Protein 3LT0 (pdb70)

Nearest PDB structures (foldseek):
  3am5-assembly1_A-2  TM=1.003E+00  e=9.335E-62  Plasmodium falciparum
  3am3-assembly1_A  TM=1.002E+00  e=3.192E-60  Plasmodium falciparum
  3lt2-assembly1_B-2  TM=9.994E-01  e=1.399E-58  Plasmodium falciparum
  2o2y-assembly1_D  TM=9.981E-01  e=1.568E-57  Plasmodium falciparum 3D7
  2oos-assembly1_B-2  TM=1.000E+00  e=4.783E-57  Plasmodium falciparum

Organism: Plasmodium falciparum (NCBI:txid5833)

Secondary structure (DSSP, 8-state):
---EEEEE--SSSSSHHHHHHHHHHHTT-EEEEEE-HHHHHHHHHHHHTTTTTGGGB-SSS-B--EEEEEE--TT-SSGGG--HHHHTSHHHHT--S-SHHHHHHHHHHHH--EEEEEE-----TTTTS-GGG--HHHHHHHHIIIIIHHHHHHHHHGGGEEEEEEEEEEE-GGGTS--TT-TTTHHHHHHHHHHHHHHHHHHHHHHH--EEEEEEE-----HHHHT---HHHHHHHHHHHHSSS-S---HHHHHHHHHHHHSGGGTT--S-EEEESTTGGG-SS--/---EEEEE--SSSSSHHHHHHHHHHHTT-EEEEEE-HHHHHHHHHHHHTTTTTTTTBSSSS-B--EEEEEE--TT-SSGGG--HHHHHSTTTTT--S-SHHHHHHHHHHHH--EEEEEE-----TTTTS-GGG--HHHHHHHHIIIIIHHHHHHHHHGGGEEEEEEEEEEE-GGGTS--TT-TTTHHHHHHHHHHHHHHHHHHHHHHH--EEEEEEE-----HHHHTT--HHHHHHHHHHHHSSS-SPPPHHHHHHHHHHHHSGGGTT--S-EEEESTTGGG-SS--

CATH classification: 3.40.50.720

Structure (mmCIF, N/CA/C/O backbone):
data_3LT0
#
_entry.id   3LT0
#
_cell.length_a   131.063
_cell.length_b   131.063
_cell.length_c   82.919
_cell.angle_alpha   90.00
_cell.angle_beta   90.00
_cell.angle_gamma   90.00
#
_symmetry.space_group_name_H-M   'P 43 21 2'
#
loop_
_entity.id
_entity.type
_entity.pdbx_description
1 polymer 'Enoyl-ACP reductase'
2 non-polymer NICOTINAMIDE-ADENINE-DINUCLEOTIDE
3 non-polymer 4-(2,4-dichlorophenoxy)-3-hydroxybenzaldehyde
4 water water
#
loop_
_atom_site.group_PDB
_atom_site.id
_atom_site.type_symbol
_atom_site.label_atom_id
_atom_site.label_alt_id
_atom_site.label_comp_id
_atom_site.label_asym_id
_atom_site.label_entity_id
_atom_site.label_seq_id
_atom_site.pdbx_PDB_ins_code
_atom_site.Cartn_x
_atom_site.Cartn_y
_atom_site.Cartn_z
_atom_site.occupancy
_atom_site.B_iso_or_equiv
_atom_site.auth_seq_id
_atom_site.auth_comp_id
_atom_site.auth_asym_id
_atom_site.auth_atom_id
_atom_site.pdbx_PDB_model_num
ATOM 1 N N . ASN A 1 1 ? 26.521 75.684 53.359 0.50 49.19 96 ASN A N 1
ATOM 2 C CA . ASN A 1 1 ? 26.747 75.303 51.933 0.50 49.06 96 ASN A CA 1
ATOM 3 C C . ASN A 1 1 ? 28.191 74.870 51.711 1.00 48.72 96 ASN A C 1
ATOM 4 O O . ASN A 1 1 ? 29.098 75.284 52.446 1.00 50.41 96 ASN A O 1
ATOM 6 N N . GLU A 1 2 ? 28.433 74.036 50.708 1.00 47.40 97 GLU A N 1
ATOM 7 C CA . GLU A 1 2 ? 29.801 73.569 50.470 1.00 44.36 97 GLU A CA 1
ATOM 8 C C . GLU A 1 2 ? 30.455 74.181 49.249 1.00 42.10 97 GLU A C 1
ATOM 9 O O . GLU A 1 2 ? 30.762 73.459 48.292 1.00 43.67 97 GLU A O 1
ATOM 10 N N . ASP A 1 3 ? 30.673 75.497 49.256 1.00 38.53 98 ASP A N 1
ATOM 11 C CA . ASP A 1 3 ? 31.383 76.146 48.147 1.00 34.64 98 ASP A CA 1
ATOM 12 C C . ASP A 1 3 ? 32.888 75.949 48.284 1.00 31.26 98 ASP A C 1
ATOM 13 O O . ASP A 1 3 ? 33.461 76.186 49.342 1.00 30.22 98 ASP A O 1
ATOM 18 N N . ILE A 1 4 ? 33.521 75.499 47.204 1.00 28.09 99 ILE A N 1
ATOM 19 C CA . ILE A 1 4 ? 34.972 75.354 47.167 1.00 25.63 99 ILE A CA 1
ATOM 20 C C . ILE A 1 4 ? 35.485 76.005 45.886 1.00 24.71 99 ILE A C 1
ATOM 21 O O . ILE A 1 4 ? 34.920 75.790 44.792 1.00 23.80 99 ILE A O 1
ATOM 26 N N . CYS A 1 5 ? 36.555 76.778 46.044 1.00 22.85 100 CYS A N 1
ATOM 27 C CA . CYS A 1 5 ? 37.188 77.508 44.938 1.00 22.16 100 CYS A CA 1
ATOM 28 C C . CYS A 1 5 ? 38.666 77.165 44.854 1.00 21.77 100 CYS A C 1
ATOM 29 O O . CYS A 1 5 ? 39.400 77.320 45.840 1.00 22.28 100 CYS A O 1
ATOM 32 N N . PHE A 1 6 ? 39.089 76.727 43.677 1.00 20.38 101 PHE A N 1
ATOM 33 C CA . PHE A 1 6 ? 40.503 76.594 43.362 1.00 19.97 101 PHE A CA 1
ATOM 34 C C . PHE A 1 6 ? 41.015 77.883 42.712 1.00 20.80 101 PHE A C 1
ATOM 35 O O . PHE A 1 6 ? 40.468 78.334 41.681 1.00 20.47 101 PHE A O 1
ATOM 43 N N . ILE A 1 7 ? 42.041 78.478 43.320 1.00 19.81 102 ILE A N 1
ATOM 44 C CA . ILE A 1 7 ? 42.665 79.691 42.793 1.00 20.60 102 ILE A CA 1
ATOM 45 C C . ILE A 1 7 ? 44.069 79.340 42.292 1.00 21.23 102 ILE A C 1
ATOM 46 O O . ILE A 1 7 ? 44.954 79.057 43.078 1.00 20.79 102 ILE A O 1
ATOM 51 N N . ALA A 1 8 ? 44.240 79.368 40.972 1.00 21.13 103 ALA A N 1
ATOM 52 C CA . ALA A 1 8 ? 45.497 79.056 40.327 1.00 22.64 103 ALA A CA 1
ATOM 53 C C . ALA A 1 8 ? 46.266 80.363 40.101 1.00 24.13 103 ALA A C 1
ATOM 54 O O . ALA A 1 8 ? 45.781 81.255 39.388 1.00 24.41 103 ALA A O 1
ATOM 56 N N . GLY A 1 9 ? 47.432 80.504 40.735 1.00 24.25 104 GLY A N 1
ATOM 57 C CA . GLY A 1 9 ? 48.243 81.734 40.556 1.00 27.29 104 GLY A CA 1
ATOM 58 C C . GLY A 1 9 ? 48.410 82.620 41.781 1.00 28.97 104 GLY A C 1
ATOM 59 O O . GLY A 1 9 ? 48.277 83.829 41.693 1.00 31.46 104 GLY A O 1
ATOM 60 N N . ILE A 1 10 ? 48.677 82.028 42.933 1.00 30.26 105 ILE A N 1
ATOM 61 C CA . ILE A 1 10 ? 49.019 82.773 44.136 1.00 31.23 105 ILE A CA 1
ATOM 62 C C . ILE A 1 10 ? 50.502 82.512 44.433 1.00 31.35 105 ILE A C 1
ATOM 63 O O . ILE A 1 10 ? 50.936 81.354 44.476 1.00 32.00 105 ILE A O 1
ATOM 68 N N . GLY A 1 11 ? 51.287 83.584 44.556 1.00 30.43 106 GLY A N 1
ATOM 69 C CA . GLY A 1 11 ? 52.713 83.484 44.900 1.00 29.67 106 GLY A CA 1
ATOM 70 C C . GLY A 1 11 ? 53.112 84.222 46.181 1.00 29.65 106 GLY A C 1
ATOM 71 O O . GLY A 1 11 ? 54.197 83.979 46.729 1.00 29.77 106 GLY A O 1
ATOM 72 N N . ASP A 1 12 ? 52.238 85.119 46.645 1.00 28.68 107 ASP A N 1
ATOM 73 C CA . ASP A 1 12 ? 52.418 85.916 47.840 1.00 28.56 107 ASP A CA 1
ATOM 74 C C . ASP A 1 12 ? 51.099 86.657 48.070 1.00 28.21 107 ASP A C 1
ATOM 75 O O . ASP A 1 12 ? 50.066 86.291 47.478 1.00 27.72 107 ASP A O 1
ATOM 80 N N . THR A 1 13 ? 51.115 87.697 48.908 1.00 26.41 108 THR A N 1
ATOM 81 C CA . THR A 1 13 ? 49.862 88.340 49.312 1.00 25.70 108 THR A CA 1
ATOM 82 C C . THR A 1 13 ? 49.665 89.659 48.567 1.00 24.78 108 THR A C 1
ATOM 83 O O . THR A 1 13 ? 48.727 90.400 48.857 1.00 24.73 108 THR A O 1
ATOM 87 N N . ASN A 1 14 ? 50.542 89.941 47.611 1.00 23.95 109 ASN A N 1
ATOM 88 C CA . ASN A 1 14 ? 50.525 91.242 46.914 1.00 23.78 109 ASN A CA 1
ATOM 89 C C . ASN A 1 14 ? 49.823 91.297 45.547 1.00 22.61 109 ASN A C 1
ATOM 90 O O . ASN A 1 14 ? 49.822 92.349 44.896 1.00 22.88 109 ASN A O 1
ATOM 95 N N . GLY A 1 15 ? 49.253 90.183 45.107 1.00 21.26 110 GLY A N 1
ATOM 96 C CA . GLY A 1 15 ? 48.664 90.130 43.774 1.00 19.85 110 GLY A CA 1
ATOM 97 C C . GLY A 1 15 ? 47.153 90.035 43.842 1.00 18.99 110 GLY A C 1
ATOM 98 O O . GLY A 1 15 ? 46.563 90.096 44.929 1.00 18.72 110 GLY A O 1
ATOM 99 N N . TYR A 1 16 ? 46.518 89.877 42.683 1.00 18.45 111 TYR A N 1
ATOM 100 C CA . TYR A 1 16 ? 45.055 89.767 42.648 1.00 18.41 111 TYR A CA 1
ATOM 101 C C . TYR A 1 16 ? 44.526 88.443 43.189 1.00 17.21 111 TYR A C 1
ATOM 102 O O . TYR A 1 16 ? 43.433 88.406 43.708 1.00 17.32 111 TYR A O 1
ATOM 111 N N . GLY A 1 17 ? 45.312 87.379 43.093 1.00 17.26 112 GLY A N 1
ATOM 112 C CA . GLY A 1 17 ? 44.880 86.047 43.566 1.00 18.03 112 GLY A CA 1
ATOM 113 C C . GLY A 1 17 ? 44.571 86.097 45.055 1.00 18.09 112 GLY A C 1
ATOM 114 O O . GLY A 1 17 ? 43.546 85.613 45.514 1.00 17.83 112 GLY A O 1
ATOM 115 N N . TRP A 1 18 ? 45.462 86.709 45.812 1.00 18.96 113 TRP A N 1
ATOM 116 C CA . TRP A 1 18 ? 45.220 86.890 47.253 1.00 19.70 113 TRP A CA 1
ATOM 117 C C . TRP A 1 18 ? 43.974 87.719 47.570 1.00 19.49 113 TRP A C 1
ATOM 118 O O . TRP A 1 18 ? 43.175 87.340 48.450 1.00 19.54 113 TRP A O 1
ATOM 129 N N . GLY A 1 19 ? 43.796 88.852 46.877 1.00 19.44 114 GLY A N 1
ATOM 130 C CA . GLY A 1 19 ? 42.590 89.676 47.079 1.00 18.79 114 GLY A CA 1
ATOM 131 C C . GLY A 1 19 ? 41.286 88.937 46.789 1.00 18.99 114 GLY A C 1
ATOM 132 O O . GLY A 1 19 ? 40.281 89.130 47.488 1.00 19.33 114 GLY A O 1
ATOM 133 N N . ILE A 1 20 ? 41.298 88.092 45.757 1.00 17.52 115 ILE A N 1
ATOM 134 C CA . ILE A 1 20 ? 40.135 87.269 45.422 1.00 18.11 115 ILE A CA 1
ATOM 135 C C . ILE A 1 20 ? 39.893 86.234 46.524 1.00 18.84 115 ILE A C 1
ATOM 136 O O . ILE A 1 20 ? 38.735 85.995 46.925 1.00 18.90 115 ILE A O 1
ATOM 141 N N . ALA A 1 21 ? 40.983 85.641 47.022 1.00 18.56 116 ALA A N 1
ATOM 142 C CA . ALA A 1 21 ? 40.885 84.650 48.132 1.00 19.63 116 ALA A CA 1
ATOM 143 C C . ALA A 1 21 ? 40.236 85.290 49.374 1.00 20.35 116 ALA A C 1
ATOM 144 O O . ALA A 1 21 ? 39.333 84.676 49.992 1.00 20.76 116 ALA A O 1
ATOM 146 N N . LYS A 1 22 ? 40.688 86.501 49.711 1.00 20.26 117 LYS A N 1
ATOM 147 C CA . LYS A 1 22 ? 40.213 87.227 50.892 1.00 22.67 117 LYS A CA 1
ATOM 148 C C . LYS A 1 22 ? 38.741 87.516 50.826 1.00 22.29 117 LYS A C 1
ATOM 149 O O . LYS A 1 22 ? 38.016 87.243 51.780 1.00 21.58 117 LYS A O 1
ATOM 155 N N . GLU A 1 23 ? 38.299 88.084 49.699 1.00 22.60 118 GLU A N 1
ATOM 156 C CA . GLU A 1 23 ? 36.864 88.340 49.477 1.00 22.86 118 GLU A CA 1
ATOM 157 C C . GLU A 1 23 ? 35.976 87.100 49.425 1.00 22.89 118 GLU A C 1
ATOM 158 O O . GLU A 1 23 ? 34.861 87.131 49.950 1.00 23.61 118 GLU A O 1
ATOM 164 N N . LEU A 1 24 ? 36.448 86.007 48.826 1.00 22.85 119 LEU A N 1
ATOM 165 C CA . LEU A 1 24 ? 35.660 84.769 48.819 1.00 24.34 119 LEU A CA 1
ATOM 166 C C . LEU A 1 24 ? 35.529 84.234 50.251 1.00 26.26 119 LEU A C 1
ATOM 167 O O . LEU A 1 24 ? 34.497 83.670 50.638 1.00 25.54 119 LEU A O 1
ATOM 172 N N . SER A 1 25 ? 36.595 84.434 51.027 1.00 28.82 120 SER A N 1
ATOM 173 C CA . SER A 1 25 ? 36.664 83.961 52.396 1.00 31.38 120 SER A CA 1
ATOM 174 C C . SER A 1 25 ? 35.596 84.602 53.294 1.00 31.79 120 SER A C 1
ATOM 175 O O . SER A 1 25 ? 35.012 83.932 54.171 1.00 30.62 120 SER A O 1
ATOM 178 N N . LYS A 1 26 ? 35.351 85.890 53.062 1.00 33.05 121 LYS A N 1
ATOM 179 C CA . LYS A 1 26 ? 34.232 86.617 53.653 1.00 34.31 121 LYS A CA 1
ATOM 180 C C . LYS A 1 26 ? 32.904 85.938 53.426 1.00 34.87 121 LYS A C 1
ATOM 181 O O . LYS A 1 26 ? 32.043 86.028 54.287 1.00 35.31 121 LYS A O 1
ATOM 187 N N . ARG A 1 27 ? 32.718 85.285 52.272 1.00 34.95 122 ARG A N 1
ATOM 188 C CA . ARG A 1 27 ? 31.462 84.570 51.955 1.00 35.07 122 ARG A CA 1
ATOM 189 C C . ARG A 1 27 ? 31.502 83.115 52.431 1.00 34.58 122 ARG A C 1
ATOM 190 O O . ARG A 1 27 ? 30.652 82.310 52.038 1.00 34.51 122 ARG A O 1
ATOM 198 N N . ASN A 1 28 ? 32.488 82.783 53.264 1.00 33.63 123 ASN A N 1
ATOM 199 C CA . ASN A 1 28 ? 32.680 81.420 53.778 1.00 33.67 123 ASN A CA 1
ATOM 200 C C . ASN A 1 28 ? 32.943 80.374 52.674 1.00 32.76 123 ASN A C 1
ATOM 201 O O . ASN A 1 28 ? 32.507 79.230 52.771 1.00 32.85 123 ASN A O 1
ATOM 206 N N . VAL A 1 29 ? 33.650 80.782 51.618 1.00 30.16 124 VAL A N 1
ATOM 207 C CA . VAL A 1 29 ? 34.036 79.855 50.569 1.00 27.97 124 VAL A CA 1
ATOM 208 C C . VAL A 1 29 ? 35.352 79.198 50.984 1.00 27.47 124 VAL A C 1
ATOM 209 O O . VAL A 1 29 ? 36.257 79.882 51.411 1.00 27.66 124 VAL A O 1
ATOM 213 N N . LYS A 1 30 ? 35.438 77.874 50.878 1.00 26.62 125 LYS A N 1
ATOM 214 C CA . LYS A 1 30 ? 36.680 77.160 51.147 1.00 26.88 125 LYS A CA 1
ATOM 215 C C . LYS A 1 30 ? 37.641 77.398 49.998 1.00 25.61 125 LYS A C 1
ATOM 216 O O . LYS A 1 30 ? 37.240 77.305 48.835 1.00 24.94 125 LYS A O 1
ATOM 222 N N . ILE A 1 31 ? 38.887 77.728 50.326 1.00 24.13 126 ILE A N 1
ATOM 223 C CA . ILE A 1 31 ? 39.874 78.140 49.315 1.00 23.65 126 ILE A CA 1
ATOM 224 C C . ILE A 1 31 ? 41.046 77.170 49.187 1.00 22.36 126 ILE A C 1
ATOM 225 O O . ILE A 1 31 ? 41.650 76.791 50.194 1.00 21.52 126 ILE A O 1
ATOM 230 N N . ILE A 1 32 ? 41.354 76.778 47.944 1.00 20.68 127 ILE A N 1
ATOM 231 C CA . ILE A 1 32 ? 42.530 75.974 47.631 1.00 20.43 127 ILE A CA 1
ATOM 232 C C . ILE A 1 32 ? 43.463 76.780 46.702 1.00 20.02 127 ILE A C 1
ATOM 233 O O . ILE A 1 32 ? 43.033 77.236 45.632 1.00 19.25 127 ILE A O 1
ATOM 238 N N . PHE A 1 33 ? 44.725 76.938 47.102 1.00 19.58 128 PHE A N 1
ATOM 239 C CA . PHE A 1 33 ? 45.713 77.663 46.303 1.00 20.27 128 PHE A CA 1
ATOM 240 C C . PHE A 1 33 ? 46.491 76.743 45.380 1.00 20.13 128 PHE A C 1
ATOM 241 O O . PHE A 1 33 ? 46.961 75.701 45.812 1.00 20.09 128 PHE A O 1
ATOM 249 N N . GLY A 1 34 ? 46.646 77.147 44.119 1.00 20.11 129 GLY A N 1
ATOM 250 C CA . GLY A 1 34 ? 47.579 76.503 43.196 1.00 19.91 129 GLY A CA 1
ATOM 251 C C . GLY A 1 34 ? 48.786 77.416 43.064 1.00 21.57 129 GLY A C 1
ATOM 252 O O . GLY A 1 34 ? 48.652 78.594 42.670 1.00 21.66 129 GLY A O 1
ATOM 253 N N . ILE A 1 35 ? 49.946 76.904 43.476 1.00 20.45 130 ILE A N 1
ATOM 254 C CA . ILE A 1 35 ? 51.158 77.693 43.582 1.00 21.98 130 ILE A CA 1
ATOM 255 C C . ILE A 1 35 ? 52.240 77.188 42.617 1.00 22.11 130 ILE A C 1
ATOM 256 O O . ILE A 1 35 ? 52.583 76.006 42.600 1.00 21.21 130 ILE A O 1
ATOM 261 N N . TRP A 1 36 ? 52.767 78.109 41.805 1.00 22.92 131 TRP A N 1
ATOM 262 C CA . TRP A 1 36 ? 53.815 77.796 40.827 1.00 23.34 131 TRP A CA 1
ATOM 263 C C . TRP A 1 36 ? 55.012 77.141 41.542 1.00 23.88 131 TRP A C 1
ATOM 264 O O . TRP A 1 36 ? 55.509 77.680 42.544 1.00 23.45 131 TRP A O 1
ATOM 275 N N . PRO A 1 37 ? 55.454 75.956 41.065 1.00 24.65 132 PRO A N 1
ATOM 276 C CA . PRO A 1 37 ? 56.476 75.227 41.840 1.00 25.57 132 PRO A CA 1
ATOM 277 C C . PRO A 1 37 ? 57.754 76.020 42.194 1.00 26.23 132 PRO A C 1
ATOM 278 O O . PRO A 1 37 ? 58.161 75.959 43.351 1.00 26.62 132 PRO A O 1
ATOM 282 N N . PRO A 1 38 ? 58.337 76.814 41.253 1.00 27.15 133 PRO A N 1
ATOM 283 C CA . PRO A 1 38 ? 59.506 77.611 41.653 1.00 27.60 133 PRO A CA 1
ATOM 284 C C . PRO A 1 38 ? 59.344 78.456 42.913 1.00 28.45 133 PRO A C 1
ATOM 285 O O . PRO A 1 38 ? 60.354 78.801 43.538 1.00 29.05 133 PRO A O 1
ATOM 289 N N . VAL A 1 39 ? 58.108 78.803 43.292 1.00 28.17 134 VAL A N 1
ATOM 290 C CA . VAL A 1 39 ? 57.894 79.634 44.482 1.00 27.41 134 VAL A CA 1
ATOM 291 C C . VAL A 1 39 ? 57.104 78.921 45.585 1.00 27.03 134 VAL A C 1
ATOM 292 O O . VAL A 1 39 ? 56.715 79.549 46.593 1.00 26.83 134 VAL A O 1
ATOM 296 N N . TYR A 1 40 ? 56.826 77.635 45.378 1.00 26.40 135 TYR A N 1
ATOM 297 C CA . TYR A 1 40 ? 56.005 76.864 46.329 1.00 26.50 135 TYR A CA 1
ATOM 298 C C . TYR A 1 40 ? 56.655 76.776 47.715 1.00 28.08 135 TYR A C 1
ATOM 299 O O . TYR A 1 40 ? 56.033 77.132 48.712 1.00 27.14 135 TYR A O 1
ATOM 308 N N . ASN A 1 41 ? 57.9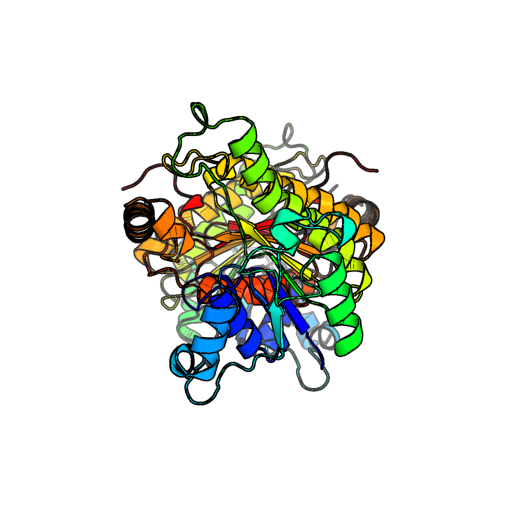08 76.309 47.772 1.00 29.68 136 ASN A N 1
ATOM 309 C CA . ASN A 1 41 ? 58.575 76.132 49.073 1.00 32.25 136 ASN A CA 1
ATOM 310 C C . ASN A 1 41 ? 58.785 77.438 49.833 1.00 31.96 136 ASN A C 1
ATOM 311 O O . ASN A 1 41 ? 58.653 77.460 51.044 1.00 31.87 136 ASN A O 1
ATOM 316 N N . ILE A 1 42 ? 59.072 78.525 49.113 1.00 32.61 137 ILE A N 1
ATOM 317 C CA . ILE A 1 42 ? 59.211 79.874 49.700 1.00 32.73 137 ILE A CA 1
ATOM 318 C C . ILE A 1 42 ? 57.872 80.318 50.292 1.00 31.78 137 ILE A C 1
ATOM 319 O O . ILE A 1 42 ? 57.806 80.863 51.418 1.00 31.35 137 ILE A O 1
ATOM 324 N N . PHE A 1 43 ? 56.795 80.079 49.529 1.00 30.66 138 PHE A N 1
ATOM 325 C CA . PHE A 1 43 ? 55.458 80.451 49.972 1.00 28.78 138 PHE A CA 1
ATOM 326 C C . PHE A 1 43 ? 55.129 79.704 51.269 1.00 29.19 138 PHE A C 1
ATOM 327 O O . PHE A 1 43 ? 54.658 80.307 52.245 1.00 28.60 138 PHE A O 1
ATOM 335 N N . MET A 1 44 ? 55.370 78.400 51.265 1.00 28.98 139 MET A N 1
ATOM 336 C CA . MET A 1 44 ? 55.034 77.557 52.419 1.00 30.58 139 MET A CA 1
ATOM 337 C C . MET A 1 44 ? 55.827 78.002 53.655 1.00 30.53 139 MET A C 1
ATOM 338 O O . MET A 1 44 ? 55.295 78.087 54.748 1.00 30.18 139 MET A O 1
ATOM 343 N N . LYS A 1 45 ? 57.101 78.308 53.440 1.00 31.12 140 LYS A N 1
ATOM 344 C CA . LYS A 1 45 ? 57.957 78.823 54.498 1.00 32.12 140 LYS A CA 1
ATOM 345 C C . LYS A 1 45 ? 57.434 80.145 55.062 1.00 31.52 140 LYS A C 1
ATOM 346 O O . LYS A 1 45 ? 57.266 80.278 56.286 1.00 32.38 140 LYS A O 1
ATOM 352 N N . ASN A 1 46 ? 57.154 81.122 54.194 1.00 31.50 141 ASN A N 1
ATOM 353 C CA . ASN A 1 46 ? 56.571 82.388 54.655 1.00 31.01 141 ASN A CA 1
ATOM 354 C C . ASN A 1 46 ? 55.271 82.171 55.426 1.00 31.22 141 ASN A C 1
ATOM 355 O O . ASN A 1 46 ? 55.076 82.734 56.523 1.00 31.01 141 ASN A O 1
ATOM 360 N N . TYR A 1 47 ? 54.395 81.319 54.882 1.00 30.26 142 TYR A N 1
ATOM 361 C CA . TYR A 1 47 ? 53.163 80.985 55.549 1.00 30.81 142 TYR A CA 1
ATOM 362 C C . TYR A 1 47 ? 53.430 80.412 56.956 1.00 31.01 142 TYR A C 1
ATOM 363 O O . TYR A 1 47 ? 52.845 80.881 57.940 1.00 30.94 142 TYR A O 1
ATOM 372 N N . LYS A 1 48 ? 54.299 79.412 57.042 1.00 31.85 143 LYS A N 1
ATOM 373 C CA . LYS A 1 48 ? 54.540 78.716 58.323 1.00 33.52 143 LYS A CA 1
ATOM 374 C C . LYS A 1 48 ? 55.106 79.708 59.346 1.00 34.46 143 LYS A C 1
ATOM 375 O O . LYS A 1 48 ? 54.688 79.732 60.502 1.00 36.05 143 LYS A O 1
ATOM 377 N N . ASN A 1 49 ? 56.023 80.550 58.891 1.00 35.56 144 ASN A N 1
ATOM 378 C CA . ASN A 1 49 ? 56.653 81.571 59.715 1.00 36.52 144 ASN A CA 1
ATOM 379 C C . ASN A 1 49 ? 55.751 82.753 60.093 1.00 36.47 144 ASN A C 1
ATOM 380 O O . ASN A 1 49 ? 56.212 83.698 60.732 1.00 37.22 144 ASN A O 1
ATOM 385 N N . GLY A 1 50 ? 54.479 82.687 59.704 1.00 36.10 145 GLY A N 1
ATOM 386 C CA . GLY A 1 50 ? 53.490 83.711 60.021 1.00 35.10 145 GLY A CA 1
ATOM 387 C C . GLY A 1 50 ? 53.596 85.023 59.268 1.00 34.86 145 GLY A C 1
ATOM 388 O O . GLY A 1 50 ? 52.997 86.013 59.677 1.00 35.02 145 GLY A O 1
ATOM 389 N N . LYS A 1 51 ? 54.334 85.048 58.161 1.00 34.41 146 LYS A N 1
ATOM 390 C CA . LYS A 1 51 ? 54.489 86.275 57.391 1.00 34.65 146 LYS A CA 1
ATOM 391 C C . LYS A 1 51 ? 53.173 86.840 56.854 1.00 33.85 146 LYS A C 1
ATOM 392 O O . LYS A 1 51 ? 53.053 88.056 56.653 1.00 34.13 146 LYS A O 1
ATOM 398 N N . PHE A 1 52 ? 52.191 85.965 56.646 1.00 32.11 147 PHE A N 1
ATOM 399 C CA . PHE A 1 52 ? 50.961 86.342 55.965 1.00 31.42 147 PHE A CA 1
ATOM 400 C C . PHE A 1 52 ? 49.818 86.581 56.942 1.00 31.72 147 PHE A C 1
ATOM 401 O O . PHE A 1 52 ? 48.715 86.896 56.521 1.00 30.97 147 PHE A O 1
ATOM 409 N N . ASP A 1 53 ? 50.085 86.410 58.243 1.00 32.53 148 ASP A N 1
ATOM 410 C CA . ASP A 1 53 ? 49.032 86.436 59.273 1.00 33.32 148 ASP A CA 1
ATOM 411 C C . ASP A 1 53 ? 48.186 87.700 59.287 1.00 33.60 148 ASP A C 1
ATOM 412 O O . ASP A 1 53 ? 46.963 87.605 59.310 1.00 33.31 148 ASP A O 1
ATOM 417 N N . ASN A 1 54 ? 48.824 88.869 59.256 1.00 34.35 149 ASN A N 1
ATOM 418 C CA . ASN A 1 54 ? 48.073 90.132 59.177 1.00 35.97 149 ASN A CA 1
ATOM 419 C C . ASN A 1 54 ? 47.271 90.240 57.875 1.00 35.87 149 ASN A C 1
ATOM 420 O O . ASN A 1 54 ? 46.160 90.770 57.871 1.00 36.43 149 ASN A O 1
ATOM 425 N N . ASP A 1 55 ? 47.812 89.691 56.788 1.00 35.72 150 ASP A N 1
ATOM 426 C CA . ASP A 1 55 ? 47.118 89.732 55.486 1.00 35.87 150 ASP A CA 1
ATOM 427 C C . ASP A 1 55 ? 45.907 88.813 55.403 1.00 36.04 150 ASP A C 1
ATOM 428 O O . ASP A 1 55 ? 45.099 88.947 54.488 1.00 34.89 150 ASP A O 1
ATOM 433 N N . MET A 1 56 ? 45.804 87.880 56.352 1.00 36.43 151 MET A N 1
ATOM 434 C CA . MET A 1 56 ? 44.704 86.910 56.389 1.00 37.77 151 MET A CA 1
ATOM 435 C C . MET A 1 56 ? 43.487 87.344 57.190 1.00 39.52 151 MET A C 1
ATOM 436 O O . MET A 1 56 ? 42.473 86.638 57.195 1.00 39.93 151 MET A O 1
ATOM 441 N N . ILE A 1 57 ? 43.586 88.478 57.882 1.00 41.86 152 ILE A N 1
ATOM 442 C CA . ILE A 1 57 ? 42.487 88.949 58.738 1.00 44.34 152 ILE A CA 1
ATOM 443 C C . ILE A 1 57 ? 41.379 89.499 57.844 1.00 46.36 152 ILE A C 1
ATOM 444 O O . ILE A 1 57 ? 41.618 90.410 57.057 1.00 46.28 152 ILE A O 1
ATOM 449 N N . ILE A 1 58 ? 40.174 88.949 57.959 1.00 49.02 153 ILE A N 1
ATOM 450 C CA . ILE A 1 58 ? 39.049 89.482 57.195 1.00 52.07 153 ILE A CA 1
ATOM 451 C C . ILE A 1 58 ? 38.392 90.633 57.976 1.00 53.74 153 ILE A C 1
ATOM 452 O O . ILE A 1 58 ? 38.302 91.760 57.466 1.00 54.87 153 ILE A O 1
ATOM 457 N N . ASP A 1 59 ? 37.951 90.355 59.201 1.00 55.08 154 ASP A N 1
ATOM 458 C CA . ASP A 1 59 ? 37.695 91.428 60.175 1.00 56.29 154 ASP A CA 1
ATOM 459 C C . ASP A 1 59 ? 37.708 90.952 61.626 1.00 56.70 154 ASP A C 1
ATOM 460 O O . ASP A 1 59 ? 38.254 89.880 61.921 1.00 57.00 154 ASP A O 1
ATOM 465 N N . LYS A 1 60 ? 37.085 91.744 62.506 1.00 57.17 155 LYS A N 1
ATOM 466 C CA . LYS A 1 60 ? 36.910 91.436 63.938 1.00 57.26 155 LYS A CA 1
ATOM 467 C C . LYS A 1 60 ? 36.680 89.958 64.234 1.00 57.14 155 LYS A C 1
ATOM 468 O O . LYS A 1 60 ? 37.325 89.391 65.120 1.00 57.70 155 LYS A O 1
ATOM 470 N N . ASP A 1 61 ? 35.779 89.326 63.494 1.00 56.88 156 ASP A N 1
ATOM 471 C CA . ASP A 1 61 ? 35.494 87.913 63.729 1.00 56.33 156 ASP A CA 1
ATOM 472 C C . ASP A 1 61 ? 36.371 86.939 62.960 1.00 56.00 156 ASP A C 1
ATOM 473 O O . ASP A 1 61 ? 36.841 85.931 63.518 1.00 56.26 156 ASP A O 1
ATOM 474 N N . LYS A 1 62 ? 36.616 87.256 61.688 1.00 54.90 157 LYS A N 1
ATOM 475 C CA . LYS A 1 62 ? 37.020 86.244 60.707 1.00 53.16 157 LYS A CA 1
ATOM 476 C C . LYS A 1 62 ? 38.483 86.306 60.243 1.00 51.82 157 LYS A C 1
ATOM 477 O O . LYS A 1 62 ? 39.048 87.387 60.054 1.00 52.13 157 LYS A O 1
ATOM 479 N N . LYS A 1 63 ? 39.067 85.122 60.078 1.00 50.01 158 LYS A N 1
ATOM 480 C CA . LYS A 1 63 ? 40.382 84.908 59.467 1.00 48.17 158 LYS A CA 1
ATOM 481 C C . LYS A 1 63 ? 40.168 84.081 58.175 1.00 46.14 158 LYS A C 1
ATOM 482 O O . LYS A 1 63 ? 39.220 83.288 58.117 1.00 46.10 158 LYS A O 1
ATOM 488 N N . MET A 1 64 ? 41.012 84.265 57.147 1.00 43.56 159 MET A N 1
ATOM 489 C CA A MET A 1 64 ? 40.925 83.462 55.921 0.50 41.79 159 MET A CA 1
ATOM 490 C CA B MET A 1 64 ? 40.917 83.454 55.925 0.50 41.91 159 MET A CA 1
ATOM 491 C C . MET A 1 64 ? 41.044 81.960 56.229 1.00 40.92 159 MET A C 1
ATOM 492 O O . MET A 1 64 ? 41.972 81.520 56.885 1.00 41.36 159 MET A O 1
ATOM 501 N N . ASN A 1 65 ? 40.096 81.170 55.758 1.00 39.34 160 ASN A N 1
ATOM 502 C CA . ASN A 1 65 ? 40.218 79.729 55.916 1.00 37.20 160 ASN A CA 1
ATOM 503 C C . ASN A 1 65 ? 40.812 79.181 54.649 1.00 35.03 160 ASN A C 1
ATOM 504 O O . ASN A 1 65 ? 40.149 79.143 53.627 1.00 35.06 160 ASN A O 1
ATOM 506 N N . ILE A 1 66 ? 42.053 78.727 54.722 1.00 32.09 161 ILE A N 1
ATOM 507 C CA . ILE A 1 66 ? 42.671 78.129 53.569 1.00 29.58 161 ILE A CA 1
ATOM 508 C C . ILE A 1 66 ? 42.596 76.615 53.724 1.00 28.86 161 ILE A C 1
ATOM 509 O O . ILE A 1 66 ? 43.199 76.030 54.639 1.00 28.10 161 ILE A O 1
ATOM 514 N N . LEU A 1 67 ? 41.858 75.988 52.816 1.00 28.04 162 LEU A N 1
ATOM 515 C CA . LEU A 1 67 ? 41.629 74.550 52.847 1.00 27.09 162 LEU A CA 1
ATOM 516 C C . LEU A 1 67 ? 42.909 73.759 52.500 1.00 26.61 162 LEU A C 1
ATOM 517 O O . LEU A 1 67 ? 43.272 72.839 53.229 1.00 26.68 162 LEU A O 1
ATOM 522 N N . ASP A 1 68 ? 43.573 74.089 51.383 1.00 24.76 163 ASP A N 1
ATOM 523 C CA . ASP A 1 68 ? 44.839 73.460 51.017 1.00 23.66 163 ASP A CA 1
ATOM 524 C C . ASP A 1 68 ? 45.692 74.404 50.133 1.00 23.26 163 ASP A C 1
ATOM 525 O O . ASP A 1 68 ? 45.205 75.428 49.632 1.00 22.55 163 ASP A O 1
ATOM 530 N N . MET A 1 69 ? 46.943 74.022 49.938 1.00 21.86 164 MET A N 1
ATOM 531 C CA . MET A 1 69 ? 47.887 74.736 49.090 1.00 23.13 164 MET A CA 1
ATOM 532 C C . MET A 1 69 ? 48.679 73.668 48.354 1.00 23.00 164 MET A C 1
ATOM 533 O O . MET A 1 69 ? 49.310 72.797 48.994 1.00 23.14 164 MET A O 1
ATOM 538 N N . LEU A 1 70 ? 48.631 73.724 47.028 1.00 21.81 165 LEU A N 1
ATOM 539 C CA . LEU A 1 70 ? 49.190 72.689 46.170 1.00 22.24 165 LEU A CA 1
ATOM 540 C C . LEU A 1 70 ? 50.098 73.280 45.091 1.00 22.09 165 LEU A C 1
ATOM 541 O O . LEU A 1 70 ? 49.785 74.359 44.530 1.00 21.70 165 LEU A O 1
ATOM 546 N N . PRO A 1 71 ? 51.200 72.577 44.771 1.00 22.14 166 PRO A N 1
ATOM 547 C CA . PRO A 1 71 ? 52.014 73.041 43.635 1.00 22.23 166 PRO A CA 1
ATOM 548 C C . PRO A 1 71 ? 51.240 72.835 42.327 1.00 22.29 166 PRO A C 1
ATOM 549 O O . PRO A 1 71 ? 50.503 71.855 42.190 1.00 20.88 166 PRO A O 1
ATOM 553 N N . PHE A 1 72 ? 51.388 73.783 41.399 1.00 21.54 167 PHE A N 1
ATOM 554 C CA . PHE A 1 72 ? 50.577 73.828 40.186 1.00 21.37 167 PHE A CA 1
ATOM 555 C C . PHE A 1 72 ? 51.362 74.568 39.107 1.00 20.99 167 PHE A C 1
ATOM 556 O O . PHE A 1 72 ? 51.799 75.691 39.313 1.00 20.62 167 PHE A O 1
ATOM 564 N N . ASP A 1 73 ? 51.598 73.907 37.986 1.00 21.53 168 ASP A N 1
ATOM 565 C CA . ASP A 1 73 ? 52.289 74.538 36.880 1.00 22.54 168 ASP A CA 1
ATOM 566 C C . ASP A 1 73 ? 51.416 74.435 35.611 1.00 22.60 168 ASP A C 1
ATOM 567 O O . ASP A 1 73 ? 51.165 73.328 35.097 1.00 22.17 168 ASP A O 1
ATOM 572 N N . ALA A 1 74 ? 50.974 75.604 35.126 1.00 22.36 169 ALA A N 1
ATOM 573 C CA . ALA A 1 74 ? 50.038 75.715 33.987 1.00 22.48 169 ALA A CA 1
ATOM 574 C C . ALA A 1 74 ? 50.733 75.485 32.646 1.00 22.36 169 ALA A C 1
ATOM 575 O O . ALA A 1 74 ? 50.098 75.510 31.587 1.00 23.23 169 ALA A O 1
ATOM 577 N N . SER A 1 75 ? 52.046 75.313 32.699 1.00 21.92 170 SER A N 1
ATOM 578 C CA . SER A 1 75 ? 52.852 74.919 31.541 1.00 22.69 170 SER A CA 1
ATOM 579 C C . SER A 1 75 ? 52.561 73.497 31.060 1.00 22.24 170 SER A C 1
ATOM 580 O O . SER A 1 75 ? 52.819 73.184 29.886 1.00 23.22 170 SER A O 1
ATOM 583 N N . PHE A 1 76 ? 52.073 72.641 31.965 1.00 22.33 171 PHE A N 1
ATOM 584 C CA . PHE A 1 76 ? 51.954 71.181 31.716 1.00 22.87 171 PHE A CA 1
ATOM 585 C C . PHE A 1 76 ? 50.534 70.648 31.931 1.00 22.28 171 PHE A C 1
ATOM 586 O O . PHE A 1 76 ? 49.976 70.785 33.021 1.00 22.00 171 PHE A O 1
ATOM 594 N N . ASP A 1 77 ? 49.973 70.044 30.886 1.00 22.04 172 ASP A N 1
ATOM 595 C CA . ASP A 1 77 ? 48.614 69.507 30.933 1.00 24.16 172 ASP A CA 1
ATOM 596 C C . ASP A 1 77 ? 48.567 68.189 31.704 1.00 25.47 172 ASP A C 1
ATOM 597 O O . ASP A 1 77 ? 47.670 67.987 32.523 1.00 25.64 172 ASP A O 1
ATOM 602 N N . THR A 1 78 ? 49.543 67.324 31.451 1.00 26.61 173 THR A N 1
ATOM 603 C CA . THR A 1 78 ? 49.575 65.994 32.080 1.00 28.78 173 THR A CA 1
ATOM 604 C C . THR A 1 78 ? 51.004 65.614 32.419 1.00 29.90 173 THR A C 1
ATOM 605 O O . THR A 1 78 ? 51.962 66.237 31.945 1.00 29.71 173 THR A O 1
ATOM 609 N N . ALA A 1 79 ? 51.131 64.600 33.274 1.00 32.26 174 ALA A N 1
ATOM 610 C CA . ALA A 1 79 ? 52.429 64.086 33.730 1.00 34.59 174 ALA A CA 1
ATOM 611 C C . ALA A 1 79 ? 53.449 63.896 32.598 1.00 35.58 174 ALA A C 1
ATOM 612 O O . ALA A 1 79 ? 54.626 64.269 32.722 1.00 37.01 174 ALA A O 1
ATOM 614 N N . ASN A 1 80 ? 52.986 63.345 31.489 1.00 37.15 175 ASN A N 1
ATOM 615 C CA . ASN A 1 80 ? 53.827 63.120 30.302 1.00 39.07 175 ASN A CA 1
ATOM 616 C C . ASN A 1 80 ? 54.449 64.354 29.694 1.00 39.50 175 ASN A C 1
ATOM 617 O O . ASN A 1 80 ? 55.442 64.249 28.963 1.00 40.34 175 ASN A O 1
ATOM 622 N N . ASP A 1 81 ? 53.853 65.516 29.954 1.00 39.30 176 ASP A N 1
ATOM 623 C CA . ASP A 1 81 ? 54.290 66.737 29.303 1.00 39.08 176 ASP A CA 1
ATOM 624 C C . ASP A 1 81 ? 55.525 67.370 29.945 1.00 39.88 176 ASP A C 1
ATOM 625 O O . ASP A 1 81 ? 56.140 68.243 29.343 1.00 39.40 176 ASP A O 1
ATOM 630 N N . ILE A 1 82 ? 55.903 66.950 31.150 1.00 41.31 177 ILE A N 1
ATOM 631 C CA . ILE A 1 82 ? 57.071 67.564 31.798 1.00 43.38 177 ILE A CA 1
ATOM 632 C C . ILE A 1 82 ? 58.379 67.131 31.126 1.00 44.86 177 ILE A C 1
ATOM 633 O O . ILE A 1 82 ? 58.618 65.943 30.940 1.00 44.88 177 ILE A O 1
ATOM 638 N N . ASP A 1 83 ? 59.205 68.107 30.759 1.00 46.35 178 ASP A N 1
ATOM 639 C CA . ASP A 1 83 ? 60.511 67.841 30.142 1.00 48.09 178 ASP A CA 1
ATOM 640 C C . ASP A 1 83 ? 61.555 67.446 31.194 1.00 48.79 178 ASP A C 1
ATOM 641 O O . ASP A 1 83 ? 61.374 67.708 32.398 1.00 48.89 178 ASP A O 1
ATOM 646 N N . GLU A 1 84 ? 62.652 66.839 30.722 1.00 49.51 179 GLU A N 1
ATOM 647 C CA . GLU A 1 84 ? 63.780 66.382 31.560 1.00 49.67 179 GLU A CA 1
ATOM 648 C C . GLU A 1 84 ? 64.378 67.465 32.451 1.00 49.88 179 GLU A C 1
ATOM 649 O O . GLU A 1 84 ? 64.569 67.256 33.655 1.00 49.68 179 GLU A O 1
ATOM 650 N N . GLU A 1 85 ? 64.646 68.629 31.848 1.00 49.97 180 GLU A N 1
ATOM 651 C CA . GLU A 1 85 ? 65.253 69.775 32.547 1.00 50.32 180 GLU A CA 1
ATOM 652 C C . GLU A 1 85 ? 64.420 70.241 33.743 1.00 50.49 180 GLU A C 1
ATOM 653 O O . GLU A 1 85 ? 64.975 70.588 34.792 1.00 50.99 180 GLU A O 1
ATOM 655 N N . THR A 1 86 ? 63.097 70.227 33.591 1.00 50.21 181 THR A N 1
ATOM 656 C CA . THR A 1 86 ? 62.189 70.632 34.661 1.00 50.07 181 THR A CA 1
ATOM 657 C C . THR A 1 86 ? 62.122 69.592 35.779 1.00 50.49 181 THR A C 1
ATOM 658 O O . THR A 1 86 ? 62.289 69.923 36.954 1.00 49.62 181 THR A O 1
ATOM 662 N N . LYS A 1 87 ? 61.860 68.343 35.410 1.00 51.62 182 LYS A N 1
ATOM 663 C CA . LYS A 1 87 ? 61.829 67.265 36.391 1.00 53.00 182 LYS A CA 1
ATOM 664 C C . LYS A 1 87 ? 63.150 67.187 37.189 1.00 53.62 182 LYS A C 1
ATOM 665 O O . LYS A 1 87 ? 63.132 66.849 38.380 1.00 54.00 182 LYS A O 1
ATOM 671 N N . ASN A 1 88 ? 64.267 67.542 36.536 1.00 54.16 183 ASN A N 1
ATOM 672 C CA . ASN A 1 88 ? 65.591 67.590 37.174 1.00 54.64 183 ASN A CA 1
ATOM 673 C C . ASN A 1 88 ? 65.863 68.871 37.972 1.00 54.94 183 ASN A C 1
ATOM 674 O O . ASN A 1 88 ? 66.825 68.937 38.743 1.00 55.47 183 ASN A O 1
ATOM 676 N N . ASN A 1 89 ? 65.035 69.894 37.779 1.00 54.53 184 ASN A N 1
ATOM 677 C CA . ASN A 1 89 ? 65.201 71.146 38.506 1.00 54.14 184 ASN A CA 1
ATOM 678 C C . ASN A 1 89 ? 65.112 70.934 40.019 1.00 53.71 184 ASN A C 1
ATOM 679 O O . ASN A 1 89 ? 64.266 70.173 40.502 1.00 53.40 184 ASN A O 1
ATOM 684 N N . LYS A 1 90 ? 66.002 71.602 40.750 1.00 53.14 185 LYS A N 1
ATOM 685 C CA . LYS A 1 90 ? 66.054 71.527 42.212 1.00 52.61 185 LYS A CA 1
ATOM 686 C C . LYS A 1 90 ? 64.684 71.720 42.862 1.00 52.13 185 LYS A C 1
ATOM 687 O O . LYS A 1 90 ? 64.322 70.986 43.799 1.00 52.99 185 LYS A O 1
ATOM 689 N N . ARG A 1 91 ? 63.924 72.687 42.348 1.00 50.57 186 ARG A N 1
ATOM 690 C CA . ARG A 1 91 ? 62.644 73.079 42.944 1.00 49.00 186 ARG A CA 1
ATOM 691 C C . ARG A 1 91 ? 61.468 72.159 42.599 1.00 47.65 186 ARG A C 1
ATOM 692 O O . ARG A 1 91 ? 60.562 71.978 43.431 1.00 48.58 186 ARG A O 1
ATOM 700 N N . TYR A 1 92 ? 61.489 71.557 41.412 1.00 44.79 187 TYR A N 1
ATOM 701 C CA . TYR A 1 92 ? 60.437 70.630 40.999 1.00 42.75 187 TYR A CA 1
ATOM 702 C C . TYR A 1 92 ? 60.669 69.206 41.506 1.00 42.30 187 TYR A C 1
ATOM 703 O O . TYR A 1 92 ? 59.715 68.452 41.696 1.00 40.60 187 TYR A O 1
ATOM 712 N N . ASN A 1 93 ? 61.942 68.853 41.688 1.00 42.24 188 ASN A N 1
ATOM 713 C CA . ASN A 1 93 ? 62.374 67.491 42.051 1.00 42.70 188 ASN A CA 1
ATOM 714 C C . ASN A 1 93 ? 61.675 66.933 43.295 1.00 42.67 188 ASN A C 1
ATOM 715 O O . ASN A 1 93 ? 61.249 65.776 43.311 1.00 43.26 188 ASN A O 1
ATOM 717 N N . MET A 1 94 ? 61.529 67.771 44.319 1.00 42.33 189 MET A N 1
ATOM 718 C CA . MET A 1 94 ? 60.881 67.371 45.578 1.00 41.89 189 MET A CA 1
ATOM 719 C C . MET A 1 94 ? 59.363 67.571 45.566 1.00 40.48 189 MET A C 1
ATOM 720 O O . MET A 1 94 ? 58.722 67.450 46.611 1.00 40.76 189 MET A O 1
ATOM 725 N N . LEU A 1 95 ? 58.787 67.909 44.414 1.00 37.95 190 LEU A N 1
ATOM 726 C CA . LEU A 1 95 ? 57.325 68.033 44.315 1.00 36.09 190 LEU A CA 1
ATOM 727 C C . LEU A 1 95 ? 56.779 67.026 43.311 1.00 34.72 190 LEU A C 1
ATOM 728 O O . LEU A 1 95 ? 57.538 66.472 42.517 1.00 34.46 190 LEU A O 1
ATOM 733 N N . GLN A 1 96 ? 55.470 66.793 43.354 1.00 33.50 191 GLN A N 1
ATOM 734 C CA . GLN A 1 96 ? 54.805 65.862 42.433 1.00 32.81 191 GLN A CA 1
ATOM 735 C C . GLN A 1 96 ? 53.342 66.295 42.232 1.00 31.35 191 GLN A C 1
ATOM 736 O O . GLN A 1 96 ? 52.829 67.146 42.992 1.00 30.95 191 GLN A O 1
ATOM 742 N N . ASN A 1 97 ? 52.691 65.708 41.218 1.00 29.82 192 ASN A N 1
ATOM 743 C CA . ASN A 1 97 ? 51.262 65.899 40.917 1.00 27.90 192 ASN A CA 1
ATOM 744 C C . ASN A 1 97 ? 50.856 67.368 40.745 1.00 26.45 192 ASN A C 1
ATOM 745 O O . ASN A 1 97 ? 49.815 67.811 41.267 1.00 25.15 192 ASN A O 1
ATOM 750 N N . TYR A 1 98 ? 51.696 68.096 40.011 1.00 24.68 193 TYR A N 1
ATOM 751 C CA . TYR A 1 98 ? 51.567 69.542 39.879 1.00 24.69 193 TYR A CA 1
ATOM 752 C C . TYR A 1 98 ? 51.168 69.964 38.448 1.00 23.80 193 TYR A C 1
ATOM 753 O O . TYR A 1 98 ? 51.055 71.160 38.160 1.00 24.87 193 TYR A O 1
ATOM 762 N N . THR A 1 99 ? 50.924 68.993 37.566 1.00 23.00 194 THR A N 1
ATOM 763 C CA . THR A 1 99 ? 50.353 69.298 36.247 1.00 21.94 194 THR A CA 1
ATOM 764 C C . THR A 1 99 ? 48.854 69.602 36.389 1.00 21.40 194 THR A C 1
ATOM 765 O O . THR A 1 99 ? 48.226 69.286 37.414 1.00 21.11 194 THR A O 1
ATOM 769 N N . ILE A 1 100 ? 48.278 70.204 35.361 1.00 21.14 195 ILE A N 1
ATOM 770 C CA . ILE A 1 100 ? 46.872 70.598 35.409 1.00 20.91 195 ILE A CA 1
ATOM 771 C C . ILE A 1 100 ? 45.932 69.424 35.707 1.00 21.34 195 ILE A C 1
ATOM 772 O O . ILE A 1 100 ? 45.093 69.510 36.606 1.00 20.51 195 ILE A O 1
ATOM 777 N N . GLU A 1 101 ? 46.099 68.318 34.981 1.00 22.03 196 GLU A N 1
ATOM 778 C CA . GLU A 1 101 ? 45.246 67.142 35.182 1.00 22.81 196 GLU A CA 1
ATOM 779 C C . GLU A 1 101 ? 45.450 66.514 36.569 1.00 22.11 196 GLU A C 1
ATOM 780 O O . GLU A 1 101 ? 44.500 66.104 37.243 1.00 21.26 196 GLU A O 1
ATOM 786 N N . ASP A 1 102 ? 46.707 66.425 36.979 1.00 22.19 197 ASP A N 1
ATOM 787 C CA . ASP A 1 102 ? 47.050 65.846 38.272 1.00 22.38 197 ASP A CA 1
ATOM 788 C C . ASP A 1 102 ? 46.443 66.657 39.417 1.00 22.43 197 ASP A C 1
ATOM 789 O O . ASP A 1 102 ? 45.985 66.089 40.404 1.00 22.11 197 ASP A O 1
ATOM 794 N N . VAL A 1 103 ? 46.475 67.991 39.305 1.00 21.76 198 VAL A N 1
ATOM 795 C CA . VAL A 1 103 ? 45.913 68.824 40.347 1.00 21.05 198 VAL A CA 1
ATOM 796 C C . VAL A 1 103 ? 44.375 68.661 40.413 1.00 21.02 198 VAL A C 1
ATOM 797 O O . VAL A 1 103 ? 43.820 68.582 41.485 1.00 20.25 198 VAL A O 1
ATOM 801 N N . ALA A 1 104 ? 43.711 68.607 39.264 1.00 20.70 199 ALA A N 1
ATOM 802 C CA . ALA A 1 104 ? 42.268 68.319 39.212 1.00 21.90 199 ALA A CA 1
ATOM 803 C C . ALA A 1 104 ? 41.941 67.008 39.920 1.00 21.75 199 ALA A C 1
ATOM 804 O O . ALA A 1 104 ? 41.029 66.962 40.740 1.00 22.63 199 ALA A O 1
ATOM 806 N N . ASN A 1 105 ? 42.701 65.957 39.598 1.00 21.91 200 ASN A N 1
ATOM 807 C CA . ASN A 1 105 ? 42.486 64.624 40.181 1.00 22.58 200 ASN A CA 1
ATOM 808 C C . ASN A 1 105 ? 42.710 64.610 41.701 1.00 22.23 200 ASN A C 1
ATOM 809 O O . ASN A 1 105 ? 41.944 64.017 42.455 1.00 22.27 200 ASN A O 1
ATOM 814 N N . LEU A 1 106 ? 43.751 65.303 42.124 1.00 22.77 201 LEU A N 1
ATOM 815 C CA . LEU A 1 106 ? 44.123 65.410 43.517 1.00 23.98 201 LEU A CA 1
ATOM 816 C C . LEU A 1 106 ? 43.079 66.146 44.336 1.00 23.32 201 LEU A C 1
ATOM 817 O O . LEU A 1 106 ? 42.706 65.684 45.419 1.00 23.63 201 LEU A O 1
ATOM 822 N N . ILE A 1 107 ? 42.604 67.293 43.833 1.00 22.17 202 ILE A N 1
ATOM 823 C CA . ILE A 1 107 ? 41.562 68.046 44.527 1.00 21.85 202 ILE A CA 1
ATOM 824 C C . ILE A 1 107 ? 40.293 67.176 44.632 1.00 22.64 202 ILE A C 1
ATOM 825 O O . ILE A 1 107 ? 39.660 67.096 45.682 1.00 22.72 202 ILE A O 1
ATOM 830 N N . HIS A 1 108 ? 39.933 66.523 43.533 1.00 22.75 203 HIS A N 1
ATOM 831 C CA . HIS A 1 108 ? 38.677 65.776 43.514 1.00 23.62 203 HIS A CA 1
ATOM 832 C C . HIS A 1 108 ? 38.767 64.606 44.500 1.00 23.93 203 HIS A C 1
ATOM 833 O O . HIS A 1 108 ? 37.804 64.315 45.212 1.00 24.56 203 HIS A O 1
ATOM 840 N N . GLN A 1 109 ? 39.937 63.981 44.555 1.00 24.15 204 GLN A N 1
ATOM 841 C CA . GLN A 1 109 ? 40.173 62.826 45.424 1.00 27.04 204 GLN A CA 1
ATOM 842 C C . GLN A 1 109 ? 40.138 63.215 46.903 1.00 26.65 204 GLN A C 1
ATOM 843 O O . GLN A 1 109 ? 39.604 62.475 47.722 1.00 27.33 204 GLN A O 1
ATOM 849 N N . LYS A 1 110 ? 40.675 64.393 47.236 1.00 26.32 205 LYS A N 1
ATOM 850 C CA . LYS A 1 110 ? 40.707 64.857 48.618 1.00 26.21 205 LYS A CA 1
ATOM 851 C C . LYS A 1 110 ? 39.422 65.510 49.079 1.00 25.93 205 LYS A C 1
ATOM 852 O O . LYS A 1 110 ? 39.040 65.346 50.231 1.00 25.09 205 LYS A O 1
ATOM 858 N N . TYR A 1 111 ? 38.772 66.273 48.197 1.00 25.36 206 TYR A N 1
ATOM 859 C CA . TYR A 1 111 ? 37.663 67.135 48.619 1.00 25.04 206 TYR A CA 1
ATOM 860 C C . TYR A 1 111 ? 36.391 66.986 47.844 1.00 24.96 206 TYR A C 1
ATOM 861 O O . TYR A 1 111 ? 35.401 67.620 48.178 1.00 24.27 206 TYR A O 1
ATOM 870 N N . GLY A 1 112 ? 36.423 66.200 46.772 1.00 25.57 207 GLY A N 1
ATOM 871 C CA . GLY A 1 112 ? 35.207 66.023 45.972 1.00 26.51 207 GLY A CA 1
ATOM 872 C C . GLY A 1 112 ? 35.045 67.146 44.952 1.00 26.44 207 GLY A C 1
ATOM 873 O O . GLY A 1 112 ? 36.014 67.817 44.573 1.00 26.01 207 GLY A O 1
ATOM 874 N N . LYS A 1 113 ? 33.817 67.338 44.500 1.00 26.08 208 LYS A N 1
ATOM 875 C CA . LYS A 1 113 ? 33.540 68.323 43.438 1.00 26.13 208 LYS A CA 1
ATOM 876 C C . LYS A 1 113 ? 33.566 69.730 43.962 1.00 25.18 208 LYS A C 1
ATOM 877 O O . LYS A 1 113 ? 33.161 69.980 45.086 1.00 24.84 208 LYS A O 1
ATOM 883 N N . ILE A 1 114 ? 34.072 70.646 43.140 1.00 24.33 209 ILE A N 1
ATOM 884 C CA . ILE A 1 114 ? 34.125 72.071 43.486 1.00 23.35 209 ILE A CA 1
ATOM 885 C C . ILE A 1 114 ? 33.139 72.845 42.607 1.00 23.14 209 ILE A C 1
ATOM 886 O O . ILE A 1 114 ? 32.569 72.295 41.653 1.00 22.83 209 ILE A O 1
ATOM 891 N N . ASN A 1 115 ? 32.935 74.114 42.912 1.00 21.51 210 ASN A N 1
ATOM 892 C CA . ASN A 1 115 ? 32.014 74.887 42.097 1.00 22.61 210 ASN A CA 1
ATOM 893 C C . ASN A 1 115 ? 32.511 76.272 41.670 1.00 20.91 210 ASN A C 1
ATOM 894 O O . ASN A 1 115 ? 31.734 77.042 41.099 1.00 20.89 210 ASN A O 1
ATOM 899 N N . MET A 1 116 ? 33.779 76.581 41.940 1.00 19.87 211 MET A N 1
ATOM 900 C CA . MET A 1 116 ? 34.382 77.895 41.590 1.00 19.32 211 MET A CA 1
ATOM 901 C C . MET A 1 116 ? 35.831 77.712 41.177 1.00 19.64 211 MET A C 1
ATOM 902 O O . MET A 1 116 ? 36.586 76.962 41.807 1.00 20.49 211 MET A O 1
ATOM 907 N N . LEU A 1 117 ? 36.243 78.418 40.131 1.00 19.40 212 LEU A N 1
ATOM 908 C CA . LEU A 1 117 ? 37.554 78.243 39.562 1.00 18.76 212 LEU A CA 1
ATOM 909 C C . LEU A 1 117 ? 38.091 79.624 39.186 1.00 18.55 212 LEU A C 1
ATOM 910 O O . LEU A 1 117 ? 37.404 80.406 38.513 1.00 18.29 212 LEU A O 1
ATOM 915 N N . VAL A 1 118 ? 39.299 79.922 39.653 1.00 18.25 213 VAL A N 1
ATOM 916 C CA . VAL A 1 118 ? 39.952 81.197 39.349 1.00 18.14 213 VAL A CA 1
ATOM 917 C C . VAL A 1 118 ? 41.312 80.976 38.669 1.00 18.12 213 VAL A C 1
ATOM 918 O O . VAL A 1 118 ? 42.213 80.297 39.194 1.00 18.33 213 VAL A O 1
ATOM 922 N N . HIS A 1 119 ? 41.437 81.568 37.493 1.00 17.57 214 HIS A N 1
ATOM 923 C CA . HIS A 1 119 ? 42.674 81.609 36.758 1.00 17.75 214 HIS A CA 1
ATOM 924 C C . HIS A 1 119 ? 43.278 83.013 37.000 1.00 18.32 214 HIS A C 1
ATOM 925 O O . HIS A 1 119 ? 42.738 84.022 36.535 1.00 16.26 214 HIS A O 1
ATOM 932 N N . SER A 1 120 ? 44.382 83.073 37.744 1.00 18.57 215 SER A N 1
ATOM 933 C CA . SER A 1 120 ? 44.977 84.359 38.087 1.00 20.79 215 SER A CA 1
ATOM 934 C C . SER A 1 120 ? 46.482 84.314 37.860 1.00 21.41 215 SER A C 1
ATOM 935 O O . SER A 1 120 ? 47.274 84.536 38.784 1.00 21.93 215 SER A O 1
ATOM 938 N N . LEU A 1 121 ? 46.872 83.958 36.645 1.00 21.55 216 LEU A N 1
ATOM 939 C CA . LEU A 1 121 ? 48.274 83.765 36.336 1.00 21.32 216 LEU A CA 1
ATOM 940 C C . LEU A 1 121 ? 48.548 84.188 34.898 1.00 21.37 216 LEU A C 1
ATOM 941 O O . LEU A 1 121 ? 47.632 84.168 34.023 1.00 21.01 216 LEU A O 1
ATOM 946 N N . ALA A 1 122 ? 49.820 84.504 34.650 1.00 20.34 217 ALA A N 1
ATOM 947 C CA . ALA A 1 122 ? 50.302 84.807 33.311 1.00 20.86 217 ALA A CA 1
ATOM 948 C C . ALA A 1 122 ? 51.796 84.674 33.333 1.00 21.17 217 ALA A C 1
ATOM 949 O O . ALA A 1 122 ? 52.415 84.798 34.383 1.00 21.06 217 ALA A O 1
ATOM 951 N N . ASN A 1 123 ? 52.387 84.444 32.173 1.00 21.89 218 ASN A N 1
ATOM 952 C CA . ASN A 1 123 ? 53.846 84.451 32.083 1.00 22.64 218 ASN A CA 1
ATOM 953 C C . ASN A 1 123 ? 54.221 84.678 30.625 1.00 22.61 218 ASN A C 1
ATOM 954 O O . ASN A 1 123 ? 53.432 84.359 29.729 1.00 23.68 218 ASN A O 1
ATOM 959 N N . ALA A 1 124 ? 55.379 85.294 30.385 1.00 22.15 219 ALA A N 1
ATOM 960 C CA . ALA A 1 124 ? 55.840 85.538 29.024 1.00 22.01 219 ALA A CA 1
ATOM 961 C C . ALA A 1 124 ? 57.321 85.788 29.148 1.00 22.73 219 ALA A C 1
ATOM 962 O O . ALA A 1 124 ? 57.714 86.757 29.774 1.00 22.51 219 ALA A O 1
ATOM 964 N N . LYS A 1 125 ? 58.132 84.896 28.585 1.00 23.42 220 LYS A N 1
ATOM 965 C CA . LYS A 1 125 ? 59.570 84.967 28.807 1.00 25.33 220 LYS A CA 1
ATOM 966 C C . LYS A 1 125 ? 60.209 86.193 28.152 1.00 24.90 220 LYS A C 1
ATOM 967 O O . LYS A 1 125 ? 61.280 86.619 28.570 1.00 25.93 220 LYS A O 1
ATOM 973 N N . GLU A 1 126 ? 59.539 86.785 27.168 1.00 23.78 221 GLU A N 1
ATOM 974 C CA . GLU A 1 126 ? 60.076 87.966 26.493 1.00 23.62 221 GLU A CA 1
ATOM 975 C C . GLU A 1 126 ? 59.271 89.267 26.736 1.00 23.67 221 GLU A C 1
ATOM 976 O O . GLU A 1 126 ? 59.302 90.195 25.899 1.00 22.64 221 GLU A O 1
ATOM 982 N N . VAL A 1 127 ? 58.576 89.340 27.880 1.00 24.03 222 VAL A N 1
ATOM 983 C CA . VAL A 1 127 ? 57.762 90.517 28.210 1.00 24.64 222 VAL A CA 1
ATOM 984 C C . VAL A 1 127 ? 58.477 91.874 28.076 1.00 24.87 222 VAL A C 1
ATOM 985 O O . VAL A 1 127 ? 57.842 92.889 27.772 1.00 23.40 222 VAL A O 1
ATOM 989 N N . GLN A 1 128 ? 59.786 91.866 28.282 1.00 25.50 223 GLN A N 1
ATOM 990 C CA . GLN A 1 128 ? 60.601 93.071 28.225 1.00 27.00 223 GLN A CA 1
ATOM 991 C C . GLN A 1 128 ? 60.947 93.531 26.802 1.00 26.93 223 GLN A C 1
ATOM 992 O O . GLN A 1 128 ? 61.566 94.568 26.616 1.00 26.94 223 GLN A O 1
ATOM 998 N N . LYS A 1 129 ? 60.544 92.754 25.807 1.00 25.82 224 LYS A N 1
ATOM 999 C CA . LYS A 1 129 ? 60.780 93.105 24.419 1.00 26.00 224 LYS A CA 1
ATOM 1000 C C . LYS A 1 129 ? 59.485 93.597 23.807 1.00 26.03 224 LYS A C 1
ATOM 1001 O O . LYS A 1 129 ? 58.402 93.117 24.154 1.00 25.82 224 LYS A O 1
ATOM 1007 N N A ASP A 1 130 ? 59.617 94.521 22.861 0.50 25.72 225 ASP A N 1
ATOM 1008 N N B ASP A 1 130 ? 59.571 94.562 22.903 0.50 25.54 225 ASP A N 1
ATOM 1009 C CA A ASP A 1 130 ? 58.506 94.979 22.043 0.50 25.50 225 ASP A CA 1
ATOM 1010 C CA B ASP A 1 130 ? 58.362 94.978 22.224 0.50 25.07 225 ASP A CA 1
ATOM 1011 C C A ASP A 1 130 ? 57.939 93.812 21.247 0.50 24.53 225 ASP A C 1
ATOM 1012 C C B ASP A 1 130 ? 57.930 93.868 21.261 0.50 24.34 225 ASP A C 1
ATOM 1013 O O A ASP A 1 130 ? 58.657 92.863 20.945 0.50 23.45 225 ASP A O 1
ATOM 1014 O O B ASP A 1 130 ? 58.723 93.007 20.882 0.50 23.25 225 ASP A O 1
ATOM 1023 N N . LEU A 1 131 ? 56.654 93.885 20.905 1.00 24.15 226 LEU A N 1
ATOM 1024 C CA . LEU A 1 131 ? 56.049 92.831 20.112 1.00 24.27 226 LEU A CA 1
ATOM 1025 C C . LEU A 1 131 ? 56.859 92.556 18.858 1.00 24.37 226 LEU A C 1
ATOM 1026 O O . LEU A 1 131 ? 57.083 91.400 18.497 1.00 24.76 226 LEU A O 1
ATOM 1031 N N . LEU A 1 132 ? 57.312 93.627 18.202 1.00 26.37 227 LEU A N 1
ATOM 1032 C CA . LEU A 1 132 ? 58.020 93.506 16.924 1.00 27.16 227 LEU A CA 1
ATOM 1033 C C . LEU A 1 132 ? 59.311 92.724 17.068 1.00 27.75 227 LEU A C 1
ATOM 1034 O O . LEU A 1 132 ? 59.729 92.036 16.136 1.00 28.31 227 LEU A O 1
ATOM 1039 N N . ASN A 1 133 ? 59.923 92.807 18.248 1.00 27.89 228 ASN A N 1
ATOM 1040 C CA . ASN A 1 133 ? 61.184 92.117 18.540 1.00 27.74 228 ASN A CA 1
ATOM 1041 C C . ASN A 1 133 ? 61.034 90.814 19.328 1.00 27.00 228 ASN A C 1
ATOM 1042 O O . ASN A 1 133 ? 62.030 90.253 19.804 1.00 26.49 228 ASN A O 1
ATOM 1047 N N . THR A 1 134 ? 59.789 90.351 19.477 1.00 24.95 229 THR A N 1
ATOM 1048 C CA . THR A 1 134 ? 59.499 89.101 20.181 1.00 23.67 229 THR A CA 1
ATOM 1049 C C . THR A 1 134 ? 59.727 87.910 19.245 1.00 22.59 229 THR A C 1
ATOM 1050 O O . THR A 1 134 ? 59.311 87.924 18.096 1.00 22.51 229 THR A O 1
ATOM 1054 N N . SER A 1 135 ? 60.396 86.883 19.747 1.00 21.90 230 SER A N 1
ATOM 1055 C CA . SER A 1 135 ? 60.713 85.682 18.955 1.00 21.04 230 SER A CA 1
ATOM 1056 C C . SER A 1 135 ? 59.516 84.725 18.907 1.00 20.63 230 SER A C 1
ATOM 1057 O O . SER A 1 135 ? 58.574 84.840 19.714 1.00 20.17 230 SER A O 1
ATOM 1060 N N . ARG A 1 136 ? 59.531 83.783 17.967 1.00 19.71 231 ARG A N 1
ATOM 1061 C CA . ARG A 1 136 ? 58.435 82.849 17.865 1.00 19.01 231 ARG A CA 1
ATOM 1062 C C . ARG A 1 136 ? 58.273 82.063 19.177 1.00 19.82 231 ARG A C 1
ATOM 1063 O O . ARG A 1 136 ? 57.162 81.910 19.707 1.00 19.14 231 ARG A O 1
ATOM 1071 N N . LYS A 1 137 ? 59.388 81.585 19.719 1.00 19.71 232 LYS A N 1
ATOM 1072 C CA . LYS A 1 137 ? 59.349 80.844 20.988 1.00 21.09 232 LYS A CA 1
ATOM 1073 C C . LYS A 1 137 ? 58.830 81.736 22.139 1.00 20.34 232 LYS A C 1
ATOM 1074 O O . LYS A 1 137 ? 58.072 81.282 22.991 1.00 19.97 232 LYS A O 1
ATOM 1076 N N . GLY A 1 138 ? 59.273 82.984 22.176 1.00 19.60 233 GLY A N 1
ATOM 1077 C CA . GLY A 1 138 ? 58.819 83.935 23.195 1.00 19.46 233 GLY A CA 1
ATOM 1078 C C . GLY A 1 138 ? 57.299 84.160 23.110 1.00 18.94 233 GLY A C 1
ATOM 1079 O O . GLY A 1 138 ? 56.597 84.097 24.115 1.00 19.84 233 GLY A O 1
ATOM 1080 N N . TYR A 1 139 ? 56.802 84.409 21.907 1.00 18.64 234 TYR A N 1
ATOM 1081 C CA . TYR A 1 139 ? 55.398 84.743 21.669 1.00 18.42 234 TYR A CA 1
ATOM 1082 C C . TYR A 1 139 ? 54.515 83.555 22.068 1.00 18.58 234 TYR A C 1
ATOM 1083 O O . TYR A 1 139 ? 53.487 83.688 22.762 1.00 18.14 234 TYR A O 1
ATOM 1092 N N . LEU A 1 140 ? 54.931 82.379 21.610 1.00 18.80 235 LEU A N 1
ATOM 1093 C CA . LEU A 1 140 ? 54.176 81.146 21.885 1.00 19.04 235 LEU A CA 1
ATOM 1094 C C . LEU A 1 140 ? 54.205 80.777 23.372 1.00 19.35 235 LEU A C 1
ATOM 1095 O O . LEU A 1 140 ? 53.223 80.226 23.898 1.00 19.47 235 LEU A O 1
ATOM 1100 N N . ASP A 1 141 ? 55.310 81.079 24.049 1.00 19.40 236 ASP A N 1
ATOM 1101 C CA . ASP A 1 141 ? 55.362 80.924 25.507 1.00 19.74 236 ASP A CA 1
ATOM 1102 C C . ASP A 1 141 ? 54.289 81.777 26.215 1.00 18.93 236 ASP A C 1
ATOM 1103 O O . ASP A 1 141 ? 53.586 81.290 27.100 1.00 19.80 236 ASP A O 1
ATOM 1108 N N . ALA A 1 142 ? 54.183 83.053 25.840 1.00 17.82 237 ALA A N 1
ATOM 1109 C CA . ALA A 1 142 ? 53.148 83.937 26.359 1.00 17.50 237 ALA A CA 1
ATOM 1110 C C . ALA A 1 142 ? 51.766 83.333 26.175 1.00 17.72 237 ALA A C 1
ATOM 1111 O O . ALA A 1 142 ? 50.976 83.243 27.133 1.00 18.86 237 ALA A O 1
ATOM 1113 N N . LEU A 1 143 ? 51.456 82.935 24.949 1.00 17.55 238 LEU A N 1
ATOM 1114 C CA . LEU A 1 143 ? 50.149 82.325 24.642 1.00 17.40 238 LEU A CA 1
ATOM 1115 C C . LEU A 1 143 ? 49.938 80.995 25.387 1.00 17.20 238 LEU A C 1
ATOM 1116 O O . LEU A 1 143 ? 48.838 80.703 25.842 1.00 17.09 238 LEU A O 1
ATOM 1121 N N . SER A 1 144 ? 51.001 80.206 25.518 1.00 17.40 239 SER A N 1
ATOM 1122 C CA . SER A 1 144 ? 50.906 78.887 26.168 1.00 17.37 239 SER A CA 1
ATOM 1123 C C . SER A 1 144 ? 50.587 79.055 27.650 1.00 17.44 239 SER A C 1
ATOM 1124 O O . SER A 1 144 ? 49.656 78.439 28.195 1.00 15.62 239 SER A O 1
ATOM 1127 N N . LYS A 1 145 ? 51.354 79.922 28.301 1.00 18.21 240 LYS A N 1
ATOM 1128 C CA . LYS A 1 145 ? 51.223 80.105 29.736 1.00 19.13 240 LYS A CA 1
ATOM 1129 C C . LYS A 1 145 ? 50.035 80.943 30.150 1.00 18.25 240 LYS A C 1
ATOM 1130 O O . LYS A 1 145 ? 49.456 80.697 31.220 1.00 17.90 240 LYS A O 1
ATOM 1136 N N . SER A 1 146 ? 49.700 81.950 29.336 1.00 17.80 241 SER A N 1
ATOM 1137 C CA . SER A 1 146 ? 48.748 82.960 29.744 1.00 17.65 241 SER A CA 1
ATOM 1138 C C . SER A 1 146 ? 47.332 82.750 29.188 1.00 18.47 241 SER A C 1
ATOM 1139 O O . SER A 1 146 ? 46.363 83.288 29.748 1.00 19.28 241 SER A O 1
ATOM 1142 N N . SER A 1 147 ? 47.214 82.010 28.083 1.00 17.67 242 SER A N 1
ATOM 1143 C CA . SER A 1 147 ? 45.944 81.881 27.354 1.00 18.11 242 SER A CA 1
ATOM 1144 C C . SER A 1 147 ? 45.532 80.407 27.285 1.00 17.29 242 SER A C 1
ATOM 1145 O O . SER A 1 147 ? 44.458 80.046 27.748 1.00 16.43 242 SER A O 1
ATOM 1148 N N . TYR A 1 148 ? 46.378 79.571 26.689 1.00 17.38 243 TYR A N 1
ATOM 1149 C CA . TYR A 1 148 ? 46.021 78.146 26.562 1.00 17.52 243 TYR A CA 1
ATOM 1150 C C . TYR A 1 148 ? 45.778 77.514 27.925 1.00 17.81 243 TYR A C 1
ATOM 1151 O O . TYR A 1 148 ? 44.955 76.614 28.037 1.00 18.15 243 TYR A O 1
ATOM 1160 N N . SER A 1 149 ? 46.524 77.961 28.938 1.00 17.24 244 SER A N 1
ATOM 1161 C CA . SER A 1 149 ? 46.365 77.437 30.314 1.00 18.35 244 SER A CA 1
ATOM 1162 C C . SER A 1 149 ? 44.914 77.544 30.827 1.00 18.28 244 SER A C 1
ATOM 1163 O O . SER A 1 149 ? 44.480 76.729 31.615 1.00 17.47 244 SER A O 1
ATOM 1166 N N . LEU A 1 150 ? 44.179 78.557 30.368 1.00 18.51 245 LEU A N 1
ATOM 1167 C CA . LEU A 1 150 ? 42.788 78.735 30.744 1.00 19.27 245 LEU A CA 1
ATOM 1168 C C . LEU A 1 150 ? 41.917 77.638 30.133 1.00 19.40 245 LEU A C 1
ATOM 1169 O O . LEU A 1 150 ? 41.056 77.057 30.812 1.00 18.90 245 LEU A O 1
ATOM 1174 N N . ILE A 1 151 ? 42.118 77.396 28.844 1.00 18.92 246 ILE A N 1
ATOM 1175 C CA . ILE A 1 151 ? 41.407 76.318 28.163 1.00 18.94 246 ILE A CA 1
ATOM 1176 C C . ILE A 1 151 ? 41.674 74.965 28.828 1.00 19.40 246 ILE A C 1
ATOM 1177 O O . ILE A 1 151 ? 40.726 74.207 29.120 1.00 19.31 246 ILE A O 1
ATOM 1182 N N . SER A 1 152 ? 42.947 74.656 29.062 1.00 19.34 247 SER A N 1
ATOM 1183 C CA . SER A 1 152 ? 43.310 73.372 29.709 1.00 20.38 247 SER A CA 1
ATOM 1184 C C . SER A 1 152 ? 42.702 73.244 31.125 1.00 19.96 247 SER A C 1
ATOM 1185 O O . SER A 1 152 ? 42.102 72.214 31.470 1.00 18.63 247 SER A O 1
ATOM 1188 N N . LEU A 1 153 ? 42.785 74.326 31.905 1.00 19.45 248 LEU A N 1
ATOM 1189 C CA . LEU A 1 153 ? 42.174 74.369 33.217 1.00 20.35 248 LEU A CA 1
ATOM 1190 C C . LEU A 1 153 ? 40.697 73.999 33.113 1.00 20.32 248 LEU A C 1
ATOM 1191 O O . LEU A 1 153 ? 40.215 73.172 33.884 1.00 19.64 248 LEU A O 1
ATOM 1196 N N . CYS A 1 154 ? 39.987 74.599 32.146 1.00 19.35 249 CYS A N 1
ATOM 1197 C CA . CYS A 1 154 ? 38.562 74.283 31.948 1.00 20.79 249 CYS A CA 1
ATOM 1198 C C . CYS A 1 154 ? 38.365 72.827 31.560 1.00 20.62 249 CYS A C 1
ATOM 1199 O O . CYS A 1 154 ? 37.525 72.122 32.131 1.00 21.11 249 CYS A O 1
ATOM 1202 N N . LYS A 1 155 ? 39.137 72.378 30.592 1.00 21.31 250 LYS A N 1
ATOM 1203 C CA . LYS A 1 155 ? 38.998 71.027 30.052 1.00 22.99 250 LYS A CA 1
ATOM 1204 C C . LYS A 1 155 ? 39.131 69.965 31.173 1.00 23.82 250 LYS A C 1
ATOM 1205 O O . LYS A 1 155 ? 38.312 69.036 31.270 1.00 23.69 250 LYS A O 1
ATOM 1211 N N . TYR A 1 156 ? 40.130 70.127 32.033 1.00 23.26 251 TYR A N 1
ATOM 1212 C CA . TYR A 1 156 ? 40.354 69.157 33.109 1.00 24.64 251 TYR A CA 1
ATOM 1213 C C . TYR A 1 156 ? 39.507 69.390 34.352 1.00 24.81 251 TYR A C 1
ATOM 1214 O O . TYR A 1 156 ? 39.146 68.436 35.049 1.00 24.94 251 TYR A O 1
ATOM 1223 N N . PHE A 1 157 ? 39.182 70.646 34.645 1.00 24.37 252 PHE A N 1
ATOM 1224 C CA . PHE A 1 157 ? 38.401 70.924 35.840 1.00 24.53 252 PHE A CA 1
ATOM 1225 C C . PHE A 1 157 ? 36.885 70.730 35.702 1.00 25.65 252 PHE A C 1
ATOM 1226 O O . PHE A 1 157 ? 36.206 70.470 36.688 1.00 24.56 252 PHE A O 1
ATOM 1234 N N . VAL A 1 158 ? 36.340 70.794 34.499 1.00 26.87 253 VAL A N 1
ATOM 1235 C CA . VAL A 1 158 ? 34.894 70.658 34.384 1.00 29.02 253 VAL A CA 1
ATOM 1236 C C . VAL A 1 158 ? 34.418 69.293 34.866 1.00 29.18 253 VAL A C 1
ATOM 1237 O O . VAL A 1 158 ? 33.331 69.193 35.424 1.00 30.22 253 VAL A O 1
ATOM 1241 N N . ASN A 1 159 ? 35.237 68.268 34.687 1.00 29.57 254 ASN A N 1
ATOM 1242 C CA . ASN A 1 159 ? 34.941 66.938 35.225 1.00 31.02 254 ASN A CA 1
ATOM 1243 C C . ASN A 1 159 ? 34.732 66.894 36.750 1.00 29.57 254 ASN A C 1
ATOM 1244 O O . ASN A 1 159 ? 34.018 66.035 37.257 1.00 29.70 254 ASN A O 1
ATOM 1249 N N . ILE A 1 160 ? 35.345 67.835 37.465 1.00 27.60 255 ILE A N 1
ATOM 1250 C CA . ILE A 1 160 ? 35.243 67.866 38.914 1.00 25.89 255 ILE A CA 1
ATOM 1251 C C . ILE A 1 160 ? 34.419 69.028 39.450 1.00 25.89 255 ILE A C 1
ATOM 1252 O O . ILE A 1 160 ? 34.506 69.396 40.626 1.00 24.49 255 ILE A O 1
ATOM 1257 N N . MET A 1 161 ? 33.622 69.619 38.579 1.00 26.64 256 MET A N 1
ATOM 1258 C CA . MET A 1 161 ? 32.795 70.758 38.965 1.00 28.15 256 MET A CA 1
ATOM 1259 C C . MET A 1 161 ? 31.318 70.406 38.943 1.00 29.30 256 MET A C 1
ATOM 1260 O O . MET A 1 161 ? 30.903 69.527 38.188 1.00 30.61 256 MET A O 1
ATOM 1265 N N . LYS A 1 162 ? 30.530 71.075 39.778 1.00 30.85 257 LYS A N 1
ATOM 1266 C CA . LYS A 1 162 ? 29.065 70.903 39.771 1.00 31.72 257 LYS A CA 1
ATOM 1267 C C . LYS A 1 162 ? 28.392 71.700 38.661 1.00 32.34 257 LYS A C 1
ATOM 1268 O O . LYS A 1 162 ? 28.944 72.695 38.177 1.00 32.57 257 LYS A O 1
ATOM 1274 N N . PRO A 1 163 ? 27.187 71.266 38.238 1.00 32.47 258 PRO A N 1
ATOM 1275 C CA . PRO A 1 163 ? 26.421 72.105 37.325 1.00 31.79 258 PRO A CA 1
ATOM 1276 C C . PRO A 1 163 ? 26.215 73.472 37.965 1.00 30.13 258 PRO A C 1
ATOM 1277 O O . PRO A 1 163 ? 26.201 73.573 39.191 1.00 29.02 258 PRO A O 1
ATOM 1281 N N . GLN A 1 164 ? 26.081 74.513 37.140 1.00 29.16 259 GLN A N 1
ATOM 1282 C CA . GLN A 1 164 ? 25.933 75.881 37.639 1.00 28.22 259 GLN A CA 1
ATOM 1283 C C . GLN A 1 164 ? 27.201 76.431 38.321 1.00 26.37 259 GLN A C 1
ATOM 1284 O O . GLN A 1 164 ? 27.128 77.401 39.063 1.00 27.00 259 GLN A O 1
ATOM 1290 N N . SER A 1 165 ? 28.347 75.827 38.052 1.00 24.13 260 SER A N 1
ATOM 1291 C CA . SER A 1 165 ? 29.631 76.337 38.541 1.00 22.80 260 SER A CA 1
ATOM 1292 C C . SER A 1 165 ? 30.053 77.571 37.743 1.00 21.15 260 SER A C 1
ATOM 1293 O O . SER A 1 165 ? 29.477 77.854 36.707 1.00 20.19 260 SER A O 1
ATOM 1296 N N . SER A 1 166 ? 31.066 78.287 38.230 1.00 19.81 261 SER A N 1
ATOM 1297 C CA . SER A 1 166 ? 31.486 79.526 37.599 1.00 19.47 261 SER A CA 1
ATOM 1298 C C . SER A 1 166 ? 33.006 79.643 37.598 1.00 18.81 261 SER A C 1
ATOM 1299 O O . SER A 1 166 ? 33.666 79.202 38.549 1.00 19.80 261 SER A O 1
ATOM 1302 N N . ILE A 1 167 ? 33.544 80.225 36.527 1.00 17.86 262 ILE A N 1
ATOM 1303 C CA . ILE A 1 167 ? 34.984 80.342 36.300 1.00 17.24 262 ILE A CA 1
ATOM 1304 C C . ILE A 1 167 ? 35.329 81.795 35.953 1.00 17.88 262 ILE A C 1
ATOM 1305 O O . ILE A 1 167 ? 34.601 82.446 35.200 1.00 17.39 262 ILE A O 1
ATOM 1310 N N . ILE A 1 168 ? 36.435 82.308 36.489 1.00 17.91 263 ILE A N 1
ATOM 1311 C CA . ILE A 1 168 ? 36.908 83.624 36.055 1.00 18.04 263 ILE A CA 1
ATOM 1312 C C . ILE A 1 168 ? 38.410 83.598 35.801 1.00 17.71 263 ILE A C 1
ATOM 1313 O O . ILE A 1 168 ? 39.140 82.766 36.361 1.00 17.00 263 ILE A O 1
ATOM 1318 N N . SER A 1 169 ? 38.859 84.532 34.959 1.00 16.65 264 SER A N 1
ATOM 1319 C CA . SER A 1 169 ? 40.265 84.809 34.749 1.00 15.92 264 SER A CA 1
ATOM 1320 C C . SER A 1 169 ? 40.464 86.326 34.812 1.00 15.87 264 SER A C 1
ATOM 1321 O O . SER A 1 169 ? 39.505 87.081 34.958 1.00 15.06 264 SER A O 1
ATOM 1324 N N . LEU A 1 170 ? 41.702 86.758 34.704 1.00 15.93 265 LEU A N 1
ATOM 1325 C CA . LEU A 1 170 ? 42.029 88.189 34.758 1.00 16.44 265 LEU A CA 1
ATOM 1326 C C . LEU A 1 170 ? 42.721 88.604 33.442 1.00 16.25 265 LEU A C 1
ATOM 1327 O O . LEU A 1 170 ? 43.586 87.893 32.926 1.00 16.19 265 LEU A O 1
ATOM 1332 N N . THR A 1 171 ? 42.327 89.743 32.910 1.00 14.34 266 THR A N 1
ATOM 1333 C CA . THR A 1 171 ? 42.918 90.249 31.683 1.00 14.60 266 THR A CA 1
ATOM 1334 C C . THR A 1 171 ? 43.341 91.721 31.886 1.00 14.81 266 THR A C 1
ATOM 1335 O O . THR A 1 171 ? 43.225 92.268 33.000 1.00 15.10 266 THR A O 1
ATOM 1339 N N . TYR A 1 172 ? 43.832 92.353 30.821 1.00 15.29 267 TYR A N 1
ATOM 1340 C CA . TYR A 1 172 ? 44.244 93.747 30.886 1.00 15.51 267 TYR A CA 1
ATOM 1341 C C . TYR A 1 172 ? 43.931 94.397 29.543 1.00 15.93 267 TYR A C 1
ATOM 1342 O O . TYR A 1 172 ? 44.020 93.734 28.486 1.00 15.74 267 TYR A O 1
ATOM 1351 N N . HIS A 1 173 ? 43.580 95.688 29.594 1.00 16.09 268 HIS A N 1
ATOM 1352 C CA . HIS A 1 173 ? 43.049 96.465 28.454 1.00 15.56 268 HIS A CA 1
ATOM 1353 C C . HIS A 1 173 ? 44.047 96.632 27.277 1.00 16.36 268 HIS A C 1
ATOM 1354 O O . HIS A 1 173 ? 43.642 97.046 26.166 1.00 15.64 268 HIS A O 1
ATOM 1361 N N . ALA A 1 174 ? 45.330 96.280 27.501 1.00 15.89 269 ALA A N 1
ATOM 1362 C CA . ALA A 1 174 ? 46.345 96.232 26.433 1.00 15.48 269 ALA A CA 1
ATOM 1363 C C . ALA A 1 174 ? 45.969 95.299 25.265 1.00 16.32 269 ALA A C 1
ATOM 1364 O O . ALA A 1 174 ? 46.493 95.433 24.160 1.00 16.81 269 ALA A O 1
ATOM 1366 N N . SER A 1 175 ? 45.070 94.357 25.516 1.00 15.28 270 SER A N 1
ATOM 1367 C CA . SER A 1 175 ? 44.514 93.516 24.456 1.00 15.77 270 SER A CA 1
ATOM 1368 C C . SER A 1 175 ? 43.729 94.348 23.435 1.00 15.65 270 SER A C 1
ATOM 1369 O O . SER A 1 175 ? 43.651 93.984 22.265 1.00 15.06 270 SER A O 1
ATOM 1372 N N . GLN A 1 176 ? 43.121 95.435 23.912 1.00 14.72 271 GLN A N 1
ATOM 1373 C CA . GLN A 1 176 ? 42.194 96.217 23.095 1.00 16.88 271 GLN A CA 1
ATOM 1374 C C . GLN A 1 176 ? 42.757 97.555 22.618 1.00 16.25 271 GLN A C 1
ATOM 1375 O O . GLN A 1 176 ? 42.364 98.051 21.561 1.00 16.40 271 GLN A O 1
ATOM 1381 N N . LYS A 1 177 ? 43.623 98.155 23.425 1.00 17.24 272 LYS A N 1
ATOM 1382 C CA . LYS A 1 177 ? 44.288 99.421 23.115 1.00 17.98 272 LYS A CA 1
ATOM 1383 C C . LYS A 1 177 ? 45.784 99.310 23.428 1.00 18.70 272 LYS A C 1
ATOM 1384 O O . LYS A 1 177 ? 46.194 98.583 24.341 1.00 19.36 272 LYS A O 1
ATOM 1390 N N . VAL A 1 178 ? 46.594 100.068 22.708 1.00 18.62 273 VAL A N 1
ATOM 1391 C CA . VAL A 1 178 ? 48.033 99.883 22.771 1.00 18.77 273 VAL A CA 1
ATOM 1392 C C . VAL A 1 178 ? 48.604 100.424 24.067 1.00 19.12 273 VAL A C 1
ATOM 1393 O O . VAL A 1 178 ? 48.417 101.604 24.396 1.00 19.35 273 VAL A O 1
ATOM 1397 N N . VAL A 1 179 ? 49.312 99.540 24.764 1.00 20.08 274 VAL A N 1
ATOM 1398 C CA . VAL A 1 179 ? 50.111 99.872 25.937 1.00 20.47 274 VAL A CA 1
ATOM 1399 C C . VAL A 1 179 ? 51.563 99.535 25.609 1.00 22.37 274 VAL A C 1
ATOM 1400 O O . VAL A 1 179 ? 51.991 98.368 25.647 1.00 20.54 274 VAL A O 1
ATOM 1404 N N . PRO A 1 180 ? 52.336 100.574 25.257 1.00 23.90 275 PRO A N 1
ATOM 1405 C CA . PRO A 1 180 ? 53.757 100.380 25.015 1.00 25.44 275 PRO A CA 1
ATOM 1406 C C . PRO A 1 180 ? 54.350 99.908 26.344 1.00 25.52 275 PRO A C 1
ATOM 1407 O O . PRO A 1 180 ? 53.964 100.387 27.411 1.00 28.29 275 PRO A O 1
ATOM 1411 N N . GLY A 1 181 ? 55.248 98.960 26.313 1.00 25.28 276 GLY A N 1
ATOM 1412 C CA . GLY A 1 181 ? 55.737 98.430 27.569 1.00 23.01 276 GLY A CA 1
ATOM 1413 C C . GLY A 1 181 ? 55.171 97.041 27.815 1.00 21.30 276 GLY A C 1
ATOM 1414 O O . GLY A 1 181 ? 55.836 96.225 28.418 1.00 21.28 276 GLY A O 1
ATOM 1415 N N . TYR A 1 182 ? 53.941 96.775 27.352 1.00 20.47 277 TYR A N 1
ATOM 1416 C CA . TYR A 1 182 ? 53.275 95.492 27.655 1.00 19.81 277 TYR A CA 1
ATOM 1417 C C . TYR A 1 182 ? 53.671 94.518 26.550 1.00 19.57 277 TYR A C 1
ATOM 1418 O O . TYR A 1 182 ? 52.889 94.249 25.639 1.00 18.76 277 TYR A O 1
ATOM 1427 N N . GLY A 1 183 ? 54.927 94.059 26.608 1.00 19.14 278 GLY A N 1
ATOM 1428 C CA . GLY A 1 183 ? 55.560 93.346 25.495 1.00 18.90 278 GLY A CA 1
ATOM 1429 C C . GLY A 1 183 ? 55.501 91.820 25.518 1.00 18.70 278 GLY A C 1
ATOM 1430 O O . GLY A 1 183 ? 54.692 91.223 26.247 1.00 18.78 278 GLY A O 1
ATOM 1431 N N . GLY A 1 184 ? 56.312 91.198 24.651 1.00 18.33 279 GLY A N 1
ATOM 1432 C CA . GLY A 1 184 ? 56.519 89.738 24.649 1.00 17.25 279 GLY A CA 1
ATOM 1433 C C . GLY A 1 184 ? 55.332 88.897 24.198 1.00 18.56 279 GLY A C 1
ATOM 1434 O O . GLY A 1 184 ? 55.353 87.668 24.352 1.00 17.31 279 GLY A O 1
ATOM 1435 N N . GLY A 1 185 ? 54.304 89.568 23.640 1.00 17.49 280 GLY A N 1
ATOM 1436 C CA . GLY A 1 185 ? 53.088 88.883 23.238 1.00 17.09 280 GLY A CA 1
ATOM 1437 C C . GLY A 1 185 ? 52.058 88.765 24.359 1.00 16.53 280 GLY A C 1
ATOM 1438 O O . GLY A 1 185 ? 51.061 88.069 24.198 1.00 16.50 280 GLY A O 1
ATOM 1439 N N . MET A 1 186 ? 52.299 89.423 25.496 1.00 16.01 281 MET A N 1
ATOM 1440 C CA . MET A 1 186 ? 51.285 89.510 26.560 1.00 16.36 281 MET A CA 1
ATOM 1441 C C . MET A 1 186 ? 49.987 90.191 26.085 1.00 15.20 281 MET A C 1
ATOM 1442 O O . MET A 1 186 ? 48.894 89.827 26.500 1.00 14.88 281 MET A O 1
ATOM 1447 N N . SER A 1 187 ? 50.126 91.191 25.227 1.00 15.61 282 SER A N 1
ATOM 1448 C CA . SER A 1 187 ? 48.963 91.881 24.658 1.00 15.53 282 SER A CA 1
ATOM 1449 C C . SER A 1 187 ? 48.177 90.869 23.817 1.00 16.07 282 SER A C 1
ATOM 1450 O O . SER A 1 187 ? 46.961 90.763 23.934 1.00 16.69 282 SER A O 1
ATOM 1453 N N . SER A 1 188 ? 48.901 90.124 22.990 1.00 15.64 283 SER A N 1
ATOM 1454 C CA . SER A 1 188 ? 48.327 89.066 22.160 1.00 15.66 283 SER A CA 1
ATOM 1455 C C . SER A 1 188 ? 47.646 88.003 23.001 1.00 15.18 283 SER A C 1
ATOM 1456 O O . SER A 1 188 ? 46.541 87.570 22.677 1.00 15.00 283 SER A O 1
ATOM 1459 N N . ALA A 1 189 ? 48.312 87.584 24.081 1.00 14.99 284 ALA A N 1
ATOM 1460 C CA . ALA A 1 189 ? 47.785 86.505 24.949 1.00 15.69 284 ALA A CA 1
ATOM 1461 C C . ALA A 1 189 ? 46.457 86.956 25.595 1.00 15.15 284 ALA A C 1
ATOM 1462 O O . ALA A 1 189 ? 45.536 86.158 25.766 1.00 15.08 284 ALA A O 1
ATOM 1464 N N . LYS A 1 190 ? 46.397 88.223 25.990 1.00 14.68 285 LYS A N 1
ATOM 1465 C CA . LYS A 1 190 ? 45.190 88.768 26.645 1.00 14.67 285 LYS A CA 1
ATOM 1466 C C . LYS A 1 190 ? 44.041 88.920 25.625 1.00 14.17 285 LYS A C 1
ATOM 1467 O O . LYS A 1 190 ? 42.881 88.702 25.966 1.00 13.91 285 LYS A O 1
ATOM 1473 N N . ALA A 1 191 ? 44.374 89.260 24.375 1.00 14.42 286 ALA A N 1
ATOM 1474 C CA . ALA A 1 191 ? 43.348 89.335 23.314 1.00 15.07 286 ALA A CA 1
ATOM 1475 C C . ALA A 1 191 ? 42.764 87.930 23.108 1.00 15.70 286 ALA A C 1
ATOM 1476 O O . ALA A 1 191 ? 41.521 87.767 22.993 1.00 15.15 286 ALA A O 1
ATOM 1478 N N . ALA A 1 192 ? 43.646 86.915 23.118 1.00 14.01 287 ALA A N 1
ATOM 1479 C CA . ALA A 1 192 ? 43.210 85.551 22.883 1.00 15.06 287 ALA A CA 1
ATOM 1480 C C . ALA A 1 192 ? 42.358 85.076 24.073 1.00 15.78 287 ALA A C 1
ATOM 1481 O O . ALA A 1 192 ? 41.305 84.499 23.878 1.00 15.38 287 ALA A O 1
ATOM 1483 N N . LEU A 1 193 ? 42.793 85.400 25.296 1.00 15.62 288 LEU A N 1
ATOM 1484 C CA . LEU A 1 193 ? 42.050 85.051 26.517 1.00 16.10 288 LEU A CA 1
ATOM 1485 C C . LEU A 1 193 ? 40.608 85.614 26.497 1.00 15.54 288 LEU A C 1
ATOM 1486 O O . LEU A 1 193 ? 39.660 84.910 26.858 1.00 15.50 288 LEU A O 1
ATOM 1491 N N . GLU A 1 194 ? 40.457 86.879 26.101 1.00 14.12 289 GLU A N 1
ATOM 1492 C CA . GLU A 1 194 ? 39.131 87.514 26.062 1.00 15.08 289 GLU A CA 1
ATOM 1493 C C . GLU A 1 194 ? 38.225 86.876 25.003 1.00 15.66 289 GLU A C 1
ATOM 1494 O O . GLU A 1 194 ? 37.022 86.678 25.231 1.00 14.96 289 GLU A O 1
ATOM 1500 N N . SER A 1 195 ? 38.815 86.507 23.865 1.00 15.38 290 SER A N 1
ATOM 1501 C CA . SER A 1 195 ? 38.060 85.823 22.823 1.00 16.04 290 SER A CA 1
ATOM 1502 C C . SER A 1 195 ? 37.680 84.391 23.257 1.00 16.03 290 SER A C 1
ATOM 1503 O O . SER A 1 195 ? 36.544 83.956 23.081 1.00 16.66 290 SER A O 1
ATOM 1506 N N . ASP A 1 196 ? 38.649 83.675 23.814 1.00 16.18 291 ASP A N 1
ATOM 1507 C CA . ASP A 1 196 ? 38.457 82.308 24.311 1.00 17.22 291 ASP A CA 1
ATOM 1508 C C . ASP A 1 196 ? 37.393 82.266 25.412 1.00 17.14 291 ASP A C 1
ATOM 1509 O O . ASP A 1 196 ? 36.670 81.260 25.548 1.00 16.23 291 ASP A O 1
ATOM 1514 N N . THR A 1 197 ? 37.351 83.319 26.229 1.00 16.10 292 THR A N 1
ATOM 1515 C CA . THR A 1 197 ? 36.325 83.424 27.271 1.00 16.30 292 THR A CA 1
ATOM 1516 C C . THR A 1 197 ? 34.921 83.326 26.643 1.00 16.76 292 THR A C 1
ATOM 1517 O O . THR A 1 197 ? 34.035 82.647 27.188 1.00 15.54 292 THR A O 1
ATOM 1521 N N . ARG A 1 198 ? 34.724 84.007 25.502 1.00 16.03 293 ARG A N 1
ATOM 1522 C CA . ARG A 1 198 ? 33.450 83.926 24.799 1.00 15.86 293 ARG A CA 1
ATOM 1523 C C . ARG A 1 198 ? 33.189 82.525 24.268 1.00 16.14 293 ARG A C 1
ATOM 1524 O O . ARG A 1 198 ? 32.128 81.961 24.481 1.00 14.87 293 ARG A O 1
ATOM 1532 N N . VAL A 1 199 ? 34.153 81.976 23.543 1.00 16.02 294 VAL A N 1
ATOM 1533 C CA . VAL A 1 199 ? 33.946 80.640 22.922 1.00 17.14 294 VAL A CA 1
ATOM 1534 C C . VAL A 1 199 ? 33.721 79.554 23.991 1.00 17.18 294 VAL A C 1
ATOM 1535 O O . VAL A 1 199 ? 32.825 78.678 23.878 1.00 16.61 294 VAL A O 1
ATOM 1539 N N . LEU A 1 200 ? 34.527 79.616 25.045 1.00 16.14 295 LEU A N 1
ATOM 1540 C CA . LEU A 1 200 ? 34.323 78.686 26.174 1.00 15.92 295 LEU A CA 1
ATOM 1541 C C . LEU A 1 200 ? 32.957 78.875 26.849 1.00 17.01 295 LEU A C 1
ATOM 1542 O O . LEU A 1 200 ? 32.314 77.882 27.280 1.00 17.10 295 LEU A O 1
ATOM 1547 N N . ALA A 1 201 ? 32.494 80.128 26.944 1.00 15.90 296 ALA A N 1
ATOM 1548 C CA . ALA A 1 201 ? 31.173 80.391 27.538 1.00 17.32 296 ALA A CA 1
ATOM 1549 C C . ALA A 1 201 ? 30.056 79.660 26.758 1.00 17.51 296 ALA A C 1
ATOM 1550 O O . ALA A 1 201 ? 29.119 79.129 27.361 1.00 17.59 296 ALA A O 1
ATOM 1552 N N . TYR A 1 202 ? 30.153 79.695 25.429 1.00 17.39 297 TYR A N 1
ATOM 1553 C CA . TYR A 1 202 ? 29.237 78.937 24.561 1.00 17.63 297 TYR A CA 1
ATOM 1554 C C . TYR A 1 202 ? 29.322 77.417 24.851 1.00 17.86 297 TYR A C 1
ATOM 1555 O O . TYR A 1 202 ? 28.286 76.810 25.129 1.00 18.96 297 TYR A O 1
ATOM 1564 N N . HIS A 1 203 ? 30.524 76.829 24.785 1.00 17.78 298 HIS A N 1
ATOM 1565 C CA . HIS A 1 203 ? 30.690 75.376 25.028 1.00 19.48 298 HIS A CA 1
ATOM 1566 C C . HIS A 1 203 ? 30.276 74.956 26.456 1.00 19.61 298 HIS A C 1
ATOM 1567 O O . HIS A 1 203 ? 29.470 74.035 26.627 1.00 19.67 298 HIS A 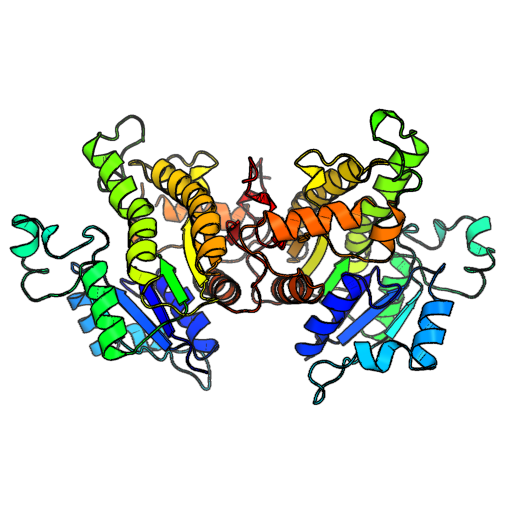O 1
ATOM 1574 N N . LEU A 1 204 ? 30.784 75.661 27.470 1.00 19.30 299 LEU A N 1
ATOM 1575 C CA . LEU A 1 204 ? 30.508 75.318 28.855 1.00 19.27 299 LEU A CA 1
ATOM 1576 C C . LEU A 1 204 ? 29.064 75.605 29.252 1.00 19.93 299 LEU A C 1
ATOM 1577 O O . LEU A 1 204 ? 28.494 74.882 30.070 1.00 20.03 299 LEU A O 1
ATOM 1582 N N . GLY A 1 205 ? 28.465 76.654 28.667 1.00 19.51 300 GLY A N 1
ATOM 1583 C CA . GLY A 1 205 ? 27.080 77.037 28.982 1.00 21.20 300 GLY A CA 1
ATOM 1584 C C . GLY A 1 205 ? 26.083 76.034 28.413 1.00 22.44 300 GLY A C 1
ATOM 1585 O O . GLY A 1 205 ? 25.205 75.538 29.122 1.00 22.57 300 GLY A O 1
ATOM 1586 N N . ARG A 1 206 ? 26.229 75.722 27.133 1.00 23.17 301 ARG A N 1
ATOM 1587 C CA . ARG A 1 206 ? 25.345 74.760 26.482 1.00 24.55 301 ARG A CA 1
ATOM 1588 C C . ARG A 1 206 ? 25.491 73.337 27.009 1.00 25.98 301 ARG A C 1
ATOM 1589 O O . ARG A 1 206 ? 24.496 72.640 27.162 1.00 25.51 301 ARG A O 1
ATOM 1597 N N . ASN A 1 207 ? 26.727 72.897 27.226 1.00 26.65 302 ASN A N 1
ATOM 1598 C CA . ASN A 1 207 ? 26.982 71.520 27.629 1.00 28.53 302 ASN A CA 1
ATOM 1599 C C . ASN A 1 207 ? 26.848 71.239 29.111 1.00 28.64 302 ASN A C 1
ATOM 1600 O O . ASN A 1 207 ? 26.365 70.169 29.481 1.00 29.31 302 ASN A O 1
ATOM 1605 N N . TYR A 1 208 ? 27.259 72.181 29.956 1.00 27.84 303 TYR A N 1
ATOM 1606 C CA . TYR A 1 208 ? 27.381 71.898 31.385 1.00 28.20 303 TYR A CA 1
ATOM 1607 C C . TYR A 1 208 ? 26.668 72.896 32.243 1.00 27.34 303 TYR A C 1
ATOM 1608 O O . TYR A 1 208 ? 26.647 72.765 33.467 1.00 27.45 303 TYR A O 1
ATOM 1617 N N . ASN A 1 209 ? 26.127 73.935 31.613 1.00 26.55 304 ASN A N 1
ATOM 1618 C CA . ASN A 1 209 ? 25.480 75.015 32.344 1.00 26.73 304 ASN A CA 1
ATOM 1619 C C . ASN A 1 209 ? 26.473 75.730 33.258 1.00 25.13 304 ASN A C 1
ATOM 1620 O O . ASN A 1 209 ? 26.113 76.182 34.347 1.00 25.94 304 ASN A O 1
ATOM 1625 N N . ILE A 1 210 ? 27.724 75.828 32.813 1.00 22.43 305 ILE A N 1
ATOM 1626 C CA . ILE A 1 210 ? 28.769 76.473 33.604 1.00 20.13 305 ILE A CA 1
ATOM 1627 C C . ILE A 1 210 ? 29.090 77.816 32.965 1.00 18.80 305 ILE A C 1
ATOM 1628 O O . ILE A 1 210 ? 29.116 77.925 31.738 1.00 18.83 305 ILE A O 1
ATOM 1633 N N . ARG A 1 211 ? 29.329 78.821 33.799 1.00 17.68 306 ARG A N 1
ATOM 1634 C CA . ARG A 1 211 ? 29.602 80.171 33.314 1.00 18.17 306 ARG A CA 1
ATOM 1635 C C . ARG A 1 211 ? 31.095 80.477 33.355 1.00 16.97 306 ARG A C 1
ATOM 1636 O O . ARG A 1 211 ? 31.836 79.928 34.186 1.00 17.95 306 ARG A O 1
ATOM 1644 N N . ILE A 1 212 ? 31.530 81.366 32.472 1.00 16.34 307 ILE A N 1
ATOM 1645 C CA . ILE A 1 212 ? 32.925 81.821 32.477 1.00 15.91 307 ILE A CA 1
ATOM 1646 C C . ILE A 1 212 ? 32.953 83.303 32.065 1.00 15.79 307 ILE A C 1
ATOM 1647 O O . ILE A 1 212 ? 32.266 83.688 31.122 1.00 15.68 307 ILE A O 1
ATOM 1652 N N . ASN A 1 213 ? 33.664 84.118 32.849 1.00 15.13 308 ASN A N 1
ATOM 1653 C CA . ASN A 1 213 ? 33.852 85.527 32.558 1.00 15.73 308 ASN A CA 1
ATOM 1654 C C . ASN A 1 213 ? 35.315 85.913 32.817 1.00 16.14 308 ASN A C 1
ATOM 1655 O O . ASN A 1 213 ? 36.095 85.102 33.344 1.00 15.18 308 ASN A O 1
ATOM 1660 N N . THR A 1 214 ? 35.700 87.132 32.425 1.00 15.75 309 THR A N 1
ATOM 1661 C CA . THR A 1 214 ? 37.077 87.596 32.674 1.00 16.05 309 THR A CA 1
ATOM 1662 C C . THR A 1 214 ? 37.007 89.028 33.209 1.00 16.19 309 THR A C 1
ATOM 1663 O O . THR A 1 214 ? 36.160 89.801 32.796 1.00 16.86 309 THR A O 1
ATOM 1667 N N . ILE A 1 215 ? 37.854 89.342 34.173 1.00 15.62 310 ILE A N 1
ATOM 1668 C CA . ILE A 1 215 ? 37.852 90.671 34.777 1.00 14.18 310 ILE A CA 1
ATOM 1669 C C . ILE A 1 215 ? 39.061 91.426 34.210 1.00 13.64 310 ILE A C 1
ATOM 1670 O O . ILE A 1 215 ? 40.224 90.966 34.329 1.00 14.27 310 ILE A O 1
ATOM 1675 N N . SER A 1 216 ? 38.802 92.545 33.559 1.00 13.78 311 SER A N 1
ATOM 1676 C CA . SER A 1 216 ? 39.900 93.393 33.089 1.00 14.65 311 SER A CA 1
ATOM 1677 C C . SER A 1 216 ? 40.227 94.348 34.227 1.00 14.61 311 SER A C 1
ATOM 1678 O O . SER A 1 216 ? 39.515 95.344 34.446 1.00 14.55 311 SER A O 1
ATOM 1681 N N . ALA A 1 217 ? 41.308 94.033 34.947 1.00 14.74 312 ALA A N 1
ATOM 1682 C CA . ALA A 1 217 ? 41.737 94.833 36.118 1.00 16.27 312 ALA A CA 1
ATOM 1683 C C . ALA A 1 217 ? 42.621 96.022 35.755 1.00 16.56 312 ALA A C 1
ATOM 1684 O O . ALA A 1 217 ? 43.359 95.984 34.770 1.00 16.63 312 ALA A O 1
ATOM 1686 N N . GLY A 1 218 ? 42.549 97.076 36.567 1.00 16.66 313 GLY A N 1
ATOM 1687 C CA . GLY A 1 218 ? 43.527 98.155 36.481 1.00 17.96 313 GLY A CA 1
ATOM 1688 C C . GLY A 1 218 ? 44.830 97.758 37.155 1.00 18.61 313 GLY A C 1
ATOM 1689 O O . GLY A 1 218 ? 44.985 96.609 37.633 1.00 18.93 313 GLY A O 1
ATOM 1690 N N . PRO A 1 219 ? 45.797 98.695 37.195 1.00 19.90 314 PRO A N 1
ATOM 1691 C CA . PRO A 1 219 ? 47.146 98.357 37.668 1.00 19.87 314 PRO A CA 1
ATOM 1692 C C . PRO A 1 219 ? 47.269 98.152 39.188 1.00 20.12 314 PRO A C 1
ATOM 1693 O O . PRO A 1 219 ? 46.683 98.896 39.994 1.00 19.73 314 PRO A O 1
ATOM 1697 N N . LEU A 1 220 ? 48.049 97.141 39.555 1.00 21.34 315 LEU A N 1
ATOM 1698 C CA . LEU A 1 220 ? 48.327 96.824 40.953 1.00 22.44 315 LEU A CA 1
ATOM 1699 C C . LEU A 1 220 ? 49.789 96.443 41.041 1.00 23.84 315 LEU A C 1
ATOM 1700 O O . LEU A 1 220 ? 50.301 95.704 40.184 1.00 23.02 315 LEU A O 1
ATOM 1705 N N . LYS A 1 221 ? 50.457 96.933 42.080 1.00 25.10 316 LYS A N 1
ATOM 1706 C CA . LYS A 1 221 ? 51.881 96.683 42.226 1.00 26.36 316 LYS A CA 1
ATOM 1707 C C . LYS A 1 221 ? 52.151 95.265 42.772 1.00 26.24 316 LYS A C 1
ATOM 1708 O O . LYS A 1 221 ? 52.539 95.084 43.925 1.00 26.40 316 LYS A O 1
ATOM 1714 N N . SER A 1 222 ? 51.922 94.257 41.930 1.00 26.02 317 SER A N 1
ATOM 1715 C CA . SER A 1 222 ? 52.129 92.862 42.293 1.00 26.32 317 SER A CA 1
ATOM 1716 C C . SER A 1 222 ? 53.569 92.474 41.930 1.00 26.50 317 SER A C 1
ATOM 1717 O O . SER A 1 222 ? 54.290 93.267 41.306 1.00 25.28 317 SER A O 1
ATOM 1720 N N . ARG A 1 223 ? 53.983 91.260 42.305 1.00 26.80 318 ARG A N 1
ATOM 1721 C CA . ARG A 1 223 ? 55.322 90.795 41.912 1.00 28.20 318 ARG A CA 1
ATOM 1722 C C . ARG A 1 223 ? 55.493 90.824 40.400 1.00 28.04 318 ARG A C 1
ATOM 1723 O O . ARG A 1 223 ? 56.464 91.410 39.895 1.00 28.91 318 ARG A O 1
ATOM 1731 N N . ALA A 1 224 ? 54.573 90.217 39.661 1.00 27.89 319 ALA A N 1
ATOM 1732 C CA . ALA A 1 224 ? 54.688 90.178 38.207 1.00 27.90 319 ALA A CA 1
ATOM 1733 C C . ALA A 1 224 ? 54.765 91.570 37.571 1.00 28.54 319 ALA A C 1
ATOM 1734 O O . ALA A 1 224 ? 55.581 91.810 36.682 1.00 28.92 319 ALA A O 1
ATOM 1736 N N . ALA A 1 225 ? 53.912 92.479 38.029 1.00 28.04 320 ALA A N 1
ATOM 1737 C CA . ALA A 1 225 ? 53.888 93.835 37.488 1.00 29.54 320 ALA A CA 1
ATOM 1738 C C . ALA A 1 225 ? 55.266 94.482 37.552 1.00 31.50 320 ALA A C 1
ATOM 1739 O O . ALA A 1 225 ? 55.636 95.270 36.681 1.00 30.67 320 ALA A O 1
ATOM 1741 N N . THR A 1 226 ? 56.021 94.147 38.590 1.00 34.51 321 THR A N 1
ATOM 1742 C CA . THR A 1 226 ? 57.357 94.702 38.774 1.00 38.61 321 THR A CA 1
ATOM 1743 C C . THR A 1 226 ? 58.271 94.351 37.604 1.00 39.69 321 THR A C 1
ATOM 1744 O O . THR A 1 226 ? 59.204 95.091 37.280 1.00 40.43 321 THR A O 1
ATOM 1748 N N . ALA A 1 227 ? 58.001 93.215 36.973 1.00 41.73 322 ALA A N 1
ATOM 1749 C CA . ALA A 1 227 ? 58.838 92.729 35.881 1.00 43.04 322 ALA A CA 1
ATOM 1750 C C . ALA A 1 227 ? 58.681 93.482 34.558 1.00 44.22 322 ALA A C 1
ATOM 1751 O O . ALA A 1 227 ? 59.558 93.400 33.695 1.00 45.02 322 ALA A O 1
ATOM 1753 N N . ILE A 1 228 ? 57.578 94.208 34.388 1.00 44.66 323 ILE A N 1
ATOM 1754 C CA . ILE A 1 228 ? 57.375 94.941 33.139 1.00 45.43 323 ILE A CA 1
ATOM 1755 C C . ILE A 1 228 ? 58.255 96.210 33.061 1.00 46.65 323 ILE A C 1
ATOM 1756 O O . ILE A 1 228 ? 58.391 96.948 34.050 1.00 47.00 323 ILE A O 1
ATOM 1761 N N . ASN A 1 229 ? 58.853 96.444 31.889 0.50 47.65 324 ASN A N 1
ATOM 1762 C CA . ASN A 1 229 ? 59.502 97.727 31.557 1.00 48.79 324 ASN A CA 1
ATOM 1763 C C . ASN A 1 229 ? 58.776 98.382 30.389 1.00 49.11 324 ASN A C 1
ATOM 1764 O O . ASN A 1 229 ? 58.375 99.540 30.467 1.00 49.87 324 ASN A O 1
ATOM 1769 N N . THR A 1 272 ? 59.604 100.439 36.755 1.00 44.68 367 THR A N 1
ATOM 1770 C CA . THR A 1 272 ? 58.683 101.521 37.038 1.00 44.23 367 THR A CA 1
ATOM 1771 C C . THR A 1 272 ? 57.586 101.674 35.978 1.00 42.41 367 THR A C 1
ATOM 1772 O O . THR A 1 272 ? 56.801 102.615 36.042 1.00 42.48 367 THR A O 1
ATOM 1776 N N . PHE A 1 273 ? 57.447 100.682 35.105 1.00 40.09 368 PHE A N 1
ATOM 1777 C CA . PHE A 1 273 ? 56.307 100.652 34.203 1.00 38.58 368 PHE A CA 1
ATOM 1778 C C . PHE A 1 273 ? 55.024 100.637 35.043 1.00 36.70 368 PHE A C 1
ATOM 1779 O O . PHE A 1 273 ? 54.061 101.339 34.731 1.00 35.62 368 PHE A O 1
ATOM 1787 N N . ILE A 1 274 ? 55.021 99.840 36.112 1.00 34.48 369 ILE A N 1
ATOM 1788 C CA . ILE A 1 274 ? 53.879 99.766 37.022 1.00 33.54 369 ILE A CA 1
ATOM 1789 C C . ILE A 1 274 ? 53.700 101.027 37.853 1.00 33.00 369 ILE A C 1
ATOM 1790 O O . ILE A 1 274 ? 52.566 101.434 38.125 1.00 30.68 369 ILE A O 1
ATOM 1795 N N . ASP A 1 275 ? 54.812 101.656 38.238 1.00 32.80 370 ASP A N 1
ATOM 1796 C CA . ASP A 1 275 ? 54.728 102.930 38.953 1.00 33.17 370 ASP A CA 1
ATOM 1797 C C . ASP A 1 275 ? 54.061 103.995 38.104 1.00 31.92 370 ASP A C 1
ATOM 1798 O O . ASP A 1 275 ? 53.159 104.672 38.585 1.00 31.65 370 ASP A O 1
ATOM 1803 N N . TYR A 1 276 ? 54.472 104.083 36.840 1.00 31.11 371 TYR A N 1
ATOM 1804 C CA . TYR A 1 276 ? 53.823 104.951 35.850 1.00 30.61 371 TYR A CA 1
ATOM 1805 C C . TYR A 1 276 ? 52.303 104.665 35.682 1.00 29.50 371 TYR A C 1
ATOM 1806 O O . TYR A 1 276 ? 51.478 105.592 35.689 1.00 28.64 371 TYR A O 1
ATOM 1815 N N . ALA A 1 277 ? 51.958 103.392 35.473 1.00 27.55 372 ALA A N 1
ATOM 1816 C CA . ALA A 1 277 ? 50.565 103.004 35.229 1.00 26.09 372 ALA A CA 1
ATOM 1817 C C . ALA A 1 277 ? 49.695 103.391 36.403 1.00 25.20 372 ALA A C 1
ATOM 1818 O O . ALA A 1 277 ? 48.568 103.848 36.219 1.00 24.42 372 ALA A O 1
ATOM 1820 N N . ILE A 1 278 ? 50.206 103.187 37.612 1.00 23.86 373 ILE A N 1
ATOM 1821 C CA . ILE A 1 278 ? 49.419 103.448 38.816 1.00 23.69 373 ILE A CA 1
ATOM 1822 C C . ILE A 1 278 ? 49.220 104.947 38.968 1.00 24.70 373 ILE A C 1
ATOM 1823 O O . ILE A 1 278 ? 48.102 105.426 39.255 1.00 23.22 373 ILE A O 1
ATOM 1828 N N . GLU A 1 279 ? 50.311 105.691 38.760 1.00 24.71 374 GLU A N 1
ATOM 1829 C CA . GLU A 1 279 ? 50.248 107.142 38.900 1.00 25.81 374 GLU A CA 1
ATOM 1830 C C . GLU A 1 279 ? 49.264 107.728 37.889 1.00 25.08 374 GLU A C 1
ATOM 1831 O O . GLU A 1 279 ? 48.493 108.600 38.216 1.00 24.93 374 GLU A O 1
ATOM 1837 N N . TYR A 1 280 ? 49.308 107.226 36.660 1.00 24.87 375 TYR A N 1
ATOM 1838 C CA . TYR A 1 280 ? 48.446 107.699 35.591 1.00 25.05 375 TYR A CA 1
ATOM 1839 C C . TYR A 1 280 ? 46.966 107.383 35.890 1.00 24.12 375 TYR A C 1
ATOM 1840 O O . TYR A 1 280 ? 46.123 108.268 35.761 1.00 22.50 375 TYR A O 1
ATOM 1849 N N . SER A 1 281 ? 46.695 106.140 36.298 1.00 22.95 376 SER A N 1
ATOM 1850 C CA . SER A 1 281 ? 45.343 105.704 36.715 1.00 22.88 376 SER A CA 1
ATOM 1851 C C . SER A 1 281 ? 44.783 106.546 37.883 1.00 23.32 376 SER A C 1
ATOM 1852 O O . SER A 1 281 ? 43.651 107.033 37.833 1.00 21.49 376 SER A O 1
ATOM 1855 N N . GLU A 1 282 ? 45.600 106.771 38.914 1.00 23.46 377 GLU A N 1
ATOM 1856 C CA . GLU A 1 282 ? 45.146 107.573 40.050 1.00 24.15 377 GLU A CA 1
ATOM 1857 C C . GLU A 1 282 ? 44.943 109.040 39.691 1.00 24.29 377 GLU A C 1
ATOM 1858 O O . GLU A 1 282 ? 44.223 109.769 40.375 1.00 24.98 377 GLU A O 1
ATOM 1864 N N . LYS A 1 283 ? 45.571 109.482 38.617 1.00 24.83 378 LYS A N 1
ATOM 1865 C CA . LYS A 1 283 ? 45.429 110.876 38.201 1.00 25.71 378 LYS A CA 1
ATOM 1866 C C . LYS A 1 283 ? 44.262 111.087 37.219 1.00 25.36 378 LYS A C 1
ATOM 1867 O O . LYS A 1 283 ? 43.558 112.079 37.299 1.00 25.61 378 LYS A O 1
ATOM 1873 N N . TYR A 1 284 ? 44.061 110.146 36.306 1.00 24.89 379 TYR A N 1
ATOM 1874 C CA . TYR A 1 284 ? 43.170 110.370 35.177 1.00 25.42 379 TYR A CA 1
ATOM 1875 C C . TYR A 1 284 ? 41.881 109.555 35.194 1.00 24.84 379 TYR A C 1
ATOM 1876 O O . TYR A 1 284 ? 40.931 109.915 34.486 1.00 25.02 379 TYR A O 1
ATOM 1885 N N . ALA A 1 285 ? 41.827 108.471 35.991 1.00 23.60 380 ALA A N 1
ATOM 1886 C CA . ALA A 1 285 ? 40.605 107.654 36.059 1.00 22.52 380 ALA A CA 1
ATOM 1887 C C . ALA A 1 285 ? 39.434 108.515 36.597 1.00 23.06 380 ALA A C 1
ATOM 1888 O O . ALA A 1 285 ? 39.674 109.447 37.368 1.00 23.25 380 ALA A O 1
ATOM 1890 N N . PRO A 1 286 ? 38.173 108.228 36.163 1.00 22.55 381 PRO A N 1
ATOM 1891 C CA . PRO A 1 286 ? 36.985 108.894 36.749 1.00 22.32 381 PRO A CA 1
ATOM 1892 C C . PRO A 1 286 ? 36.957 108.857 38.281 1.00 22.33 381 PRO A C 1
ATOM 1893 O O . PRO A 1 286 ? 36.602 109.867 38.924 1.00 22.07 381 PRO A O 1
ATOM 1897 N N . LEU A 1 287 ? 37.316 107.710 38.851 1.00 21.97 382 LEU A N 1
ATOM 1898 C CA . LEU A 1 287 ? 37.410 107.533 40.301 1.00 23.14 382 LEU A CA 1
ATOM 1899 C C . LEU A 1 287 ? 38.869 107.599 40.745 1.00 24.90 382 LEU A C 1
ATOM 1900 O O . LEU A 1 287 ? 39.706 106.760 40.372 1.00 23.79 382 LEU A O 1
ATOM 1905 N N . ARG A 1 288 ? 39.174 108.663 41.485 1.00 27.67 383 ARG A N 1
ATOM 1906 C CA . ARG A 1 288 ? 40.518 108.928 41.978 1.00 31.38 383 ARG A CA 1
ATOM 1907 C C . ARG A 1 288 ? 40.635 108.355 43.376 1.00 32.59 383 ARG A C 1
ATOM 1908 O O . ARG A 1 288 ? 40.395 109.038 44.372 1.00 36.32 383 ARG A O 1
ATOM 1916 N N . GLN A 1 289 ? 40.998 107.083 43.431 1.00 32.65 384 GLN A N 1
ATOM 1917 C CA . GLN A 1 289 ? 41.076 106.346 44.681 1.00 31.61 384 GLN A CA 1
ATOM 1918 C C . GLN A 1 289 ? 42.020 105.197 44.346 1.00 29.59 384 GLN A C 1
ATOM 1919 O O . GLN A 1 289 ? 42.101 104.783 43.179 1.00 28.94 384 GLN A O 1
ATOM 1925 N N . LYS A 1 290 ? 42.755 104.706 45.337 1.00 27.17 385 LYS A N 1
ATOM 1926 C CA . LYS A 1 290 ? 43.715 103.632 45.110 1.00 25.76 385 LYS A CA 1
ATOM 1927 C C . LYS A 1 290 ? 43.004 102.324 44.791 1.00 23.59 385 LYS A C 1
ATOM 1928 O O . LYS A 1 290 ? 42.128 101.891 45.538 1.00 22.43 385 LYS A O 1
ATOM 1934 N N . LEU A 1 291 ? 43.378 101.691 43.681 1.00 21.48 386 LEU A N 1
ATOM 1935 C CA . LEU A 1 291 ? 42.737 100.426 43.299 1.00 20.98 386 LEU A CA 1
ATOM 1936 C C . LEU A 1 291 ? 43.360 99.339 44.174 1.00 19.63 386 LEU A C 1
ATOM 1937 O O . LEU A 1 291 ? 44.590 99.226 44.208 1.00 20.49 386 LEU A O 1
ATOM 1942 N N . LEU A 1 292 ? 42.526 98.570 44.877 1.00 20.43 387 LEU A N 1
ATOM 1943 C CA . LEU A 1 292 ? 42.985 97.512 45.792 1.00 20.79 387 LEU A CA 1
ATOM 1944 C C . LEU A 1 292 ? 42.769 96.124 45.203 1.00 20.50 387 LEU A C 1
ATOM 1945 O O . LEU A 1 292 ? 41.808 95.935 44.438 1.00 20.12 387 LEU A O 1
ATOM 1950 N N . SER A 1 293 ? 43.615 95.142 45.564 1.00 19.74 388 SER A N 1
ATOM 1951 C CA . SER A 1 293 ? 43.336 93.758 45.128 1.00 20.42 388 SER A CA 1
ATOM 1952 C C . SER A 1 293 ? 41.921 93.305 45.523 1.00 19.74 388 SER A C 1
ATOM 1953 O O . SER A 1 293 ? 41.254 92.591 44.770 1.00 19.57 388 SER A O 1
ATOM 1956 N N . THR A 1 294 ? 41.451 93.704 46.707 1.00 18.62 389 THR A N 1
ATOM 1957 C CA . THR A 1 294 ? 40.129 93.268 47.150 1.00 19.00 389 THR A CA 1
ATOM 1958 C C . THR A 1 294 ? 38.985 93.974 46.384 1.00 19.02 389 THR A C 1
ATOM 1959 O O . THR A 1 294 ? 37.832 93.501 46.432 1.00 19.00 389 THR A O 1
ATOM 1963 N N . ASP A 1 295 ? 39.292 95.081 45.677 1.00 19.70 390 ASP A N 1
ATOM 1964 C CA . ASP A 1 295 ? 38.286 95.706 44.764 1.00 19.85 390 ASP A CA 1
ATOM 1965 C C . ASP A 1 295 ? 37.992 94.749 43.608 1.00 19.42 390 ASP A C 1
ATOM 1966 O O . ASP A 1 295 ? 36.850 94.629 43.167 1.00 20.30 390 ASP A O 1
ATOM 1971 N N . ILE A 1 296 ? 39.034 94.094 43.091 1.00 18.07 391 ILE A N 1
ATOM 1972 C CA . ILE A 1 296 ? 38.874 93.053 42.082 1.00 17.42 391 ILE A CA 1
ATOM 1973 C C . ILE A 1 296 ? 38.269 91.795 42.750 1.00 17.45 391 ILE A C 1
ATOM 1974 O O . ILE A 1 296 ? 37.409 91.114 42.173 1.00 17.39 391 ILE A O 1
ATOM 1979 N N . GLY A 1 297 ? 38.670 91.522 43.996 1.00 17.35 392 GLY A N 1
ATOM 1980 C CA . GLY A 1 297 ? 38.166 90.338 44.736 1.00 16.60 392 GLY A CA 1
ATOM 1981 C C . GLY A 1 297 ? 36.655 90.350 44.924 1.00 17.21 392 GLY A C 1
ATOM 1982 O O . GLY A 1 297 ? 35.989 89.322 44.814 1.00 17.72 392 GLY A O 1
ATOM 1983 N N . SER A 1 298 ? 36.113 91.505 45.257 1.00 17.71 393 SER A N 1
ATOM 1984 C CA . SER A 1 298 ? 34.667 91.600 45.466 1.00 18.15 393 SER A CA 1
ATOM 1985 C C . SER A 1 298 ? 33.890 91.393 44.169 1.00 17.89 393 SER A C 1
ATOM 1986 O O . SER A 1 298 ? 32.797 90.809 44.173 1.00 17.83 393 SER A O 1
ATOM 1989 N N . VAL A 1 299 ? 34.454 91.836 43.043 1.00 17.41 394 VAL A N 1
ATOM 1990 C CA . VAL A 1 299 ? 33.799 91.583 41.753 1.00 16.58 394 VAL A CA 1
ATOM 1991 C C . VAL A 1 299 ? 33.918 90.113 41.390 1.00 17.35 394 VAL A C 1
ATOM 1992 O O . VAL A 1 299 ? 32.942 89.499 40.902 1.00 16.84 394 VAL A O 1
ATOM 1996 N N . ALA A 1 300 ? 35.099 89.523 41.632 1.00 17.17 395 ALA A N 1
ATOM 1997 C CA . ALA A 1 300 ? 35.275 88.098 41.382 1.00 17.61 395 ALA A CA 1
ATOM 1998 C C . ALA A 1 300 ? 34.267 87.257 42.177 1.00 18.69 395 ALA A C 1
ATOM 1999 O O . ALA A 1 300 ? 33.656 86.329 41.655 1.00 19.02 395 ALA A O 1
ATOM 2001 N N . SER A 1 301 ? 34.142 87.563 43.460 1.00 19.42 396 SER A N 1
ATOM 2002 C CA . SER A 1 301 ? 33.203 86.885 44.347 1.00 19.54 396 SER A CA 1
ATOM 2003 C C . SER A 1 301 ? 31.762 86.937 43.835 1.00 18.97 396 SER A C 1
ATOM 2004 O O . SER A 1 301 ? 31.035 85.934 43.867 1.00 17.78 396 SER A O 1
ATOM 2007 N N . PHE A 1 302 ? 31.362 88.105 43.341 1.00 18.81 397 PHE A N 1
ATOM 2008 C CA . PHE A 1 302 ? 30.048 88.249 42.731 1.00 19.27 397 PHE A CA 1
ATOM 2009 C C . PHE A 1 302 ? 29.909 87.368 41.461 1.00 19.28 397 PHE A C 1
ATOM 2010 O O . PHE A 1 302 ? 28.942 86.576 41.333 1.00 18.99 397 PHE A O 1
ATOM 2018 N N . LEU A 1 303 ? 30.899 87.438 40.557 1.00 18.18 398 LEU A N 1
ATOM 2019 C CA . LEU A 1 303 ? 30.817 86.655 39.327 1.00 19.02 398 LEU A CA 1
ATOM 2020 C C . LEU A 1 303 ? 30.865 85.140 39.550 1.00 19.20 398 LEU A C 1
ATOM 2021 O O . LEU A 1 303 ? 30.353 84.362 38.712 1.00 19.08 398 LEU A O 1
ATOM 2026 N N . LEU A 1 304 ? 31.488 84.738 40.654 1.00 19.12 399 LEU A N 1
ATOM 2027 C CA . LEU A 1 304 ? 31.583 83.313 41.018 1.00 20.87 399 LEU A CA 1
ATOM 2028 C C . LEU A 1 304 ? 30.344 82.829 41.785 1.00 21.97 399 LEU A C 1
ATOM 2029 O O . LEU A 1 304 ? 30.123 81.628 41.896 1.00 23.16 399 LEU A O 1
ATOM 2034 N N . SER A 1 305 ? 29.528 83.757 42.275 1.00 22.34 400 SER A N 1
ATOM 2035 C CA . SER A 1 305 ? 28.299 83.382 43.001 1.00 23.84 400 SER A CA 1
ATOM 2036 C C . SER A 1 305 ? 27.097 83.232 42.072 1.00 24.42 400 SER A C 1
ATOM 2037 O O . SER A 1 305 ? 27.119 83.698 40.938 1.00 23.17 400 SER A O 1
ATOM 2040 N N . ARG A 1 306 ? 26.021 82.633 42.592 1.00 24.74 401 ARG A N 1
ATOM 2041 C CA . ARG A 1 306 ? 24.773 82.503 41.867 1.00 25.81 401 ARG A CA 1
ATOM 2042 C C . ARG A 1 306 ? 24.075 83.842 41.551 1.00 26.35 401 ARG A C 1
ATOM 2043 O O . ARG A 1 306 ? 23.212 83.889 40.681 1.00 26.43 401 ARG A O 1
ATOM 2051 N N . GLU A 1 307 ? 24.462 84.917 42.236 1.00 25.47 402 GLU A N 1
ATOM 2052 C CA . GLU A 1 307 ? 23.922 86.271 42.007 1.00 27.01 402 GLU A CA 1
ATOM 2053 C C . GLU A 1 307 ? 24.071 86.743 40.559 1.00 25.36 402 GLU A C 1
ATOM 2054 O O . GLU A 1 307 ? 23.293 87.589 40.089 1.00 25.99 402 GLU A O 1
ATOM 2060 N N . SER A 1 308 ? 25.089 86.229 39.882 1.00 23.00 403 SER A N 1
ATOM 2061 C CA . SER A 1 308 ? 25.389 86.616 38.506 1.00 22.23 403 SER A CA 1
ATOM 2062 C C . SER A 1 308 ? 25.069 85.513 37.510 1.00 21.36 403 SER A C 1
ATOM 2063 O O . SER A 1 308 ? 25.688 85.441 36.444 1.00 19.88 403 SER A O 1
ATOM 2066 N N . ARG A 1 309 ? 24.076 84.684 37.840 1.00 20.40 404 ARG A N 1
ATOM 2067 C CA . ARG A 1 309 ? 23.648 83.564 36.972 1.00 21.13 404 ARG A CA 1
ATOM 2068 C C . ARG A 1 309 ? 23.288 83.894 35.508 1.00 19.09 404 ARG A C 1
ATOM 2069 O O . ARG A 1 309 ? 23.323 83.012 34.690 1.00 20.09 404 ARG A O 1
ATOM 2077 N N . ALA A 1 310 ? 22.976 85.147 35.180 1.00 18.76 405 ALA A N 1
ATOM 2078 C CA . ALA A 1 310 ? 22.663 85.522 33.807 1.00 17.29 405 ALA A CA 1
ATOM 2079 C C . ALA A 1 310 ? 23.837 86.189 33.076 1.00 17.29 405 ALA A C 1
ATOM 2080 O O . ALA A 1 310 ? 23.656 86.682 31.987 1.00 16.70 405 ALA A O 1
ATOM 2082 N N . ILE A 1 311 ? 25.043 86.171 33.667 1.00 17.11 406 ILE A N 1
ATOM 2083 C CA . ILE A 1 311 ? 26.224 86.790 33.049 1.00 16.22 406 ILE A CA 1
ATOM 2084 C C . ILE A 1 311 ? 27.239 85.734 32.639 1.00 16.12 406 ILE A C 1
ATOM 2085 O O . ILE A 1 311 ? 27.740 84.994 33.492 1.00 16.01 406 ILE A O 1
ATOM 2090 N N . THR A 1 312 ? 27.574 85.688 31.354 1.00 15.02 407 THR A N 1
ATOM 2091 C CA . THR A 1 312 ? 28.600 84.750 30.900 1.00 15.55 407 THR A CA 1
ATOM 2092 C C . THR A 1 312 ? 29.266 85.243 29.618 1.00 15.60 407 THR A C 1
ATOM 2093 O O . THR A 1 312 ? 28.646 85.954 28.827 1.00 14.90 407 THR A O 1
ATOM 2097 N N . GLY A 1 313 ? 30.528 84.862 29.417 1.00 15.12 408 GLY A N 1
ATOM 2098 C CA . GLY A 1 313 ? 31.270 85.252 28.195 1.00 15.30 408 GLY A CA 1
ATOM 2099 C C . GLY A 1 313 ? 31.755 86.696 28.188 1.00 16.01 408 GLY A C 1
ATOM 2100 O O . GLY A 1 313 ? 32.226 87.185 27.148 1.00 15.31 408 GLY A O 1
ATOM 2101 N N . GLN A 1 314 ? 31.651 87.385 29.331 1.00 16.21 409 GLN A N 1
ATOM 2102 C CA . GLN A 1 314 ? 31.891 88.836 29.373 1.00 16.41 409 GLN A CA 1
ATOM 2103 C C . GLN A 1 314 ? 33.303 89.224 29.868 1.00 16.64 409 GLN A C 1
ATOM 2104 O O . GLN A 1 314 ? 33.904 88.500 30.671 1.00 16.15 409 GLN A O 1
ATOM 2110 N N . THR A 1 315 ? 33.800 90.362 29.382 1.00 16.10 410 THR A N 1
ATOM 2111 C CA . THR A 1 315 ? 34.986 91.012 29.952 1.00 16.06 410 THR A CA 1
ATOM 2112 C C . THR A 1 315 ? 34.462 92.183 30.781 1.00 16.53 410 THR A C 1
ATOM 2113 O O . THR A 1 315 ? 33.882 93.122 30.238 1.00 16.33 410 THR A O 1
ATOM 2117 N N . ILE A 1 316 ? 34.604 92.083 32.095 1.00 15.31 411 ILE A N 1
ATOM 2118 C CA . ILE A 1 316 ? 34.096 93.109 33.022 1.00 15.81 411 ILE A CA 1
ATOM 2119 C C . ILE A 1 316 ? 35.286 93.954 33.513 1.00 15.64 411 ILE A C 1
ATOM 2120 O O . ILE A 1 316 ? 36.261 93.396 34.076 1.00 14.70 411 ILE A O 1
ATOM 2125 N N . TYR A 1 317 ? 35.183 95.275 33.322 1.00 15.14 412 TYR A N 1
ATOM 2126 C CA . TYR A 1 317 ? 36.258 96.193 33.682 1.00 15.36 412 TYR A CA 1
ATOM 2127 C C . TYR A 1 317 ? 36.154 96.615 35.135 1.00 15.96 412 TYR A C 1
ATOM 2128 O O . TYR A 1 317 ? 35.104 97.112 35.578 1.00 15.87 412 TYR A O 1
ATOM 2137 N N . VAL A 1 318 ? 37.252 96.400 35.862 1.00 14.83 413 VAL A N 1
ATOM 2138 C CA . VAL A 1 318 ? 37.334 96.769 37.266 1.00 14.90 413 VAL A CA 1
ATOM 2139 C C . VAL A 1 318 ? 38.629 97.571 37.419 1.00 15.05 413 VAL A C 1
ATOM 2140 O O . VAL A 1 318 ? 39.678 97.042 37.792 1.00 15.89 413 VAL A O 1
ATOM 2144 N N . ASP A 1 319 ? 38.538 98.861 37.102 1.00 15.94 414 ASP A N 1
ATOM 2145 C CA . ASP A 1 319 ? 39.721 99.691 36.869 1.00 15.86 414 ASP A CA 1
ATOM 2146 C C . ASP A 1 319 ? 39.461 101.159 37.176 1.00 15.52 414 ASP A C 1
ATOM 2147 O O . ASP A 1 319 ? 40.125 102.038 36.616 1.00 14.84 414 ASP A O 1
ATOM 2152 N N . ASN A 1 320 ? 38.461 101.430 38.019 1.00 16.06 415 ASN A N 1
ATOM 2153 C CA . ASN A 1 320 ? 38.118 102.818 38.396 1.00 15.89 415 ASN A CA 1
ATOM 2154 C C . ASN A 1 320 ? 37.637 103.635 37.215 1.00 15.58 415 ASN A C 1
ATOM 2155 O O . ASN A 1 320 ? 37.600 104.857 37.278 1.00 16.32 415 ASN A O 1
ATOM 2160 N N . GLY A 1 321 ? 37.257 102.939 36.135 1.00 15.84 416 GLY A N 1
ATOM 2161 C CA . GLY A 1 321 ? 36.719 103.581 34.944 1.00 14.28 416 GLY A CA 1
ATOM 2162 C C . GLY A 1 321 ? 37.752 104.064 33.938 1.00 14.86 416 GLY A C 1
ATOM 2163 O O . GLY A 1 321 ? 37.382 104.712 32.961 1.00 14.64 416 GLY A O 1
ATOM 2164 N N . LEU A 1 322 ? 39.048 103.782 34.160 1.00 14.55 417 LEU A N 1
ATOM 2165 C CA . LEU A 1 322 ? 40.091 104.376 33.293 1.00 15.06 417 LEU A CA 1
ATOM 2166 C C . LEU A 1 322 ? 39.854 104.004 31.824 1.00 14.69 417 LEU A C 1
ATOM 2167 O O . LEU A 1 322 ? 40.089 104.831 30.958 1.00 14.70 417 LEU A O 1
ATOM 2172 N N . ASN A 1 323 ? 39.343 102.798 31.553 1.00 14.80 418 ASN A N 1
ATOM 2173 C CA . ASN A 1 323 ? 39.182 102.337 30.159 1.00 15.30 418 ASN A CA 1
ATOM 2174 C C . ASN A 1 323 ? 38.274 103.243 29.322 1.00 15.61 418 ASN A C 1
ATOM 2175 O O . ASN A 1 323 ? 38.330 103.183 28.094 1.00 15.68 418 ASN A O 1
ATOM 2180 N N . ILE A 1 324 ? 37.388 104.019 29.970 1.00 15.99 419 ILE A N 1
ATOM 2181 C CA . ILE A 1 324 ? 36.387 104.823 29.217 1.00 16.67 419 ILE A CA 1
ATOM 2182 C C . ILE A 1 324 ? 36.944 106.145 28.681 1.00 17.46 419 ILE A C 1
ATOM 2183 O O . ILE A 1 324 ? 36.299 106.825 27.888 1.00 18.52 419 ILE A O 1
ATOM 2188 N N . MET A 1 325 ? 38.126 106.534 29.147 1.00 18.98 420 MET A N 1
ATOM 2189 C CA . MET A 1 325 ? 38.693 107.850 28.815 1.00 19.67 420 MET A CA 1
ATOM 2190 C C . MET A 1 325 ? 39.371 107.831 27.456 1.00 20.63 420 MET A C 1
ATOM 2191 O O . MET A 1 325 ? 39.978 106.854 27.097 1.00 19.93 420 MET A O 1
ATOM 2196 N N . PHE A 1 326 ? 39.296 108.922 26.705 1.00 23.03 421 PHE A N 1
ATOM 2197 C CA . PHE A 1 326 ? 40.090 109.005 25.468 1.00 25.93 421 PHE A CA 1
ATOM 2198 C C . PHE A 1 326 ? 41.277 109.920 25.711 1.00 29.59 421 PHE A C 1
ATOM 2199 O O . PHE A 1 326 ? 42.415 109.493 25.646 1.00 30.69 421 PHE A O 1
ATOM 2207 N N . LEU A 1 327 ? 40.980 111.170 26.016 1.00 33.29 422 LEU A N 1
ATOM 2208 C CA . LEU A 1 327 ? 41.988 112.196 26.156 1.00 38.05 422 LEU A CA 1
ATOM 2209 C C . LEU A 1 327 ? 42.119 112.546 27.642 1.00 40.67 422 LEU A C 1
ATOM 2210 O O . LEU A 1 327 ? 41.099 112.823 28.309 1.00 41.33 422 LEU A O 1
ATOM 2215 N N . PRO A 1 328 ? 43.363 112.497 28.174 1.00 42.81 423 PRO A N 1
ATOM 2216 C CA . PRO A 1 328 ? 43.627 113.036 29.521 1.00 44.20 423 PRO A CA 1
ATOM 2217 C C . PRO A 1 328 ? 43.221 114.512 29.600 1.00 45.79 423 PRO A C 1
ATOM 2218 O O . PRO A 1 328 ? 43.404 115.269 28.630 1.00 46.44 423 PRO A O 1
ATOM 2222 N N . ASP A 1 329 ? 42.632 114.896 30.730 1.00 47.27 424 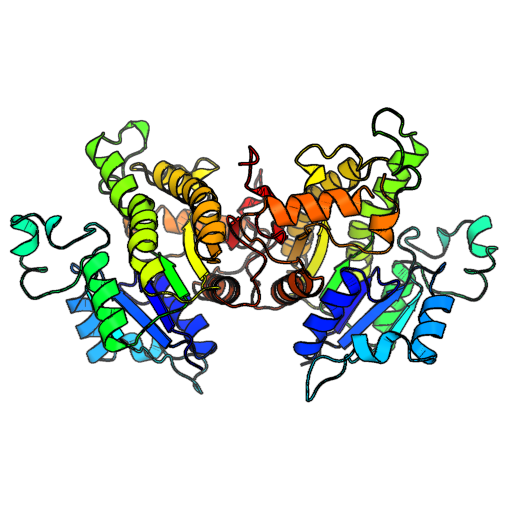ASP A N 1
ATOM 2223 C CA . ASP A 1 329 ? 42.062 116.229 30.925 1.00 48.69 424 ASP A CA 1
ATOM 2224 C C . ASP A 1 329 ? 43.031 117.146 31.676 1.00 49.02 424 ASP A C 1
ATOM 2225 O O . ASP A 1 329 ? 44.229 117.180 31.373 1.00 49.68 424 ASP A O 1
ATOM 2230 N N . ASN B 1 1 ? 22.404 99.980 57.751 0.50 42.27 96 ASN B N 1
ATOM 2231 C CA . ASN B 1 1 ? 22.064 101.340 58.269 0.50 42.10 96 ASN B CA 1
ATOM 2232 C C . ASN B 1 1 ? 21.828 102.326 57.132 0.50 41.97 96 ASN B C 1
ATOM 2233 O O . ASN B 1 1 ? 22.763 102.954 56.630 0.50 42.04 96 ASN B O 1
ATOM 2235 N N . GLU B 1 2 ? 20.569 102.424 56.716 1.00 41.78 97 GLU B N 1
ATOM 2236 C CA . GLU B 1 2 ? 20.123 103.456 55.785 1.00 40.47 97 GLU B CA 1
ATOM 2237 C C . GLU B 1 2 ? 20.677 103.395 54.353 1.00 38.89 97 GLU B C 1
ATOM 2238 O O . GLU B 1 2 ? 21.175 104.392 53.836 1.00 39.74 97 GLU B O 1
ATOM 2239 N N . ASP B 1 3 ? 20.597 102.239 53.706 1.00 36.49 98 ASP B N 1
ATOM 2240 C CA . ASP B 1 3 ? 20.657 102.237 52.256 1.00 34.28 98 ASP B CA 1
ATOM 2241 C C . ASP B 1 3 ? 19.250 102.562 51.777 1.00 32.01 98 ASP B C 1
ATOM 2242 O O . ASP B 1 3 ? 18.289 101.885 52.162 1.00 30.96 98 ASP B O 1
ATOM 2247 N N . ILE B 1 4 ? 19.135 103.607 50.965 1.00 29.73 99 ILE B N 1
ATOM 2248 C CA . ILE B 1 4 ? 17.856 104.006 50.355 1.00 27.68 99 ILE B CA 1
ATOM 2249 C C . ILE B 1 4 ? 18.048 104.146 48.843 1.00 26.36 99 ILE B C 1
ATOM 2250 O O . ILE B 1 4 ? 19.007 104.762 48.386 1.00 25.84 99 ILE B O 1
ATOM 2255 N N . CYS B 1 5 ? 17.123 103.570 48.090 1.00 24.92 100 CYS B N 1
ATOM 2256 C CA . CYS B 1 5 ? 17.179 103.602 46.642 1.00 24.55 100 CYS B CA 1
ATOM 2257 C C . CYS B 1 5 ? 15.889 104.189 46.045 1.00 23.85 100 CYS B C 1
ATOM 2258 O O . CYS B 1 5 ? 14.784 103.801 46.424 1.00 25.05 100 CYS B O 1
ATOM 2261 N N . PHE B 1 6 ? 16.026 105.127 45.124 1.00 22.35 101 PHE B N 1
ATOM 2262 C CA . PHE B 1 6 ? 14.872 105.581 44.347 1.00 21.30 101 PHE B CA 1
ATOM 2263 C C . PHE B 1 6 ? 14.849 104.837 43.024 1.00 20.93 101 PHE B C 1
ATOM 2264 O O . PHE B 1 6 ? 15.815 104.900 42.259 1.00 19.63 101 PHE B O 1
ATOM 2272 N N . ILE B 1 7 ? 13.748 104.158 42.750 1.00 20.10 102 ILE B N 1
ATOM 2273 C CA . ILE B 1 7 ? 13.564 103.463 41.482 1.00 21.71 102 ILE B CA 1
ATOM 2274 C C . ILE B 1 7 ? 12.554 104.229 40.618 1.00 23.07 102 ILE B C 1
ATOM 2275 O O . ILE B 1 7 ? 11.363 104.273 40.926 1.00 22.98 102 ILE B O 1
ATOM 2280 N N . ALA B 1 8 ? 13.065 104.852 39.565 1.00 24.15 103 ALA B N 1
ATOM 2281 C CA . ALA B 1 8 ? 12.272 105.620 38.625 1.00 26.09 103 ALA B CA 1
ATOM 2282 C C . ALA B 1 8 ? 11.880 104.706 37.458 1.00 27.92 103 ALA B C 1
ATOM 2283 O O . ALA B 1 8 ? 12.731 104.352 36.633 1.00 28.43 103 ALA B O 1
ATOM 2285 N N . GLY B 1 9 ? 10.604 104.329 37.394 1.00 29.59 104 GLY B N 1
ATOM 2286 C CA . GLY B 1 9 ? 10.088 103.490 36.299 1.00 31.86 104 GLY B CA 1
ATOM 2287 C C . GLY B 1 9 ? 9.533 102.161 36.755 1.00 33.48 104 GLY B C 1
ATOM 2288 O O . GLY B 1 9 ? 10.071 101.101 36.422 1.00 35.29 104 GLY B O 1
ATOM 2289 N N . ILE B 1 10 ? 8.480 102.206 37.556 1.00 34.09 105 ILE B N 1
ATOM 2290 C CA . ILE B 1 10 ? 7.754 101.007 37.989 1.00 34.77 105 ILE B CA 1
ATOM 2291 C C . ILE B 1 10 ? 6.285 101.322 37.737 1.00 33.64 105 ILE B C 1
ATOM 2292 O O . ILE B 1 10 ? 5.830 102.391 38.118 1.00 34.00 105 ILE B O 1
ATOM 2297 N N . GLY B 1 11 ? 5.560 100.405 37.097 1.00 32.98 106 GLY B N 1
ATOM 2298 C CA . GLY B 1 11 ? 4.143 100.605 36.785 1.00 32.66 106 GLY B CA 1
ATOM 2299 C C . GLY B 1 11 ? 3.291 99.400 37.132 1.00 32.55 106 GLY B C 1
ATOM 2300 O O . GLY B 1 11 ? 2.062 99.443 37.042 1.00 32.48 106 GLY B O 1
ATOM 2301 N N . ASP B 1 12 ? 3.962 98.310 37.500 1.00 31.51 107 ASP B N 1
ATOM 2302 C CA . ASP B 1 12 ? 3.343 97.038 37.812 1.00 30.43 107 ASP B CA 1
ATOM 2303 C C . ASP B 1 12 ? 4.460 96.109 38.285 1.00 29.15 107 ASP B C 1
ATOM 2304 O O . ASP B 1 12 ? 5.603 96.545 38.502 1.00 29.15 107 ASP B O 1
ATOM 2309 N N . THR B 1 13 ? 4.155 94.823 38.382 1.00 27.57 108 THR B N 1
ATOM 2310 C CA . THR B 1 13 ? 5.110 93.868 38.899 1.00 26.68 108 THR B CA 1
ATOM 2311 C C . THR B 1 13 ? 5.749 93.001 37.816 1.00 25.80 108 THR B C 1
ATOM 2312 O O . THR B 1 13 ? 6.436 92.038 38.133 1.00 25.39 108 THR B O 1
ATOM 2316 N N . ASN B 1 14 ? 5.552 93.362 36.550 1.00 25.81 109 ASN B N 1
ATOM 2317 C CA . ASN B 1 14 ? 5.976 92.538 35.409 1.00 25.88 109 ASN B CA 1
ATOM 2318 C C . ASN B 1 14 ? 7.250 92.976 34.675 1.00 25.42 109 ASN B C 1
ATOM 2319 O O . ASN B 1 14 ? 7.683 92.307 33.708 1.00 24.89 109 ASN B O 1
ATOM 2324 N N . GLY B 1 15 ? 7.835 94.084 35.124 1.00 23.79 110 GLY B N 1
ATOM 2325 C CA . GLY B 1 15 ? 9.013 94.616 34.472 1.00 23.48 110 GLY B CA 1
ATOM 2326 C C . GLY B 1 15 ? 10.275 94.491 35.298 1.00 22.03 110 GLY B C 1
ATOM 2327 O O . GLY B 1 15 ? 10.280 93.863 36.361 1.00 20.60 110 GLY B O 1
ATOM 2328 N N . TYR B 1 16 ? 11.359 95.081 34.788 1.00 21.13 111 TYR B N 1
ATOM 2329 C CA . TYR B 1 16 ? 12.653 95.027 35.486 1.00 20.31 111 TYR B CA 1
ATOM 2330 C C . TYR B 1 16 ? 12.681 95.842 36.779 1.00 19.54 111 TYR B C 1
ATOM 2331 O O . TYR B 1 16 ? 13.363 95.475 37.719 1.00 18.90 111 TYR B O 1
ATOM 2340 N N . GLY B 1 17 ? 11.983 96.972 36.820 1.00 19.95 112 GLY B N 1
ATOM 2341 C CA . GLY B 1 17 ? 11.926 97.784 38.057 1.00 19.79 112 GLY B CA 1
ATOM 2342 C C . GLY B 1 17 ? 11.507 96.962 39.287 1.00 20.61 112 GLY B C 1
ATOM 2343 O O . GLY B 1 17 ? 12.136 97.035 40.348 1.00 19.64 112 GLY B O 1
ATOM 2344 N N . TRP B 1 18 ? 10.467 96.144 39.134 1.00 20.28 113 TRP B N 1
ATOM 2345 C CA . TRP B 1 18 ? 10.001 95.275 40.229 1.00 22.10 113 TRP B CA 1
ATOM 2346 C C . TRP B 1 18 ? 11.048 94.234 40.645 1.00 21.55 113 TRP B C 1
ATOM 2347 O O . TRP B 1 18 ? 11.279 94.017 41.841 1.00 21.83 113 TRP B O 1
ATOM 2358 N N . GLY B 1 19 ? 11.674 93.604 39.653 1.00 20.40 114 GLY B N 1
ATOM 2359 C CA . GLY B 1 19 ? 12.724 92.622 39.909 1.00 20.44 114 GLY B CA 1
ATOM 2360 C C . GLY B 1 19 ? 13.879 93.245 40.656 1.00 20.66 114 GLY B C 1
ATOM 2361 O O . GLY B 1 19 ? 14.444 92.616 41.535 1.00 20.12 114 GLY B O 1
ATOM 2362 N N . ILE B 1 20 ? 14.194 94.497 40.321 1.00 19.94 115 ILE B N 1
ATOM 2363 C CA . ILE B 1 20 ? 15.267 95.234 41.000 1.00 20.87 115 ILE B CA 1
ATOM 2364 C C . ILE B 1 20 ? 14.818 95.549 42.439 1.00 21.34 115 ILE B C 1
ATOM 2365 O O . ILE B 1 20 ? 15.589 95.363 43.382 1.00 20.87 115 ILE B O 1
ATOM 2370 N N . ALA B 1 21 ? 13.562 95.979 42.601 1.00 21.36 116 ALA B N 1
ATOM 2371 C CA . ALA B 1 21 ? 13.025 96.262 43.938 1.00 22.58 116 ALA B CA 1
ATOM 2372 C C . ALA B 1 21 ? 13.110 95.041 44.868 1.00 23.39 116 ALA B C 1
ATOM 2373 O O . ALA B 1 21 ? 13.573 95.135 46.020 1.00 23.79 116 ALA B O 1
ATOM 2375 N N . LYS B 1 22 ? 12.687 93.895 44.347 1.00 23.86 117 LYS B N 1
ATOM 2376 C CA . LYS B 1 22 ? 12.652 92.648 45.094 1.00 26.09 117 LYS B CA 1
ATOM 2377 C C . LYS B 1 22 ? 14.037 92.239 45.591 1.00 25.83 117 LYS B C 1
ATOM 2378 O O . LYS B 1 22 ? 14.213 91.928 46.783 1.00 25.58 117 LYS B O 1
ATOM 2384 N N . GLU B 1 23 ? 15.029 92.293 44.701 1.00 25.47 118 GLU B N 1
ATOM 2385 C CA . GLU B 1 23 ? 16.402 91.910 45.062 1.00 25.84 118 GLU B CA 1
ATOM 2386 C C . GLU B 1 23 ? 17.050 92.879 46.030 1.00 25.48 118 GLU B C 1
ATOM 2387 O O . GLU B 1 23 ? 17.787 92.458 46.927 1.00 24.96 118 GLU B O 1
ATOM 2393 N N . LEU B 1 24 ? 16.767 94.171 45.872 1.00 24.44 119 LEU B N 1
ATOM 2394 C CA . LEU B 1 24 ? 17.293 95.154 46.803 1.00 25.78 119 LEU B CA 1
ATOM 2395 C C . LEU B 1 24 ? 16.655 94.966 48.188 1.00 27.72 119 LEU B C 1
ATOM 2396 O O . LEU B 1 24 ? 17.336 95.025 49.223 1.00 27.59 119 LEU B O 1
ATOM 2401 N N . SER B 1 25 ? 15.352 94.742 48.189 1.00 29.18 120 SER B N 1
ATOM 2402 C CA . SER B 1 25 ? 14.604 94.532 49.424 1.00 32.32 120 SER B CA 1
ATOM 2403 C C . SER B 1 25 ? 15.204 93.353 50.190 1.00 33.23 120 SER B C 1
ATOM 2404 O O . SER B 1 25 ? 15.385 93.444 51.402 1.00 33.65 120 SER B O 1
ATOM 2407 N N . LYS B 1 26 ? 15.579 92.285 49.467 1.00 34.71 121 LYS B N 1
ATOM 2408 C CA . LYS B 1 26 ? 16.326 91.139 50.017 1.00 35.78 121 LYS B CA 1
ATOM 2409 C C . LYS B 1 26 ? 17.535 91.528 50.824 1.00 36.19 121 LYS B C 1
ATOM 2410 O O . LYS B 1 26 ? 17.892 90.840 51.788 1.00 37.86 121 LYS B O 1
ATOM 2416 N N . ARG B 1 27 ? 18.180 92.618 50.432 1.00 35.80 122 ARG B N 1
ATOM 2417 C CA . ARG B 1 27 ? 19.383 93.075 51.085 1.00 34.58 122 ARG B CA 1
ATOM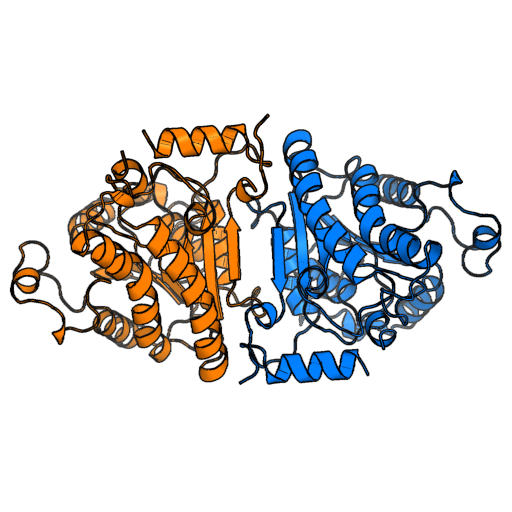 2418 C C . ARG B 1 27 ? 19.059 94.183 52.079 1.00 33.82 122 ARG B C 1
ATOM 2419 O O . ARG B 1 27 ? 19.943 94.933 52.468 1.00 33.02 122 ARG B O 1
ATOM 2427 N N . ASN B 1 28 ? 17.783 94.331 52.450 1.00 33.51 123 ASN B N 1
ATOM 2428 C CA . ASN B 1 28 ? 17.364 95.363 53.421 1.00 33.22 123 ASN B CA 1
ATOM 2429 C C . ASN B 1 28 ? 17.593 96.812 52.991 1.00 32.33 123 ASN B C 1
ATOM 2430 O O . ASN B 1 28 ? 17.742 97.711 53.821 1.00 32.10 123 ASN B O 1
ATOM 2435 N N . VAL B 1 29 ? 17.618 97.044 51.676 1.00 30.79 124 VAL B N 1
ATOM 2436 C CA . VAL B 1 29 ? 17.640 98.400 51.153 1.00 27.83 124 VAL B CA 1
ATOM 2437 C C . VAL B 1 29 ? 16.213 98.947 51.186 1.00 27.99 124 VAL B C 1
ATOM 2438 O O . VAL B 1 29 ? 15.277 98.243 50.814 1.00 28.60 124 VAL B O 1
ATOM 2442 N N . LYS B 1 30 ? 16.039 100.185 51.632 1.00 27.38 125 LYS B N 1
ATOM 2443 C CA . LYS B 1 30 ? 14.701 100.779 51.635 1.00 28.08 125 LYS B CA 1
ATOM 2444 C C . LYS B 1 30 ? 14.432 101.314 50.225 1.00 27.82 125 LYS B C 1
ATOM 2445 O O . LYS B 1 30 ? 15.308 101.948 49.613 1.00 26.98 125 LYS B O 1
ATOM 2451 N N . ILE B 1 31 ? 13.249 101.010 49.709 1.00 27.29 126 ILE B N 1
ATOM 2452 C CA . ILE B 1 31 ? 12.946 101.352 48.306 1.00 27.29 126 ILE B CA 1
ATOM 2453 C C . ILE B 1 31 ? 11.818 102.406 48.192 1.00 26.34 126 ILE B C 1
ATOM 2454 O O . ILE B 1 31 ? 10.826 102.348 48.936 1.00 26.32 126 ILE B O 1
ATOM 2459 N N . ILE B 1 32 ? 12.020 103.390 47.313 1.00 24.74 127 ILE B N 1
ATOM 2460 C CA . ILE B 1 32 ? 11.043 104.421 47.001 1.00 23.85 127 ILE B CA 1
ATOM 2461 C C . ILE B 1 32 ? 10.722 104.320 45.502 1.00 24.51 127 ILE B C 1
ATOM 2462 O O . ILE B 1 32 ? 11.648 104.329 44.661 1.00 23.41 127 ILE B O 1
ATOM 2467 N N . PHE B 1 33 ? 9.436 104.174 45.172 1.00 24.07 128 PHE B N 1
ATOM 2468 C CA . PHE B 1 33 ? 9.001 104.023 43.785 1.00 24.22 128 PHE B CA 1
ATOM 2469 C C . PHE B 1 33 ? 8.642 105.370 43.177 1.00 24.43 128 PHE B C 1
ATOM 2470 O O . PHE B 1 33 ? 7.967 106.201 43.814 1.00 24.88 128 PHE B O 1
ATOM 2478 N N . GLY B 1 34 ? 9.072 105.575 41.933 1.00 23.03 129 GLY B N 1
ATOM 2479 C CA . GLY B 1 34 ? 8.692 106.747 41.159 1.00 22.83 129 GLY B CA 1
ATOM 2480 C C . GLY B 1 34 ? 7.774 106.225 40.069 1.00 23.48 129 GLY B C 1
ATOM 2481 O O . GLY B 1 34 ? 8.201 105.458 39.193 1.00 23.28 129 GLY B O 1
ATOM 2482 N N . ILE B 1 35 ? 6.501 106.603 40.154 1.00 22.76 130 ILE B N 1
ATOM 2483 C CA . ILE B 1 35 ? 5.495 106.036 39.284 1.00 22.99 130 ILE B CA 1
ATOM 2484 C C . ILE B 1 35 ? 4.919 107.094 38.326 1.00 22.34 130 ILE B C 1
ATOM 2485 O O . ILE B 1 35 ? 4.504 108.155 38.744 1.00 22.06 130 ILE B O 1
ATOM 2490 N N . TRP B 1 36 ? 4.893 106.773 37.036 1.00 23.01 131 TRP B N 1
ATOM 2491 C CA . TRP B 1 36 ? 4.483 107.721 35.993 1.00 22.65 131 TRP B CA 1
ATOM 2492 C C . TRP B 1 36 ? 2.985 108.021 36.174 1.00 23.15 131 TRP B C 1
ATOM 2493 O O . TRP B 1 36 ? 2.187 107.083 36.375 1.00 22.38 131 TRP B O 1
ATOM 2504 N N . PRO B 1 37 ? 2.599 109.311 36.139 1.00 23.65 132 PRO B N 1
ATOM 2505 C CA . PRO B 1 37 ? 1.201 109.652 36.464 1.00 24.94 132 PRO B CA 1
ATOM 2506 C C . PRO B 1 37 ? 0.103 108.960 35.646 1.00 26.09 132 PRO B C 1
ATOM 2507 O O . PRO B 1 37 ? -0.930 108.671 36.205 1.00 27.09 132 PRO B O 1
ATOM 2511 N N . PRO B 1 38 ? 0.331 108.646 34.358 1.00 27.39 133 PRO B N 1
ATOM 2512 C CA . PRO B 1 38 ? -0.733 107.894 33.691 1.00 28.45 133 PRO B CA 1
ATOM 2513 C C . PRO B 1 38 ? -1.113 106.540 34.343 1.00 30.01 133 PRO B C 1
ATOM 2514 O O . PRO B 1 38 ? -2.250 106.068 34.153 1.00 29.84 133 PRO B O 1
ATOM 2518 N N . VAL B 1 39 ? -0.193 105.911 35.083 1.00 30.97 134 VAL B N 1
ATOM 2519 C CA . VAL B 1 39 ? -0.482 104.590 35.658 1.00 32.02 134 VAL B CA 1
ATOM 2520 C C . VAL B 1 39 ? -0.518 104.599 37.190 1.00 32.97 134 VAL B C 1
ATOM 2521 O O . VAL B 1 39 ? -0.799 103.577 37.819 1.00 33.05 134 VAL B O 1
ATOM 2525 N N . TYR B 1 40 ? -0.227 105.762 37.765 1.00 33.65 135 TYR B N 1
ATOM 2526 C CA . TYR B 1 40 ? -0.060 105.938 39.202 1.00 35.44 135 TYR B CA 1
ATOM 2527 C C . TYR B 1 40 ? -1.262 105.521 40.057 1.00 36.45 135 TYR B C 1
ATOM 2528 O O . TYR B 1 40 ? -1.099 104.805 41.036 1.00 36.05 135 TYR B O 1
ATOM 2537 N N . ASN B 1 41 ? -2.452 105.987 39.694 1.00 38.38 136 ASN B N 1
ATOM 2538 C CA . ASN B 1 41 ? -3.653 105.693 40.487 1.00 39.94 136 ASN B CA 1
ATOM 2539 C C . ASN B 1 41 ? -4.117 104.247 40.368 1.00 39.88 136 ASN B C 1
ATOM 2540 O O . ASN B 1 41 ? -4.595 103.667 41.340 1.00 39.80 136 ASN B O 1
ATOM 2545 N N . ILE B 1 42 ? -3.940 103.660 39.191 1.00 40.10 137 ILE B N 1
ATOM 2546 C CA . ILE B 1 42 ? -4.215 102.236 39.021 1.00 40.82 137 ILE B CA 1
ATOM 2547 C C . ILE B 1 42 ? -3.205 101.400 39.814 1.00 40.43 137 ILE B C 1
ATOM 2548 O O . ILE B 1 42 ? -3.596 100.428 40.490 1.00 40.59 137 ILE B O 1
ATOM 2553 N N . PHE B 1 43 ? -1.929 101.801 39.772 1.00 39.32 138 PHE B N 1
ATOM 2554 C CA . PHE B 1 43 ? -0.911 101.148 40.592 1.00 38.37 138 PHE B CA 1
ATOM 2555 C C . PHE B 1 43 ? -1.263 101.169 42.089 1.00 38.50 138 PHE B C 1
ATOM 2556 O O . PHE B 1 43 ? -1.215 100.128 42.742 1.00 38.06 138 PHE B O 1
ATOM 2564 N N . MET B 1 44 ? -1.581 102.349 42.621 1.00 38.84 139 MET B N 1
ATOM 2565 C CA . MET B 1 44 ? -1.902 102.492 44.049 1.00 40.26 139 MET B CA 1
ATOM 2566 C C . MET B 1 44 ? -3.133 101.674 44.446 1.00 40.56 139 MET B C 1
ATOM 2567 O O . MET B 1 44 ? -3.130 101.046 45.499 1.00 40.07 139 MET B O 1
ATOM 2572 N N . LYS B 1 45 ? -4.168 101.696 43.601 1.00 41.10 140 LYS B N 1
ATOM 2573 C CA . LYS B 1 45 ? -5.410 100.941 43.865 1.00 42.16 140 LYS B CA 1
ATOM 2574 C C . LYS B 1 45 ? -5.143 99.449 43.897 1.00 42.53 140 LYS B C 1
ATOM 2575 O O . LYS B 1 45 ? -5.584 98.758 44.809 1.00 42.41 140 LYS B O 1
ATOM 2577 N N . ASN B 1 46 ? -4.409 98.950 42.904 1.00 43.49 141 ASN B N 1
ATOM 2578 C CA . ASN B 1 46 ? -3.967 97.551 42.922 1.00 43.97 141 ASN B CA 1
ATOM 2579 C C . ASN B 1 46 ? -3.183 97.209 44.181 1.00 43.79 141 ASN B C 1
ATOM 2580 O O . ASN B 1 46 ? -3.417 96.175 44.794 1.00 43.92 141 ASN B O 1
ATOM 2585 N N . TYR B 1 47 ? -2.268 98.086 44.575 1.00 43.79 142 TYR B N 1
ATOM 2586 C CA . TYR B 1 47 ? -1.424 97.838 45.743 1.00 43.91 142 TYR B CA 1
ATOM 2587 C C . TYR B 1 47 ? -2.268 97.729 47.011 1.00 44.18 142 TYR B C 1
ATOM 2588 O O . TYR B 1 47 ? -2.124 96.771 47.781 1.00 43.95 142 TYR B O 1
ATOM 2597 N N . LYS B 1 48 ? -3.139 98.719 47.192 1.00 44.67 143 LYS B N 1
ATOM 2598 C CA . LYS B 1 48 ? -4.072 98.799 48.332 1.00 44.86 143 LYS B CA 1
ATOM 2599 C C . LYS B 1 48 ? -5.035 97.605 48.427 1.00 44.71 143 LYS B C 1
ATOM 2600 O O . LYS B 1 48 ? -5.258 97.083 49.522 1.00 44.81 143 LYS B O 1
ATOM 2606 N N . ASN B 1 49 ? -5.562 97.158 47.289 1.00 44.62 144 ASN B N 1
ATOM 2607 C CA . ASN B 1 49 ? -6.424 95.977 47.237 1.00 44.79 144 ASN B CA 1
ATOM 2608 C C . ASN B 1 49 ? -5.674 94.660 47.368 1.00 44.90 144 ASN B C 1
ATOM 2609 O O . ASN B 1 49 ? -6.261 93.581 47.188 1.00 45.07 144 ASN B O 1
ATOM 2614 N N . GLY B 1 50 ? -4.382 94.749 47.683 1.00 44.25 145 GLY B N 1
ATOM 2615 C CA . GLY B 1 50 ? -3.544 93.571 47.869 1.00 43.34 145 GLY B CA 1
ATOM 2616 C C . GLY B 1 50 ? -3.250 92.749 46.622 1.00 42.47 145 GLY B C 1
ATOM 2617 O O . GLY B 1 50 ? -2.862 91.598 46.731 1.00 42.26 145 GLY B O 1
ATOM 2618 N N . LYS B 1 51 ? -3.413 93.340 45.441 1.00 41.93 146 LYS B N 1
ATOM 2619 C CA . LYS B 1 51 ? -3.127 92.659 44.174 1.00 41.77 146 LYS B CA 1
ATOM 2620 C C . LYS B 1 51 ? -1.647 92.232 44.013 1.00 42.11 146 LYS B C 1
ATOM 2621 O O . LYS B 1 51 ? -1.351 91.283 43.287 1.00 42.19 146 LYS B O 1
ATOM 2623 N N . PHE B 1 52 ? -0.736 92.915 44.700 1.00 41.61 147 PHE B N 1
ATOM 2624 C CA . PHE B 1 52 ? 0.698 92.656 44.534 1.00 41.86 147 PHE B CA 1
ATOM 2625 C C . PHE B 1 52 ? 1.289 91.801 45.667 1.00 42.97 147 PHE B C 1
ATOM 2626 O O . PHE B 1 52 ? 2.486 91.469 45.661 1.00 42.93 147 PHE B O 1
ATOM 2634 N N . ASP B 1 53 ? 0.437 91.435 46.626 1.00 43.70 148 ASP B N 1
ATOM 2635 C CA . ASP B 1 53 ? 0.854 90.695 47.823 1.00 44.62 148 ASP B CA 1
ATOM 2636 C C . ASP B 1 53 ? 1.648 89.424 47.533 1.00 44.68 148 ASP B C 1
ATOM 2637 O O . ASP B 1 53 ? 2.676 89.181 48.163 1.00 45.17 148 ASP B O 1
ATOM 2642 N N . ASN B 1 54 ? 1.182 88.618 46.583 1.00 44.80 149 ASN B N 1
ATOM 2643 C CA . ASN B 1 54 ? 1.916 87.423 46.197 1.00 45.57 149 ASN B CA 1
ATOM 2644 C C . ASN B 1 54 ? 3.264 87.801 45.573 1.00 46.39 149 ASN B C 1
ATOM 2645 O O . ASN B 1 54 ? 4.298 87.230 45.925 1.00 46.48 149 ASN B O 1
ATOM 2647 N N . ASP B 1 55 ? 3.249 88.796 44.686 1.00 47.05 150 ASP B N 1
ATOM 2648 C CA . ASP B 1 55 ? 4.463 89.275 44.021 1.00 48.02 150 ASP B CA 1
ATOM 2649 C C . ASP B 1 55 ? 5.507 89.889 44.958 1.00 48.70 150 ASP B C 1
ATOM 2650 O O . ASP B 1 55 ? 6.680 90.018 44.576 1.00 48.60 150 ASP B O 1
ATOM 2655 N N . MET B 1 56 ? 5.074 90.284 46.156 1.00 49.21 151 MET B N 1
ATOM 2656 C CA . MET B 1 56 ? 5.961 90.853 47.167 1.00 50.36 151 MET B CA 1
ATOM 2657 C C . MET B 1 56 ? 6.621 89.799 48.061 1.00 51.33 151 MET B C 1
ATOM 2658 O O . MET B 1 56 ? 7.530 90.117 48.828 1.00 51.22 151 MET B O 1
ATOM 2663 N N . ILE B 1 57 ? 6.154 88.556 47.969 1.00 52.49 152 ILE B N 1
ATOM 2664 C CA . ILE B 1 57 ? 6.767 87.446 48.710 1.00 54.19 152 ILE B CA 1
ATOM 2665 C C . ILE B 1 57 ? 8.192 87.169 48.195 1.00 55.09 152 ILE B C 1
ATOM 2666 O O . ILE B 1 57 ? 8.384 86.824 47.027 1.00 55.32 152 ILE B O 1
ATOM 2671 N N . ILE B 1 58 ? 9.180 87.334 49.067 1.00 56.54 153 ILE B N 1
ATOM 2672 C CA . ILE B 1 58 ? 10.557 86.978 48.729 1.00 58.03 153 ILE B CA 1
ATOM 2673 C C . ILE B 1 58 ? 10.763 85.454 48.857 1.00 59.21 153 ILE B C 1
ATOM 2674 O O . ILE B 1 58 ? 10.887 84.762 47.844 1.00 59.89 153 ILE B O 1
ATOM 2679 N N . ASP B 1 59 ? 10.766 84.926 50.079 1.00 60.12 154 ASP B N 1
ATOM 2680 C CA . ASP B 1 59 ? 10.926 83.479 50.271 0.50 61.09 154 ASP B CA 1
ATOM 2681 C C . ASP B 1 59 ? 9.819 82.854 51.126 1.00 61.07 154 ASP B C 1
ATOM 2682 O O . ASP B 1 59 ? 9.973 81.729 51.609 1.00 61.45 154 ASP B O 1
ATOM 2687 N N . LYS B 1 60 ? 8.718 83.587 51.316 0.50 60.60 155 LYS B N 1
ATOM 2688 C CA . LYS B 1 60 ? 7.597 83.178 52.188 0.50 60.14 155 LYS B CA 1
ATOM 2689 C C . LYS B 1 60 ? 7.949 83.187 53.681 0.50 59.75 155 LYS B C 1
ATOM 2690 O O . LYS B 1 60 ? 7.099 82.922 54.529 0.50 59.78 155 LYS B O 1
ATOM 2692 N N . ASP B 1 61 ? 9.208 83.484 53.987 0.80 59.18 156 ASP B N 1
ATOM 2693 C CA . ASP B 1 61 ? 9.612 83.816 55.347 0.50 58.19 156 ASP B CA 1
ATOM 2694 C C . ASP B 1 61 ? 10.118 85.245 55.344 0.50 57.49 156 ASP B C 1
ATOM 2695 O O . ASP B 1 61 ? 10.680 85.719 56.335 0.50 57.21 156 ASP B O 1
ATOM 2696 N N . LYS B 1 62 ? 9.919 85.921 54.208 1.00 56.88 157 LYS B N 1
ATOM 2697 C CA . LYS B 1 62 ? 10.330 87.325 54.000 1.00 55.86 157 LYS B CA 1
ATOM 2698 C C . LYS B 1 62 ? 9.553 87.962 52.848 1.00 54.79 157 LYS B C 1
ATOM 2699 O O . LYS B 1 62 ? 9.430 87.370 51.771 1.00 55.13 157 LYS B O 1
ATOM 2701 N N . LYS B 1 63 ? 9.030 89.161 53.080 1.00 53.23 158 LYS B N 1
ATOM 2702 C CA . LYS B 1 63 ? 8.296 89.897 52.037 1.00 51.69 158 LYS B CA 1
ATOM 2703 C C . LYS B 1 63 ? 8.828 91.324 51.830 1.00 50.17 158 LYS B C 1
ATOM 2704 O O . LYS B 1 63 ? 9.305 91.961 52.778 1.00 50.92 158 LYS B O 1
ATOM 2710 N N . MET B 1 64 ? 8.763 91.803 50.588 1.00 48.13 159 MET B N 1
ATOM 2711 C CA A MET B 1 64 ? 9.263 93.133 50.239 0.50 47.03 159 MET B CA 1
ATOM 2712 C CA B MET B 1 64 ? 9.261 93.130 50.238 0.50 46.69 159 MET B CA 1
ATOM 2713 C C . MET B 1 64 ? 8.669 94.184 51.164 1.00 46.38 159 MET B C 1
ATOM 2714 O O . MET B 1 64 ? 7.520 94.076 51.569 1.00 46.84 159 MET B O 1
ATOM 2723 N N . ASN B 1 65 ? 9.461 95.189 51.500 1.00 45.13 160 ASN B N 1
ATOM 2724 C CA . ASN B 1 65 ? 8.958 96.337 52.225 1.00 43.97 160 ASN B CA 1
ATOM 2725 C C . ASN B 1 65 ? 9.305 97.557 51.382 1.00 43.02 160 ASN B C 1
ATOM 2726 O O . ASN B 1 65 ? 10.444 97.680 50.917 1.00 43.27 160 ASN B O 1
ATOM 2728 N N . ILE B 1 66 ? 8.312 98.433 51.181 1.00 40.56 161 ILE B N 1
ATOM 2729 C CA . ILE B 1 66 ? 8.416 99.596 50.314 1.00 38.02 161 ILE B CA 1
ATOM 2730 C C . ILE B 1 66 ? 8.269 100.853 51.147 1.00 36.96 161 ILE B C 1
ATOM 2731 O O . ILE B 1 66 ? 7.251 101.044 51.811 1.00 36.56 161 ILE B O 1
ATOM 2736 N N . LEU B 1 67 ? 9.277 101.717 51.118 1.00 35.28 162 LEU B N 1
ATOM 2737 C CA . LEU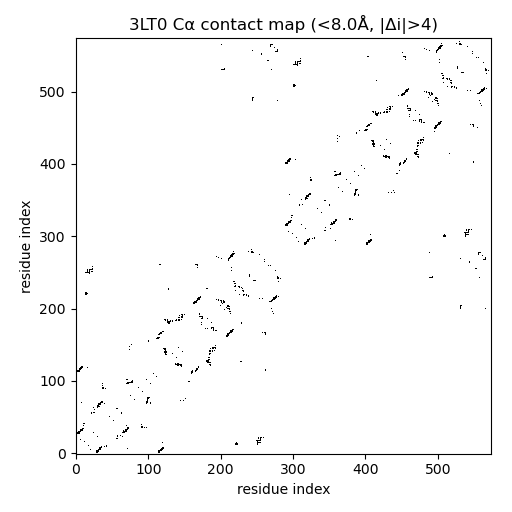 B 1 67 ? 9.274 102.913 51.952 1.00 33.94 162 LEU B CA 1
ATOM 2738 C C . LEU B 1 67 ? 8.257 103.954 51.493 1.00 33.74 162 LEU B C 1
ATOM 2739 O O . LEU B 1 67 ? 7.647 104.637 52.315 1.00 33.55 162 LEU B O 1
ATOM 2744 N N . ASP B 1 68 ? 8.098 104.115 50.177 1.00 32.65 163 ASP B N 1
ATOM 2745 C CA . ASP B 1 68 ? 7.246 105.176 49.648 1.00 31.37 163 ASP B CA 1
ATOM 2746 C C . ASP B 1 68 ? 6.988 104.997 48.142 1.00 30.26 163 ASP B C 1
ATOM 2747 O O . ASP B 1 68 ? 7.721 104.283 47.458 1.00 28.95 163 ASP B O 1
ATOM 2752 N N . MET B 1 69 ? 5.927 105.633 47.658 1.00 29.18 164 MET B N 1
ATOM 2753 C CA . MET B 1 69 ? 5.501 105.540 46.270 1.00 29.66 164 MET B CA 1
ATOM 2754 C C . MET B 1 69 ? 5.076 106.915 45.837 1.00 29.37 164 MET B C 1
ATOM 2755 O O . MET B 1 69 ? 4.136 107.460 46.394 1.00 29.73 164 MET B O 1
ATOM 2760 N N . LEU B 1 70 ? 5.768 107.476 44.848 1.00 27.72 165 LEU B N 1
ATOM 2761 C CA . LEU B 1 70 ? 5.645 108.892 44.522 1.00 27.35 165 LEU B CA 1
ATOM 2762 C C . LEU B 1 70 ? 5.329 109.021 43.035 1.00 26.12 165 LEU B C 1
ATOM 2763 O O . LEU B 1 70 ? 5.900 108.277 42.238 1.00 25.26 165 LEU B O 1
ATOM 2768 N N . PRO B 1 71 ? 4.403 109.941 42.660 1.00 25.53 166 PRO B N 1
ATOM 2769 C CA . PRO B 1 71 ? 4.164 110.230 41.243 1.00 24.33 166 PRO B CA 1
ATOM 2770 C C . PRO B 1 71 ? 5.398 110.890 40.661 1.00 22.97 166 PRO B C 1
ATOM 2771 O O . PRO B 1 71 ? 6.038 111.727 41.320 1.00 22.37 166 PRO B O 1
ATOM 2775 N N . PHE B 1 72 ? 5.757 110.495 39.438 1.00 22.11 167 PHE B N 1
ATOM 2776 C CA . PHE B 1 72 ? 7.034 110.938 38.882 1.00 21.61 167 PHE B CA 1
ATOM 2777 C C . PHE B 1 72 ? 6.975 110.928 37.356 1.00 21.82 167 PHE B C 1
ATOM 2778 O O . PHE B 1 72 ? 6.567 109.932 36.764 1.00 20.55 167 PHE B O 1
ATOM 2786 N N . ASP B 1 73 ? 7.356 112.046 36.736 1.00 20.74 168 ASP B N 1
ATOM 2787 C CA . ASP B 1 73 ? 7.389 112.096 35.292 1.00 21.12 168 ASP B CA 1
ATOM 2788 C C . ASP B 1 73 ? 8.724 112.632 34.841 1.00 21.05 168 ASP B C 1
ATOM 2789 O O . ASP B 1 73 ? 9.019 113.818 35.035 1.00 21.21 168 ASP B O 1
ATOM 2794 N N . ALA B 1 74 ? 9.521 111.738 34.243 1.00 21.39 169 ALA B N 1
ATOM 2795 C CA . ALA B 1 74 ? 10.890 112.061 33.800 1.00 21.52 169 ALA B CA 1
ATOM 2796 C C . ALA B 1 74 ? 10.938 112.954 32.555 1.00 21.63 169 ALA B C 1
ATOM 2797 O O . ALA B 1 74 ? 12.036 113.301 32.098 1.00 22.34 169 ALA B O 1
ATOM 2799 N N . SER B 1 75 ? 9.771 113.312 31.996 1.00 22.30 170 SER B N 1
ATOM 2800 C CA . SER B 1 75 ? 9.660 114.310 30.917 1.00 22.21 170 SER B CA 1
ATOM 2801 C C . SER B 1 75 ? 9.935 115.740 31.390 1.00 21.88 170 SER B C 1
ATOM 2802 O O . SER B 1 75 ? 10.271 116.633 30.580 1.00 20.73 170 SER B O 1
ATOM 2805 N N . PHE B 1 76 ? 9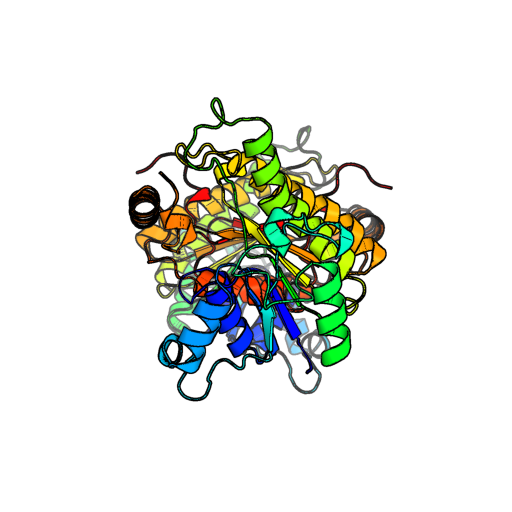.764 115.971 32.689 1.00 20.96 171 PHE B N 1
ATOM 2806 C CA . PHE B 1 76 ? 9.815 117.336 33.211 1.00 21.15 171 PHE B CA 1
ATOM 2807 C C . PHE B 1 76 ? 10.936 117.502 34.200 1.00 20.92 171 PHE B C 1
ATOM 2808 O O . PHE B 1 76 ? 10.980 116.785 35.187 1.00 21.65 171 PHE B O 1
ATOM 2816 N N . ASP B 1 77 ? 11.816 118.467 33.955 1.00 21.16 172 ASP B N 1
ATOM 2817 C CA . ASP B 1 77 ? 12.961 118.670 34.815 1.00 22.51 172 ASP B CA 1
ATOM 2818 C C . ASP B 1 77 ? 12.580 119.458 36.076 1.00 22.99 172 ASP B C 1
ATOM 2819 O O . ASP B 1 77 ? 12.951 119.074 37.176 1.00 22.25 172 ASP B O 1
ATOM 2824 N N . THR B 1 78 ? 11.819 120.540 35.889 1.00 23.65 173 THR B N 1
ATOM 2825 C CA . THR B 1 78 ? 11.358 121.370 37.009 1.00 24.42 173 THR B CA 1
ATOM 2826 C C . THR B 1 78 ? 9.902 121.730 36.773 1.00 24.81 173 THR B C 1
ATOM 2827 O O . THR B 1 78 ? 9.370 121.551 35.655 1.00 23.27 173 THR B O 1
ATOM 2831 N N . ALA B 1 79 ? 9.270 122.238 37.837 1.00 25.25 174 ALA B N 1
ATOM 2832 C CA . ALA B 1 79 ? 7.884 122.721 37.814 1.00 26.03 174 ALA B CA 1
ATOM 2833 C C . ALA B 1 79 ? 7.632 123.701 36.673 1.00 27.15 174 ALA B C 1
ATOM 2834 O O . ALA B 1 79 ? 6.557 123.699 36.066 1.00 27.07 174 ALA B O 1
ATOM 2836 N N . ASN B 1 80 ? 8.633 124.527 36.375 1.00 27.81 175 ASN B N 1
ATOM 2837 C CA . ASN B 1 80 ? 8.539 125.534 35.313 1.00 29.09 175 ASN B CA 1
ATOM 2838 C C . ASN B 1 80 ? 8.528 124.923 33.910 1.00 29.36 175 ASN B C 1
ATOM 2839 O O . ASN B 1 80 ? 8.156 125.583 32.949 1.00 28.30 175 ASN B O 1
ATOM 2844 N N . ASP B 1 81 ? 8.937 123.648 33.792 1.00 30.00 176 ASP B N 1
ATOM 2845 C CA . ASP B 1 81 ? 8.862 122.939 32.502 1.00 30.03 176 ASP B CA 1
ATOM 2846 C C . ASP B 1 81 ? 7.486 122.420 32.164 1.00 30.45 176 ASP B C 1
ATOM 2847 O O . ASP B 1 81 ? 7.230 122.079 31.011 1.00 31.09 176 ASP B O 1
ATOM 2852 N N . ILE B 1 82 ? 6.599 122.318 33.149 1.00 30.14 177 ILE B N 1
ATOM 2853 C CA . ILE B 1 82 ? 5.299 121.696 32.902 1.00 30.19 177 ILE B CA 1
ATOM 2854 C C . ILE B 1 82 ? 4.359 122.620 32.097 1.00 31.22 177 ILE B C 1
ATOM 2855 O O . ILE B 1 82 ? 3.986 123.700 32.589 1.00 30.87 177 ILE B O 1
ATOM 2860 N N . ASP B 1 83 ? 3.987 122.210 30.876 1.00 30.84 178 ASP B N 1
ATOM 2861 C CA . ASP B 1 83 ? 3.006 122.986 30.090 1.00 31.86 178 ASP B CA 1
ATOM 2862 C C . ASP B 1 83 ? 1.667 123.059 30.829 1.00 31.57 178 ASP B C 1
ATOM 2863 O O . ASP B 1 83 ? 1.299 122.131 31.573 1.00 31.39 178 ASP B O 1
ATOM 2868 N N . GLU B 1 84 ? 0.933 124.159 30.618 1.00 31.82 179 GLU B N 1
ATOM 2869 C CA . GLU B 1 84 ? -0.407 124.320 31.211 1.00 31.18 179 GLU B CA 1
ATOM 2870 C C . GLU B 1 84 ? -1.333 123.113 30.945 1.00 30.97 179 GLU B C 1
ATOM 2871 O O . GLU B 1 84 ? -2.121 122.714 31.824 1.00 31.32 179 GLU B O 1
ATOM 2877 N N . GLU B 1 85 ? -1.245 122.532 29.746 1.00 30.84 180 GLU B N 1
ATOM 2878 C CA . GLU B 1 85 ? -2.163 121.449 29.389 1.00 30.21 180 GLU B CA 1
ATOM 2879 C C . GLU B 1 85 ? -1.953 120.227 30.278 1.00 30.64 180 GLU B C 1
ATOM 2880 O O . GLU B 1 85 ? -2.912 119.706 30.861 1.00 30.77 180 GLU B O 1
ATOM 2886 N N . THR B 1 86 ? -0.706 119.767 30.385 1.00 31.07 181 THR B N 1
ATOM 2887 C CA . THR B 1 86 ? -0.382 118.637 31.265 1.00 31.56 181 THR B CA 1
ATOM 2888 C C . THR B 1 86 ? -0.820 118.926 32.708 1.00 32.40 181 THR B C 1
ATOM 2889 O O . THR B 1 86 ? -1.431 118.074 33.373 1.00 31.46 181 THR B O 1
ATOM 2893 N N . LYS B 1 87 ? -0.497 120.124 33.181 1.00 33.80 182 LYS B N 1
ATOM 2894 C CA . LYS B 1 87 ? -0.789 120.527 34.559 1.00 35.47 182 LYS B CA 1
ATOM 2895 C C . LYS B 1 87 ? -2.258 120.331 34.900 1.00 35.58 182 LYS B C 1
ATOM 2896 O O . LYS B 1 87 ? -2.611 119.990 36.029 1.00 36.20 182 LYS B O 1
ATOM 2902 N N . ASN B 1 88 ? -3.106 120.571 33.906 1.00 35.63 183 ASN B N 1
ATOM 2903 C CA . ASN B 1 88 ? -4.543 120.497 34.075 1.00 35.49 183 ASN B CA 1
ATOM 2904 C C . ASN B 1 88 ? -5.188 119.214 33.543 1.00 34.28 183 ASN B C 1
ATOM 2905 O O . ASN B 1 88 ? -6.409 119.062 33.607 1.00 34.17 183 ASN B O 1
ATOM 2910 N N . ASN B 1 89 ? -4.360 118.296 33.038 1.00 32.77 184 ASN B N 1
ATOM 2911 C CA . ASN B 1 89 ? -4.841 117.025 32.508 1.00 31.58 184 ASN B CA 1
ATOM 2912 C C . ASN B 1 89 ? -5.493 116.146 33.587 1.00 31.21 184 ASN B C 1
ATOM 2913 O O . ASN B 1 89 ? -5.040 116.126 34.730 1.00 31.18 184 ASN B O 1
ATOM 2918 N N . LYS B 1 90 ? -6.538 115.411 33.205 1.00 31.40 185 LYS B N 1
ATOM 2919 C CA . LYS B 1 90 ? -7.287 114.542 34.128 1.00 31.86 185 LYS B CA 1
ATOM 2920 C C . LYS B 1 90 ? -6.411 113.706 35.076 1.00 31.88 185 LYS B C 1
ATOM 2921 O O . LYS B 1 90 ? -6.751 113.529 36.243 1.00 31.86 185 LYS B O 1
ATOM 2927 N N . ARG B 1 91 ? -5.315 113.174 34.570 1.00 31.70 186 ARG B N 1
ATOM 2928 C CA . ARG B 1 91 ? -4.476 112.310 35.375 1.00 31.85 186 ARG B CA 1
ATOM 2929 C C . ARG B 1 91 ? -3.405 113.044 36.167 1.00 32.21 186 ARG B C 1
ATOM 2930 O O . ARG B 1 91 ? -2.931 112.521 37.162 1.00 33.47 186 ARG B O 1
ATOM 2938 N N . TYR B 1 92 ? -3.033 114.245 35.733 1.00 31.14 187 TYR B N 1
ATOM 2939 C CA . TYR B 1 92 ? -2.004 115.025 36.433 1.00 31.17 187 TYR B CA 1
ATOM 2940 C C . TYR B 1 92 ? -2.589 116.029 37.420 1.00 32.28 187 TYR B C 1
ATOM 2941 O O . TYR B 1 92 ? -1.927 116.406 38.390 1.00 31.33 187 TYR B O 1
ATOM 2950 N N . ASN B 1 93 ? -3.813 116.477 37.147 1.00 33.36 188 ASN B N 1
ATOM 2951 C CA . ASN B 1 93 ? -4.432 117.536 37.939 1.00 35.19 188 ASN B CA 1
ATOM 2952 C C . ASN B 1 93 ? -4.401 117.299 39.460 1.00 35.48 188 ASN B C 1
ATOM 2953 O O . ASN B 1 93 ? -4.189 118.236 40.211 1.00 35.95 188 ASN B O 1
ATOM 2958 N N . MET B 1 94 ? -4.593 116.062 39.909 1.00 36.21 189 MET B N 1
ATOM 2959 C CA . MET B 1 94 ? -4.596 115.770 41.353 1.00 37.30 189 MET B CA 1
ATOM 2960 C C . MET B 1 94 ? -3.219 115.493 41.996 1.00 37.01 189 MET B C 1
ATOM 2961 O O . MET B 1 94 ? -3.144 115.228 43.208 1.00 38.22 189 MET B O 1
ATOM 2966 N N . LEU B 1 95 ? -2.148 115.564 41.208 1.00 34.24 190 LEU B N 1
ATOM 2967 C CA . LEU B 1 95 ? -0.814 115.180 41.669 1.00 32.52 190 LEU B CA 1
ATOM 2968 C C . LEU B 1 95 ? 0.071 116.422 41.793 1.00 31.29 190 LEU B C 1
ATOM 2969 O O . LEU B 1 95 ? -0.194 117.452 41.153 1.00 30.81 190 LEU B O 1
ATOM 2974 N N . GLN B 1 96 ? 1.124 116.308 42.604 1.00 30.22 191 GLN B N 1
ATOM 2975 C CA . GLN B 1 96 ? 2.053 117.404 42.896 1.00 29.59 191 GLN B CA 1
ATOM 2976 C C . GLN B 1 96 ? 3.479 116.872 43.013 1.00 28.49 191 GLN B C 1
ATOM 2977 O O . GLN B 1 96 ? 3.664 115.700 43.343 1.00 27.87 191 GLN B O 1
ATOM 2983 N N . ASN B 1 97 ? 4.474 117.724 42.764 1.00 27.79 192 ASN B N 1
ATOM 2984 C CA . ASN B 1 97 ? 5.881 117.389 43.100 1.00 28.08 192 ASN B CA 1
ATOM 2985 C C . ASN B 1 97 ? 6.383 116.156 42.363 1.00 27.17 192 ASN B C 1
ATOM 2986 O O . ASN B 1 97 ? 7.108 115.327 42.930 1.00 29.12 192 ASN B O 1
ATOM 2991 N N . TYR B 1 98 ? 5.985 116.068 41.090 1.00 25.73 193 TYR B N 1
ATOM 2992 C CA . TYR B 1 98 ? 6.253 114.943 40.236 1.00 24.38 193 TYR B CA 1
ATOM 2993 C C . TYR B 1 98 ? 7.351 115.189 39.181 1.00 22.96 193 TYR B C 1
ATOM 2994 O O . TYR B 1 98 ? 7.701 114.275 38.458 1.00 23.90 193 TYR B O 1
ATOM 3003 N N . THR B 1 99 ? 7.901 116.396 39.105 1.00 22.41 194 THR B N 1
ATOM 3004 C CA . THR B 1 99 ? 9.027 116.665 38.215 1.00 22.57 194 THR B CA 1
ATOM 3005 C C . THR B 1 99 ? 10.314 116.127 38.829 1.00 22.53 194 THR B C 1
ATOM 3006 O O . THR B 1 99 ? 10.332 115.799 40.013 1.00 22.13 194 THR B O 1
ATOM 3010 N N . ILE B 1 100 ? 11.379 116.045 38.035 1.00 22.76 195 ILE B N 1
ATOM 3011 C CA . ILE B 1 100 ? 12.626 115.484 38.515 1.00 23.15 195 ILE B CA 1
ATOM 3012 C C . ILE B 1 100 ? 13.165 116.281 39.721 1.00 23.64 195 ILE B C 1
ATOM 3013 O O . ILE B 1 100 ? 13.491 115.695 40.728 1.00 23.58 195 ILE B O 1
ATOM 3018 N N . GLU B 1 101 ? 13.208 117.609 39.620 1.00 23.82 196 GLU B N 1
ATOM 3019 C CA . GLU B 1 101 ? 13.743 118.421 40.710 1.00 24.90 196 GLU B CA 1
ATOM 3020 C C . GLU B 1 101 ? 12.829 118.322 41.953 1.00 24.54 196 GLU B C 1
ATOM 3021 O O . GLU B 1 101 ? 13.318 118.144 43.076 1.00 23.60 196 GLU B O 1
ATOM 3027 N N . ASP B 1 102 ? 11.515 118.413 41.749 1.00 23.82 197 ASP B N 1
ATOM 3028 C CA . ASP B 1 102 ? 10.547 118.294 42.871 1.00 24.47 197 ASP B CA 1
ATOM 3029 C C . ASP B 1 102 ? 10.590 116.956 43.617 1.00 24.16 197 ASP B C 1
ATOM 3030 O O . ASP B 1 102 ? 10.451 116.913 44.844 1.00 23.57 197 ASP B O 1
ATOM 3035 N N . VAL B 1 103 ? 10.743 115.853 42.894 1.00 23.65 198 VAL B N 1
ATOM 3036 C CA . VAL B 1 103 ? 10.784 114.570 43.552 1.00 23.79 198 VAL B CA 1
ATOM 3037 C C . VAL B 1 103 ? 12.071 114.433 44.351 1.00 24.11 198 VAL B C 1
ATOM 3038 O O . VAL B 1 103 ? 12.051 113.866 45.451 1.00 23.94 198 VAL B O 1
ATOM 3042 N N . ALA B 1 104 ? 13.183 114.922 43.793 1.00 24.00 199 ALA B N 1
ATOM 3043 C CA . ALA B 1 104 ? 14.471 114.921 44.525 1.00 25.39 199 ALA B CA 1
ATOM 3044 C C . ALA B 1 104 ? 14.339 115.715 45.846 1.00 26.28 199 ALA B C 1
ATOM 3045 O O . ALA B 1 104 ? 14.719 115.236 46.916 1.00 27.40 199 ALA B O 1
ATOM 3047 N N . ASN B 1 105 ? 13.787 116.915 45.755 1.00 26.79 200 ASN B N 1
ATOM 3048 C CA . ASN B 1 105 ? 13.525 117.771 46.934 1.00 28.70 200 ASN B CA 1
ATOM 3049 C C . ASN B 1 105 ? 12.627 117.114 47.971 1.00 27.88 200 ASN B C 1
ATOM 3050 O O . ASN B 1 105 ? 12.935 117.094 49.178 1.00 27.18 200 ASN B O 1
ATOM 3055 N N . LEU B 1 106 ? 11.526 116.546 47.493 1.00 28.05 201 LEU B N 1
ATOM 3056 C CA . LEU B 1 106 ? 10.578 115.867 48.354 1.00 28.02 201 LEU B CA 1
ATOM 3057 C C . LEU B 1 106 ? 11.243 114.714 49.092 1.00 28.24 201 LEU B C 1
ATOM 3058 O O . LEU B 1 106 ? 11.086 114.553 50.330 1.00 28.02 201 LEU B O 1
ATOM 3063 N N . ILE B 1 107 ? 11.979 113.893 48.340 1.00 27.50 202 ILE B N 1
ATOM 3064 C CA . ILE B 1 107 ? 12.657 112.749 48.916 1.00 28.00 202 ILE B CA 1
ATOM 3065 C C . ILE B 1 107 ? 13.616 113.223 50.002 1.00 28.52 202 ILE B C 1
ATOM 3066 O O . ILE B 1 107 ? 13.629 112.671 51.094 1.00 29.10 202 ILE B O 1
ATOM 3071 N N . HIS B 1 108 ? 14.397 114.249 49.697 1.00 30.25 203 HIS B N 1
ATOM 3072 C CA . HIS B 1 108 ? 15.383 114.777 50.620 1.00 32.22 203 HIS B CA 1
ATOM 3073 C C . HIS B 1 108 ? 14.694 115.312 51.897 1.00 32.79 203 HIS B C 1
ATOM 3074 O O . HIS B 1 108 ? 15.121 115.017 53.019 1.00 32.86 203 HIS B O 1
ATOM 3081 N N . GLN B 1 109 ? 13.614 116.068 51.711 1.00 33.18 204 GLN B N 1
ATOM 3082 C CA . GLN B 1 109 ? 12.899 116.650 52.835 1.00 33.56 204 GLN B CA 1
ATOM 3083 C C . GLN B 1 109 ? 12.411 115.560 53.771 1.00 33.74 204 GLN B C 1
ATOM 3084 O O . GLN B 1 109 ? 12.517 115.708 54.977 1.00 34.48 204 GLN B O 1
ATOM 3086 N N . LYS B 1 110 ? 11.925 114.451 53.216 1.00 33.74 205 LYS B N 1
ATOM 3087 C CA . LYS B 1 110 ? 11.314 113.391 53.995 1.00 33.68 205 LYS B CA 1
ATOM 3088 C C . LYS B 1 110 ? 12.281 112.366 54.594 1.00 33.87 205 LYS B C 1
ATOM 3089 O O . LYS B 1 110 ? 12.028 111.855 55.701 1.00 34.01 205 LYS B O 1
ATOM 3095 N N . TYR B 1 111 ? 13.338 112.006 53.854 1.00 32.01 206 TYR B N 1
ATOM 3096 C CA . TYR B 1 111 ? 14.211 110.919 54.271 1.00 31.33 206 TYR B CA 1
ATOM 3097 C C . TYR B 1 111 ? 15.688 111.292 54.334 1.00 30.41 206 TYR B C 1
ATOM 3098 O O . TYR B 1 111 ? 16.517 110.454 54.685 1.00 30.86 206 TYR B O 1
ATOM 3107 N N . GLY B 1 112 ? 16.022 112.540 54.039 1.00 29.76 207 GLY B N 1
ATOM 3108 C CA . GLY B 1 112 ? 17.422 112.939 53.911 1.00 29.94 207 GLY B CA 1
ATOM 3109 C C . GLY B 1 112 ? 18.098 112.421 52.632 1.00 30.05 207 GLY B C 1
ATOM 3110 O O . GLY B 1 112 ? 17.438 112.079 51.639 1.00 30.56 207 GLY B O 1
ATOM 3111 N N . LYS B 1 113 ? 19.419 112.359 52.655 1.00 29.83 208 LYS B N 1
ATOM 3112 C CA . LYS B 1 113 ? 20.174 111.857 51.508 1.00 29.30 208 LYS B CA 1
ATOM 3113 C C . LYS B 1 113 ? 20.039 110.368 51.224 1.00 28.09 208 LYS B C 1
ATOM 3114 O O . LYS B 1 113 ? 19.851 109.540 52.126 1.00 27.80 208 LYS B O 1
ATOM 3120 N N . ILE B 1 114 ? 20.123 110.019 49.942 1.00 26.80 209 ILE B N 1
ATOM 3121 C CA . ILE B 1 114 ? 20.005 108.624 49.542 1.00 25.76 209 ILE B CA 1
ATOM 3122 C C . ILE B 1 114 ? 21.332 108.146 48.924 1.00 25.03 209 ILE B C 1
ATOM 3123 O O . ILE B 1 114 ? 22.219 108.951 48.688 1.00 25.12 209 ILE B O 1
ATOM 3128 N N . ASN B 1 115 ? 21.485 106.859 48.654 1.00 24.65 210 ASN B N 1
ATOM 3129 C CA . ASN B 1 115 ? 22.774 106.424 48.090 1.00 24.80 210 ASN B CA 1
ATOM 3130 C C . ASN B 1 115 ? 22.672 105.497 46.889 1.00 24.21 210 ASN B C 1
ATOM 3131 O O . ASN B 1 115 ? 23.684 104.977 46.385 1.00 23.69 210 ASN B O 1
ATOM 3136 N N . MET B 1 116 ? 21.449 105.275 46.430 1.00 22.69 211 MET B N 1
ATOM 3137 C CA . MET B 1 116 ? 21.232 104.363 45.283 1.00 21.57 211 MET B CA 1
ATOM 3138 C C . MET B 1 116 ? 20.128 104.954 44.395 1.00 20.44 211 MET B C 1
ATOM 3139 O O . MET B 1 116 ? 19.127 105.451 44.892 1.00 20.01 211 MET B O 1
ATOM 3144 N N . LEU B 1 117 ? 20.336 104.919 43.082 1.00 20.29 212 LEU B N 1
ATOM 3145 C CA . LEU B 1 117 ? 19.380 105.487 42.132 1.00 20.32 212 LEU B CA 1
ATOM 3146 C C . LEU B 1 117 ? 19.260 104.575 40.899 1.00 20.06 212 LEU B C 1
ATOM 3147 O O . LEU B 1 117 ? 20.275 104.242 40.290 1.00 19.02 212 LEU B O 1
ATOM 3152 N N . VAL B 1 118 ? 18.029 104.226 40.529 1.00 18.96 213 VAL B N 1
ATOM 3153 C CA . VAL B 1 118 ? 17.753 103.348 39.390 1.00 18.01 213 VAL B CA 1
ATOM 3154 C C . VAL B 1 118 ? 16.850 104.061 38.365 1.00 19.01 213 VAL B C 1
ATOM 3155 O O . VAL B 1 118 ? 15.736 104.544 38.711 1.00 18.28 213 VAL B O 1
ATOM 3159 N N . HIS B 1 119 ? 17.335 104.105 37.117 1.00 17.28 214 HIS B N 1
ATOM 3160 C CA . HIS B 1 119 ? 16.583 104.635 35.972 1.00 17.71 214 HIS B CA 1
ATOM 3161 C C . HIS B 1 119 ? 16.118 103.359 35.280 1.00 18.02 214 HIS B C 1
ATOM 3162 O O . HIS B 1 119 ? 16.929 102.579 34.743 1.00 17.02 214 HIS B O 1
ATOM 3169 N N . SER B 1 120 ? 14.819 103.098 35.337 1.00 18.45 215 SER B N 1
ATOM 3170 C CA . SER B 1 120 ? 14.288 101.898 34.716 1.00 20.38 215 SER B CA 1
ATOM 3171 C C . SER B 1 120 ? 13.094 102.271 33.840 1.00 19.74 215 SER B C 1
ATOM 3172 O O . SER B 1 120 ? 12.001 101.730 34.000 1.00 20.25 215 SER B O 1
ATOM 3175 N N . LEU B 1 121 ? 13.302 103.200 32.917 1.00 20.01 216 LEU B N 1
ATOM 3176 C CA . LEU B 1 121 ? 12.194 103.711 32.131 1.00 19.68 216 LEU B CA 1
ATOM 3177 C C . LEU B 1 121 ? 12.646 104.021 30.715 1.00 19.55 216 LEU B C 1
ATOM 3178 O O . LEU B 1 121 ? 13.833 104.282 30.470 1.00 18.90 216 LEU B O 1
ATOM 3183 N N . ALA B 1 122 ? 11.693 103.992 29.792 1.00 18.88 217 ALA B N 1
ATOM 3184 C CA . ALA B 1 122 ? 11.932 104.407 28.417 1.00 19.08 217 ALA B CA 1
ATOM 3185 C C . ALA B 1 122 ? 10.579 104.682 27.813 1.00 20.03 217 ALA B C 1
ATOM 3186 O O . ALA B 1 122 ? 9.559 104.193 28.315 1.00 20.77 217 ALA B O 1
ATOM 3188 N N . ASN B 1 123 ? 10.581 105.456 26.740 1.00 20.06 218 ASN B N 1
ATOM 3189 C CA . ASN B 1 123 ? 9.369 105.730 25.986 1.00 22.02 218 ASN B CA 1
ATOM 3190 C C . ASN B 1 123 ? 9.693 106.321 24.641 1.00 21.47 218 ASN B C 1
ATOM 3191 O O . ASN B 1 123 ? 10.726 106.967 24.471 1.00 21.98 218 ASN B O 1
ATOM 3196 N N . ALA B 1 124 ? 8.825 106.072 23.670 1.00 21.94 219 ALA B N 1
ATOM 3197 C CA . ALA B 1 124 ? 9.032 106.530 22.296 1.00 21.87 219 ALA B CA 1
ATOM 3198 C C . ALA B 1 124 ? 7.685 106.467 21.583 1.00 22.52 219 ALA B C 1
ATOM 3199 O O . ALA B 1 124 ? 7.123 105.389 21.407 1.00 23.54 219 ALA B O 1
ATOM 3201 N N . LYS B 1 125 ? 7.184 107.609 21.148 1.00 22.52 220 LYS B N 1
ATOM 3202 C CA . LYS B 1 125 ? 5.870 107.663 20.453 1.00 23.24 220 LYS B CA 1
ATOM 3203 C C . LYS B 1 125 ? 5.775 106.767 19.206 1.00 22.59 220 LYS B C 1
ATOM 3204 O O . LYS B 1 125 ? 4.701 106.257 18.869 1.00 23.76 220 LYS B O 1
ATOM 3210 N N . GLU B 1 126 ? 6.888 106.599 18.501 1.00 22.14 221 GLU B N 1
ATOM 3211 C CA . GLU B 1 126 ? 6.867 105.928 17.206 1.00 21.27 221 GLU B CA 1
ATOM 3212 C C . GLU B 1 126 ? 7.655 104.642 17.186 1.00 21.16 221 GLU B C 1
ATOM 3213 O O . GLU B 1 126 ? 8.198 104.273 16.150 1.00 20.84 221 GLU B O 1
ATOM 3219 N N . VAL B 1 127 ? 7.696 103.952 18.323 1.00 20.76 222 VAL B N 1
ATOM 3220 C CA . VAL B 1 127 ? 8.477 102.726 18.449 1.00 21.23 222 VAL B CA 1
ATOM 3221 C C . VAL B 1 127 ? 8.047 101.671 17.417 1.00 22.37 222 VAL B C 1
ATOM 3222 O O . VAL B 1 127 ? 8.851 100.836 17.002 1.00 22.30 222 VAL B O 1
ATOM 3226 N N . GLN B 1 128 ? 6.800 101.749 16.958 1.00 22.43 223 GLN B N 1
ATOM 3227 C CA . GLN B 1 128 ? 6.303 100.790 15.962 1.00 24.61 223 GLN B CA 1
ATOM 3228 C C . GLN B 1 128 ? 6.808 101.051 14.542 1.00 24.19 223 GLN B C 1
ATOM 3229 O O . GLN B 1 128 ? 6.578 100.252 13.632 1.00 24.76 223 GLN B O 1
ATOM 3235 N N . LYS B 1 129 ? 7.472 102.182 14.332 1.00 23.58 224 LYS B N 1
ATOM 3236 C CA . LYS B 1 129 ? 7.970 102.525 13.003 1.00 23.44 224 LYS B CA 1
ATOM 3237 C C . LYS B 1 129 ? 9.461 102.234 12.886 1.00 22.23 224 LYS B C 1
ATOM 3238 O O . LYS B 1 129 ? 10.204 102.387 13.856 1.00 20.87 224 LYS B O 1
ATOM 3244 N N A ASP B 1 130 ? 9.910 101.762 11.728 0.50 21.49 225 ASP B N 1
ATOM 3245 N N B ASP B 1 130 ? 9.881 101.801 11.698 0.50 21.92 225 ASP B N 1
ATOM 3246 C CA A ASP B 1 130 ? 11.346 101.570 11.553 0.50 21.53 225 ASP B CA 1
ATOM 3247 C CA B ASP B 1 130 ? 11.300 101.646 11.362 0.50 22.40 225 ASP B CA 1
ATOM 3248 C C A ASP B 1 130 ? 12.010 102.939 11.559 0.50 20.63 225 ASP B C 1
ATOM 3249 C C B ASP B 1 130 ? 12.001 102.986 11.559 0.50 21.13 225 ASP B C 1
ATOM 3250 O O A ASP B 1 130 ? 11.370 103.954 11.255 0.50 19.71 225 ASP B O 1
ATOM 3251 O O B ASP B 1 130 ? 11.373 104.036 11.373 0.50 20.19 225 ASP B O 1
ATOM 3260 N N . LEU B 1 131 ? 13.284 102.952 11.932 1.00 20.77 226 LEU B N 1
ATOM 3261 C CA . LEU B 1 131 ? 14.071 104.195 12.077 1.00 19.81 226 LEU B CA 1
ATOM 3262 C C . LEU B 1 131 ? 13.922 105.109 10.869 1.00 20.44 226 LEU B C 1
ATOM 3263 O O . LEU B 1 131 ? 13.686 106.318 11.021 1.00 20.20 226 LEU B O 1
ATOM 3268 N N . LEU B 1 132 ? 14.055 104.538 9.667 1.00 21.51 227 LEU B N 1
ATOM 3269 C CA . LEU B 1 132 ? 14.007 105.294 8.417 1.00 23.24 227 LEU B CA 1
ATOM 3270 C C . LEU B 1 132 ? 12.682 106.074 8.285 1.00 23.80 227 LEU B C 1
ATOM 3271 O O . LEU B 1 132 ? 12.658 107.144 7.684 1.00 24.60 227 LEU B O 1
ATOM 3276 N N . ASN B 1 133 ? 11.603 105.535 8.847 1.00 23.68 228 ASN B N 1
ATOM 3277 C CA . ASN B 1 133 ? 10.288 106.170 8.749 1.00 24.86 228 ASN B CA 1
ATOM 3278 C C . ASN B 1 133 ? 9.871 106.965 9.988 1.00 23.83 228 ASN B C 1
ATOM 3279 O O . ASN B 1 133 ? 8.753 107.474 10.060 1.00 23.78 228 ASN B O 1
ATOM 3284 N N . THR B 1 134 ? 10.774 107.066 10.957 1.00 22.38 229 THR B N 1
ATOM 3285 C CA . THR B 1 134 ? 10.521 107.808 12.184 1.00 21.38 229 THR B CA 1
ATOM 3286 C C . THR B 1 134 ? 10.650 109.307 11.899 1.00 21.31 229 THR B C 1
ATOM 3287 O O . THR B 1 134 ? 11.566 109.751 11.198 1.00 21.92 229 THR B O 1
ATOM 3291 N N . SER B 1 135 ? 9.705 110.079 12.418 1.00 20.85 230 SER B N 1
ATOM 3292 C CA . SER B 1 135 ? 9.686 111.521 12.198 1.00 19.93 230 SER B CA 1
ATOM 3293 C C . SER B 1 135 ? 10.653 112.196 13.163 1.00 20.19 230 SER B C 1
ATOM 3294 O O . SER B 1 135 ? 11.067 111.572 14.149 1.00 20.14 230 SER B O 1
ATOM 3297 N N . ARG B 1 136 ? 10.983 113.460 12.893 1.00 19.25 231 ARG B N 1
ATOM 3298 C CA . ARG B 1 136 ? 11.842 114.236 13.776 1.00 19.39 231 ARG B CA 1
ATOM 3299 C C . ARG B 1 136 ? 11.258 114.275 15.191 1.00 2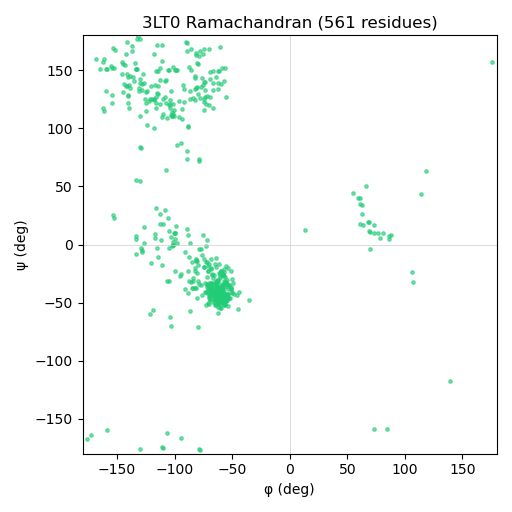0.16 231 ARG B C 1
ATOM 3300 O O . ARG B 1 136 ? 11.965 114.055 16.167 1.00 19.63 231 ARG B O 1
ATOM 3308 N N . LYS B 1 137 ? 9.963 114.579 15.287 1.00 19.72 232 LYS B N 1
ATOM 3309 C CA . LYS B 1 137 ? 9.292 114.680 16.587 1.00 20.75 232 LYS B CA 1
ATOM 3310 C C . LYS B 1 137 ? 9.322 113.326 17.344 1.00 19.68 232 LYS B C 1
ATOM 3311 O O . LYS B 1 137 ? 9.580 113.290 18.561 1.00 19.56 232 LYS B O 1
ATOM 3317 N N . GLY B 1 138 ? 9.022 112.237 16.644 1.00 18.12 233 GLY B N 1
ATOM 3318 C CA . GLY B 1 138 ? 9.087 110.909 17.257 1.00 18.12 233 GLY B CA 1
ATOM 3319 C C . GLY B 1 138 ? 10.498 110.607 17.771 1.00 18.32 233 GLY B C 1
ATOM 3320 O O . GLY B 1 138 ? 10.673 110.130 18.898 1.00 18.17 233 GLY B O 1
ATOM 3321 N N . TYR B 1 139 ? 11.504 110.872 16.942 1.00 17.33 234 TYR B N 1
ATOM 3322 C CA . TYR B 1 139 ? 12.902 110.566 17.309 1.00 17.74 234 TYR B CA 1
ATOM 3323 C C . TYR B 1 139 ? 13.326 111.368 18.537 1.00 17.43 234 TYR B C 1
ATOM 3324 O O . TYR B 1 139 ? 13.882 110.823 19.500 1.00 16.55 234 TYR B O 1
ATOM 3333 N N . LEU B 1 140 ? 13.036 112.667 18.515 1.00 17.75 235 LEU B N 1
ATOM 3334 C CA . LEU B 1 140 ? 13.353 113.529 19.672 1.00 18.21 235 LEU B CA 1
ATOM 3335 C C . LEU B 1 140 ? 12.587 113.133 20.911 1.00 18.16 235 LEU B C 1
ATOM 3336 O O . LEU B 1 140 ? 13.121 113.229 22.014 1.00 18.11 235 LEU B O 1
ATOM 3341 N N . ASP B 1 141 ? 11.358 112.644 20.745 1.00 18.12 236 ASP B N 1
ATOM 3342 C CA . ASP B 1 141 ? 10.594 112.158 21.894 1.00 18.54 236 ASP B CA 1
ATOM 3343 C C . ASP B 1 141 ? 11.329 110.969 22.538 1.00 18.52 236 ASP B C 1
ATOM 3344 O O . ASP B 1 141 ? 11.465 110.904 23.759 1.00 18.26 236 ASP B O 1
ATOM 3349 N N . ALA B 1 142 ? 11.826 110.044 21.707 1.00 18.00 237 ALA B N 1
ATOM 3350 C CA . ALA B 1 142 ? 12.500 108.846 22.220 1.00 17.79 237 ALA B CA 1
ATOM 3351 C C . ALA B 1 142 ? 13.780 109.262 23.002 1.00 18.17 237 ALA B C 1
ATOM 3352 O O . ALA B 1 142 ? 14.039 108.775 24.115 1.00 19.01 237 ALA B O 1
ATOM 3354 N N . LEU B 1 143 ? 14.527 110.213 22.451 1.00 17.54 238 LEU B N 1
ATOM 3355 C CA . LEU B 1 143 ? 15.782 110.673 23.088 1.00 18.07 238 LEU B CA 1
ATOM 3356 C C . LEU B 1 143 ? 15.455 111.428 24.368 1.00 18.16 238 LEU B C 1
ATOM 3357 O O . LEU B 1 143 ? 16.132 111.270 25.386 1.00 17.77 238 LEU B O 1
ATOM 3362 N N . SER B 1 144 ? 14.397 112.236 24.309 1.00 17.83 239 SER B N 1
ATOM 3363 C CA . SER B 1 144 ? 13.994 113.042 25.479 1.00 18.40 239 SER B CA 1
ATOM 3364 C C . SER B 1 144 ? 13.647 112.189 26.688 1.00 18.50 239 SER B C 1
ATOM 3365 O O . SER B 1 144 ? 14.203 112.368 27.792 1.00 19.86 239 SER B O 1
ATOM 3368 N N . LYS B 1 145 ? 12.732 111.249 26.490 1.00 18.64 240 LYS B N 1
ATOM 3369 C CA . LYS B 1 145 ? 12.232 110.439 27.587 1.00 19.13 240 LYS B CA 1
ATOM 3370 C C . LYS B 1 145 ? 13.190 109.316 27.967 1.00 18.07 240 LYS B C 1
ATOM 3371 O O . LYS B 1 145 ? 13.238 108.928 29.121 1.00 17.60 240 LYS B O 1
ATOM 3377 N N . SER B 1 146 ? 13.896 108.745 26.998 1.00 16.88 241 SER B N 1
ATOM 3378 C CA . SER B 1 146 ? 14.680 107.529 27.294 1.00 17.60 241 SER B CA 1
ATOM 3379 C C . SER B 1 146 ? 16.129 107.790 27.641 1.00 17.94 241 SER B C 1
ATOM 3380 O O . SER B 1 146 ? 16.756 106.943 28.312 1.00 18.89 241 SER B O 1
ATOM 3383 N N . SER B 1 147 ? 16.680 108.906 27.159 1.00 17.05 242 SER B N 1
ATOM 3384 C CA . SER B 1 147 ? 18.121 109.180 27.328 1.00 17.39 242 SER B CA 1
ATOM 3385 C C . SER B 1 147 ? 18.348 110.454 28.135 1.00 16.61 242 SER B C 1
ATOM 3386 O O . SER B 1 147 ? 19.039 110.413 29.175 1.00 15.32 242 SER B O 1
ATOM 3389 N N . TYR B 1 148 ? 17.782 111.576 27.678 1.00 15.77 243 TYR B N 1
ATOM 3390 C CA . TYR B 1 148 ? 17.998 112.821 28.420 1.00 16.38 243 TYR B CA 1
ATOM 3391 C C . TYR B 1 148 ? 17.523 112.689 29.882 1.00 16.61 243 TYR B C 1
ATOM 3392 O O . TYR B 1 148 ? 18.114 113.288 30.795 1.00 17.35 243 TYR B O 1
ATOM 3401 N N . SER B 1 149 ? 16.429 111.958 30.093 1.00 16.00 244 SER B N 1
ATOM 3402 C CA . SER B 1 149 ? 15.879 111.780 31.441 1.00 16.64 244 SER B CA 1
ATOM 3403 C C . SER B 1 149 ? 16.957 111.282 32.438 1.00 17.69 244 SER B C 1
ATOM 3404 O O . SER B 1 149 ? 16.941 111.633 33.618 1.00 17.84 244 SER B O 1
ATOM 3407 N N . LEU B 1 150 ? 17.869 110.448 31.960 1.00 17.27 245 LEU B N 1
ATOM 3408 C CA . LEU B 1 150 ? 18.978 109.965 32.815 1.00 18.23 245 LEU B CA 1
ATOM 3409 C C . LEU B 1 150 ? 19.905 111.105 33.237 1.00 17.94 245 LEU B C 1
ATOM 3410 O O . LEU B 1 150 ? 20.263 111.226 34.422 1.00 19.42 245 LEU B O 1
ATOM 3415 N N . ILE B 1 151 ? 20.295 111.943 32.283 1.00 17.84 246 ILE B N 1
ATOM 3416 C CA . ILE B 1 151 ? 21.171 113.085 32.586 1.00 17.34 246 ILE B CA 1
ATOM 3417 C C . ILE B 1 151 ? 20.527 114.027 33.627 1.00 18.61 246 ILE B C 1
ATOM 3418 O O . ILE B 1 151 ? 21.156 114.456 34.610 1.00 18.12 246 ILE B O 1
ATOM 3423 N N . SER B 1 152 ? 19.272 114.351 33.391 1.00 18.54 247 SER B N 1
ATOM 3424 C CA . SER B 1 152 ? 18.527 115.210 34.301 1.00 20.14 247 SER B CA 1
ATOM 3425 C C . SER B 1 152 ? 18.365 114.575 35.715 1.00 19.13 247 SER B C 1
ATOM 3426 O O . SER B 1 152 ? 18.528 115.255 36.749 1.00 18.48 247 SER B O 1
ATOM 3429 N N . LEU B 1 153 ? 18.035 113.296 35.750 1.00 19.66 248 LEU B N 1
ATOM 3430 C CA . LEU B 1 153 ? 17.928 112.564 37.005 1.00 20.93 248 LEU B CA 1
ATOM 3431 C C . LEU B 1 153 ? 19.238 112.713 37.770 1.00 20.98 248 LEU B C 1
ATOM 3432 O O . LEU B 1 153 ? 19.241 112.971 38.986 1.00 21.41 248 LEU B O 1
ATOM 3437 N N . CYS B 1 154 ? 20.358 112.534 37.055 1.00 20.58 249 CYS B N 1
ATOM 3438 C CA . CYS B 1 154 ? 21.686 112.693 37.667 1.00 20.93 249 CYS B CA 1
ATOM 3439 C C . CYS B 1 154 ? 21.894 114.103 38.182 1.00 21.36 249 CYS B C 1
ATOM 3440 O O . CYS B 1 154 ? 22.285 114.275 39.355 1.00 20.95 249 CYS B O 1
ATOM 3443 N N . LYS B 1 155 ? 21.626 115.103 37.335 1.00 21.88 250 LYS B N 1
ATOM 3444 C CA . LYS B 1 155 ? 21.840 116.510 37.707 1.00 23.30 250 LYS B CA 1
ATOM 3445 C C . LYS B 1 155 ? 21.126 116.906 39.010 1.00 24.42 250 LYS B C 1
ATOM 3446 O O . LYS B 1 155 ? 21.700 117.648 39.833 1.00 25.00 250 LYS B O 1
ATOM 3452 N N . TYR B 1 156 ? 19.875 116.467 39.173 1.00 23.63 251 TYR B N 1
ATOM 3453 C CA . TYR B 1 156 ? 19.089 116.825 40.355 1.00 24.70 251 TYR B CA 1
ATOM 3454 C C . TYR B 1 156 ? 19.308 115.910 41.561 1.00 25.13 251 TYR B C 1
ATOM 3455 O O . TYR B 1 156 ? 19.269 116.379 42.715 1.00 27.01 251 TYR B O 1
ATOM 3464 N N . PHE B 1 157 ? 19.576 114.629 41.326 1.00 24.41 252 PHE B N 1
ATOM 3465 C CA . PHE B 1 157 ? 19.754 113.711 42.437 1.00 24.79 252 PHE B CA 1
ATOM 3466 C C . PHE B 1 157 ? 21.145 113.760 43.071 1.00 25.96 252 PHE B C 1
ATOM 3467 O O . PHE B 1 157 ? 21.285 113.435 44.257 1.00 24.46 252 PHE B O 1
ATOM 3475 N N . VAL B 1 158 ? 22.159 114.193 42.321 1.00 26.22 253 VAL B N 1
ATOM 3476 C CA . VAL B 1 158 ? 23.508 114.221 42.912 1.00 28.94 253 VAL B CA 1
ATOM 3477 C C . VAL B 1 158 ? 23.550 115.104 44.153 1.00 29.19 253 VAL B C 1
ATOM 3478 O O . VAL B 1 158 ? 24.352 114.862 45.048 1.00 29.61 253 VAL B O 1
ATOM 3482 N N . ASN B 1 159 ? 22.662 116.087 44.223 1.00 30.18 254 ASN B N 1
ATOM 3483 C CA . ASN B 1 159 ? 22.601 116.980 45.383 1.00 31.35 254 ASN B CA 1
ATOM 3484 C C . ASN B 1 159 ? 21.999 116.350 46.625 1.00 30.61 254 ASN B C 1
ATOM 3485 O O . ASN B 1 159 ? 22.222 116.846 47.725 1.00 30.97 254 ASN B O 1
ATOM 3490 N N . ILE B 1 160 ? 21.249 115.260 46.455 1.00 28.57 255 ILE B N 1
ATOM 3491 C CA . ILE B 1 160 ? 20.668 114.555 47.590 1.00 27.81 255 ILE B CA 1
ATOM 3492 C C . ILE B 1 160 ? 21.280 113.155 47.787 1.00 27.40 255 ILE B C 1
ATOM 3493 O O . ILE B 1 160 ? 20.706 112.316 48.481 1.00 26.72 255 ILE B O 1
ATOM 3498 N N . MET B 1 161 ? 22.443 112.911 47.180 1.00 26.27 256 MET B N 1
ATOM 3499 C CA . MET B 1 161 ? 23.125 111.633 47.354 1.00 27.04 256 MET B CA 1
ATOM 3500 C C . MET B 1 161 ? 24.453 111.808 48.093 1.00 27.53 256 MET B C 1
ATOM 3501 O O . MET B 1 161 ? 25.118 112.833 47.982 1.00 26.70 256 MET B O 1
ATOM 3506 N N . LYS B 1 162 ? 24.828 110.783 48.837 1.00 28.89 257 LYS B N 1
ATOM 3507 C CA . LYS B 1 162 ? 26.078 110.783 49.580 1.00 30.35 257 LYS B CA 1
ATOM 3508 C C . LYS B 1 162 ? 27.230 110.456 48.639 1.00 30.09 257 LYS B C 1
ATOM 3509 O O . LYS B 1 162 ? 27.020 109.814 47.597 1.00 29.84 257 LYS B O 1
ATOM 3515 N N . PRO B 1 163 ? 28.461 110.883 48.986 1.00 30.86 258 PRO B N 1
ATOM 3516 C CA . PRO B 1 163 ? 29.619 110.436 48.194 1.00 29.72 258 PRO B CA 1
ATOM 3517 C C . PRO B 1 163 ? 29.690 108.910 48.236 1.00 28.52 258 PRO B C 1
ATOM 3518 O O . PRO B 1 163 ? 29.208 108.309 49.194 1.00 27.68 258 PRO B O 1
ATOM 3522 N N . GLN B 1 164 ? 30.254 108.303 47.194 1.00 27.75 259 GLN B N 1
ATOM 3523 C CA . GLN B 1 164 ? 30.333 106.848 47.035 1.00 26.99 259 GLN B CA 1
ATOM 3524 C C . GLN B 1 164 ? 28.987 106.201 46.682 1.00 25.37 259 GLN B C 1
ATOM 3525 O O . GLN B 1 164 ? 28.867 104.989 46.725 1.00 25.52 259 GLN B O 1
ATOM 3531 N N . SER B 1 165 ? 27.982 107.010 46.362 1.00 22.80 260 SER B N 1
ATOM 3532 C CA . SER B 1 165 ? 26.685 106.512 45.897 1.00 22.16 260 SER B CA 1
ATOM 3533 C C . SER B 1 165 ? 26.811 105.896 44.476 1.00 21.69 260 SER B C 1
ATOM 3534 O O . SER B 1 165 ? 27.808 106.109 43.778 1.00 21.42 260 SER B O 1
ATOM 3537 N N . SER B 1 166 ? 25.774 105.185 44.034 1.00 19.77 261 SER B N 1
ATOM 3538 C CA . SER B 1 166 ? 25.838 104.484 42.767 1.00 18.84 261 SER B CA 1
ATOM 3539 C C . SER B 1 166 ? 24.515 104.646 42.014 1.00 18.21 261 SER B C 1
ATOM 3540 O O . SER B 1 166 ? 23.451 104.678 42.631 1.00 17.99 261 SER B O 1
ATOM 3543 N N . ILE B 1 167 ? 24.608 104.742 40.680 1.00 17.55 262 ILE B N 1
ATOM 3544 C CA . ILE B 1 167 ? 23.465 104.956 39.798 1.00 17.07 262 ILE B CA 1
ATOM 3545 C C . ILE B 1 167 ? 23.494 103.898 38.695 1.00 17.79 262 ILE B C 1
ATOM 3546 O O . ILE B 1 167 ? 24.576 103.583 38.175 1.00 16.67 262 ILE B O 1
ATOM 3551 N N . ILE B 1 168 ? 22.329 103.331 38.356 1.00 17.02 263 ILE B N 1
ATOM 3552 C CA . ILE B 1 168 ? 22.253 102.413 37.241 1.00 17.49 263 ILE B CA 1
ATOM 3553 C C . ILE B 1 168 ? 21.045 102.730 36.326 1.00 17.66 263 ILE B C 1
ATOM 3554 O O . ILE B 1 168 ? 19.999 103.234 36.786 1.00 17.48 263 ILE B O 1
ATOM 3559 N N . SER B 1 169 ? 21.193 102.406 35.051 1.00 16.53 264 SER B N 1
ATOM 3560 C CA . SER B 1 169 ? 20.058 102.428 34.130 1.00 17.04 264 SER B CA 1
ATOM 3561 C C . SER B 1 169 ? 20.013 101.117 33.371 1.00 16.97 264 SER B C 1
ATOM 3562 O O . SER B 1 169 ? 20.900 100.243 33.533 1.00 16.69 264 SER B O 1
ATOM 3565 N N . LEU B 1 170 ? 18.984 100.969 32.544 1.00 16.70 265 LEU B N 1
ATOM 3566 C CA . LEU B 1 170 ? 18.839 99.762 31.730 1.00 17.54 265 LEU B CA 1
ATOM 3567 C C . LEU B 1 170 ? 18.906 100.081 30.230 1.00 16.70 265 LEU B C 1
ATOM 3568 O O . LEU B 1 170 ? 18.297 101.048 29.761 1.00 17.13 265 LEU B O 1
ATOM 3573 N N . THR B 1 171 ? 19.629 99.245 29.490 1.00 14.92 266 THR B N 1
ATOM 3574 C CA . THR B 1 171 ? 19.788 99.456 28.074 1.00 14.63 266 THR B CA 1
ATOM 3575 C C . THR B 1 171 ? 19.521 98.150 27.319 1.00 14.43 266 THR B C 1
ATOM 3576 O O . THR B 1 171 ? 19.210 97.126 27.930 1.00 13.88 266 THR B O 1
ATOM 3580 N N . TYR B 1 172 ? 19.621 98.195 25.990 1.00 14.76 267 TYR B N 1
ATOM 3581 C CA . TYR B 1 172 ? 19.424 97.006 25.178 1.00 15.02 267 TYR B CA 1
ATOM 3582 C C . TYR B 1 172 ? 20.434 97.033 24.021 1.00 15.82 267 TYR B C 1
ATOM 3583 O O . TYR B 1 172 ? 20.796 98.118 23.497 1.00 15.94 267 TYR B O 1
ATOM 3592 N N . HIS B 1 173 ? 20.867 95.835 23.635 1.00 16.11 268 HIS B N 1
ATOM 3593 C CA . HIS B 1 173 ? 21.920 95.596 22.634 1.00 16.12 268 HIS B CA 1
ATOM 3594 C C . HIS B 1 173 ? 21.611 96.122 21.226 1.00 15.54 268 HIS B C 1
ATOM 3595 O O . HIS B 1 173 ? 22.526 96.279 20.410 1.00 15.80 268 HIS B O 1
ATOM 3602 N N . ALA B 1 174 ? 20.342 96.428 20.939 1.00 15.78 269 ALA B N 1
ATOM 3603 C CA . ALA B 1 174 ? 19.986 97.092 19.667 1.00 15.69 269 ALA B CA 1
ATOM 3604 C C . ALA B 1 174 ? 20.757 98.400 19.442 1.00 15.92 269 ALA B C 1
ATOM 3605 O O . ALA B 1 174 ? 20.765 98.889 18.316 1.00 16.67 269 ALA B O 1
ATOM 3607 N N . SER B 1 175 ? 21.343 98.987 20.500 1.00 15.25 270 SER B N 1
ATOM 3608 C CA . SER B 1 175 ? 22.229 100.156 20.358 1.00 16.42 270 SER B CA 1
ATOM 3609 C C . SER B 1 175 ? 23.493 99.825 19.563 1.00 15.75 270 SER B C 1
ATOM 3610 O O . SER B 1 175 ? 24.031 100.671 18.840 1.00 16.32 270 SER B O 1
ATOM 3613 N N . GLN B 1 176 ? 23.974 98.592 19.696 1.00 15.71 271 GLN B N 1
ATOM 3614 C CA . GLN B 1 176 ? 25.244 98.178 19.098 1.00 16.11 271 GLN B CA 1
ATOM 3615 C C . GLN B 1 176 ? 25.122 97.294 17.856 1.00 17.17 271 GLN B C 1
ATOM 3616 O O . GLN B 1 176 ? 25.998 97.311 16.980 1.00 15.66 271 GLN B O 1
ATOM 3622 N N . LYS B 1 177 ? 24.056 96.488 17.810 1.00 17.58 272 LYS B N 1
ATOM 3623 C CA . LYS B 1 177 ? 23.794 95.602 16.671 1.00 17.53 272 LYS B CA 1
ATOM 3624 C C . LYS B 1 177 ? 22.339 95.737 16.247 1.00 18.07 272 LYS B C 1
ATOM 3625 O O . LYS B 1 177 ? 21.497 96.043 17.067 1.00 19.21 272 LYS B O 1
ATOM 3631 N N . VAL B 1 178 ? 22.060 95.510 14.973 1.00 17.01 273 VAL B N 1
ATOM 3632 C CA . VAL B 1 178 ? 20.763 95.809 14.419 1.00 17.52 273 VAL B CA 1
ATOM 3633 C C . VAL B 1 178 ? 19.700 94.822 14.858 1.00 18.15 273 VAL B C 1
ATOM 3634 O O . VAL B 1 178 ? 19.868 93.600 14.726 1.00 17.24 273 VAL B O 1
ATOM 3638 N N . VAL B 1 179 ? 18.620 95.385 15.401 1.00 18.55 274 VAL B N 1
ATOM 3639 C CA . VAL B 1 179 ? 17.468 94.594 15.818 1.00 19.25 274 VAL B CA 1
ATOM 3640 C C . VAL B 1 179 ? 16.234 95.146 15.090 1.00 21.07 274 VAL B C 1
ATOM 3641 O O . VAL B 1 179 ? 15.700 96.199 15.444 1.00 20.61 274 VAL B O 1
ATOM 3645 N N . PRO B 1 180 ? 15.790 94.443 14.046 1.00 22.05 275 PRO B N 1
ATOM 3646 C CA . PRO B 1 180 ? 14.573 94.867 13.341 1.00 23.47 275 PRO B CA 1
ATOM 3647 C C . PRO B 1 180 ? 13.393 94.820 14.300 1.00 22.65 275 PRO B C 1
ATOM 3648 O O . PRO B 1 180 ? 13.224 93.836 15.050 1.00 24.00 275 PRO B O 1
ATOM 3652 N N . GLY B 1 181 ? 12.598 95.870 14.306 1.00 22.74 276 GLY B N 1
ATOM 3653 C CA . GLY B 1 181 ? 11.458 95.920 15.215 1.00 20.66 276 GLY B CA 1
ATOM 3654 C C . GLY B 1 181 ? 11.684 96.877 16.365 1.00 20.21 276 GLY B C 1
ATOM 3655 O O . GLY B 1 181 ? 10.738 97.385 16.939 1.00 19.57 276 GLY B O 1
ATOM 3656 N N . TYR B 1 182 ? 12.941 97.152 16.701 1.00 19.52 277 TYR B N 1
ATOM 3657 C CA . TYR B 1 182 ? 13.221 98.075 17.806 1.00 18.57 277 TYR B CA 1
ATOM 3658 C C . TYR B 1 182 ? 13.286 99.476 17.214 1.00 18.58 277 TYR B C 1
ATOM 3659 O O . TYR B 1 182 ? 14.355 99.982 16.925 1.00 17.86 277 TYR B O 1
ATOM 3668 N N . GLY B 1 183 ? 12.123 100.088 16.983 1.00 19.03 278 GLY B N 1
ATOM 3669 C CA . GLY B 1 183 ? 12.062 101.267 16.119 1.00 17.82 278 GLY B CA 1
ATOM 3670 C C . GLY B 1 183 ? 11.857 102.568 16.858 1.00 18.13 278 GLY B C 1
ATOM 3671 O O . GLY B 1 183 ? 12.131 102.674 18.063 1.00 18.37 278 GLY B O 1
ATOM 3672 N N . GLY B 1 184 ? 11.430 103.586 16.118 1.00 18.65 279 GL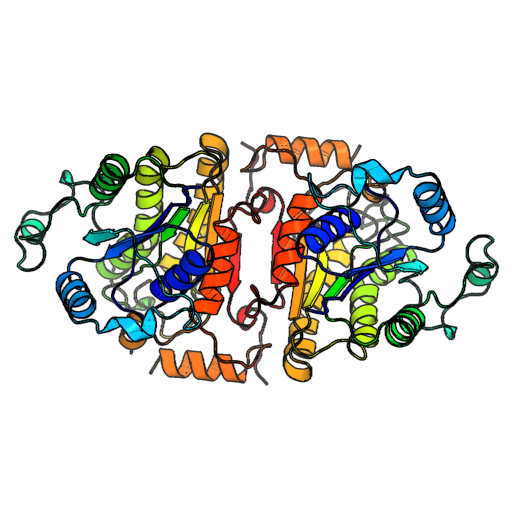Y B N 1
ATOM 3673 C CA . GLY B 1 184 ? 11.078 104.867 16.715 1.00 18.78 279 GLY B CA 1
ATOM 3674 C C . GLY B 1 184 ? 12.241 105.645 17.273 1.00 19.20 279 GLY B C 1
ATOM 3675 O O . GLY B 1 184 ? 12.045 106.663 17.934 1.00 19.73 279 GLY B O 1
ATOM 3676 N N . GLY B 1 185 ? 13.464 105.217 16.965 1.00 18.95 280 GLY B N 1
ATOM 3677 C CA . GLY B 1 185 ? 14.648 105.887 17.538 1.00 17.23 280 GLY B CA 1
ATOM 3678 C C . GLY B 1 185 ? 15.013 105.312 18.905 1.00 16.63 280 GLY B C 1
ATOM 3679 O O . GLY B 1 185 ? 15.891 105.855 19.567 1.00 16.13 280 GLY B O 1
ATOM 3680 N N . MET B 1 186 ? 14.363 104.221 19.338 1.00 15.57 281 MET B N 1
ATOM 3681 C CA . MET B 1 186 ? 14.775 103.549 20.584 1.00 15.75 281 MET B CA 1
ATOM 3682 C C . MET B 1 186 ? 16.226 103.027 20.514 1.00 15.68 281 MET B C 1
ATOM 3683 O O . MET B 1 186 ? 16.958 103.076 21.505 1.00 15.42 281 MET B O 1
ATOM 3688 N N . SER B 1 187 ? 16.635 102.523 19.356 1.00 14.35 282 SER B N 1
ATOM 3689 C CA . SER B 1 187 ? 18.008 102.076 19.198 1.00 14.90 282 SER B CA 1
ATOM 3690 C C . SER B 1 187 ? 18.978 103.271 19.387 1.00 15.06 282 SER B C 1
ATOM 3691 O O . SER B 1 187 ? 20.024 103.171 20.054 1.00 14.31 282 SER B O 1
ATOM 3694 N N . SER B 1 188 ? 18.585 104.411 18.827 1.00 15.20 283 SER B N 1
ATOM 3695 C CA . SER B 1 188 ? 19.380 105.645 18.921 1.00 15.64 283 SER B CA 1
ATOM 3696 C C . SER B 1 188 ? 19.460 106.096 20.365 1.00 15.30 283 SER B C 1
ATOM 3697 O O . SER B 1 188 ? 20.539 106.408 20.859 1.00 15.54 283 SER B O 1
ATOM 3700 N N . ALA B 1 189 ? 18.321 106.088 21.052 1.00 14.79 284 ALA B N 1
ATOM 3701 C CA . ALA B 1 189 ? 18.276 106.477 22.446 1.00 14.84 284 ALA B CA 1
ATOM 3702 C C . ALA B 1 189 ? 19.178 105.603 23.355 1.00 13.59 284 ALA B C 1
ATOM 3703 O O . ALA B 1 189 ? 19.799 106.111 24.292 1.00 12.66 284 ALA B O 1
ATOM 3705 N N . LYS B 1 190 ? 19.184 104.293 23.115 1.00 13.74 285 LYS B N 1
ATOM 3706 C CA . LYS B 1 190 ? 19.984 103.374 23.910 1.00 12.98 285 LYS B CA 1
ATOM 3707 C C . LYS B 1 190 ? 21.474 103.603 23.597 1.00 13.48 285 LYS B C 1
ATOM 3708 O O . LYS B 1 190 ? 22.288 103.547 24.514 1.00 13.19 285 LYS B O 1
ATOM 3714 N N . ALA B 1 191 ? 21.819 103.853 22.323 1.00 12.27 286 ALA B N 1
ATOM 3715 C CA . ALA B 1 191 ? 23.221 104.198 21.953 1.00 13.31 286 ALA B CA 1
ATOM 3716 C C . ALA B 1 191 ? 23.683 105.469 22.695 1.00 13.86 286 ALA B C 1
ATOM 3717 O O . ALA B 1 191 ? 24.812 105.534 23.230 1.00 14.47 286 ALA B O 1
ATOM 3719 N N . ALA B 1 192 ? 22.792 106.464 22.758 1.00 13.31 287 ALA B N 1
ATOM 3720 C CA . ALA B 1 192 ? 23.060 107.700 23.480 1.00 14.80 287 ALA B CA 1
ATOM 3721 C C . ALA B 1 192 ? 23.215 107.465 25.005 1.00 15.11 287 ALA B C 1
ATOM 3722 O O . ALA B 1 192 ? 24.155 107.958 25.619 1.00 15.42 287 ALA B O 1
ATOM 3724 N N . LEU B 1 193 ? 22.298 106.698 25.579 1.00 15.01 288 LEU B N 1
ATOM 3725 C CA . LEU B 1 193 ? 22.322 106.361 26.982 1.00 16.06 288 LEU B CA 1
ATOM 3726 C C . LEU B 1 193 ? 23.636 105.685 27.375 1.00 15.26 288 LEU B C 1
ATOM 3727 O O . LEU B 1 193 ? 24.222 105.991 28.442 1.00 15.44 288 LEU B O 1
ATOM 3732 N N . GLU B 1 194 ? 24.098 104.755 26.535 1.00 14.66 289 GLU B N 1
ATOM 3733 C CA . GLU B 1 194 ? 25.319 104.029 26.820 1.00 14.60 289 GLU B CA 1
ATOM 3734 C C . GLU B 1 194 ? 26.555 104.960 26.734 1.00 15.59 289 GLU B C 1
ATOM 3735 O O . GLU B 1 194 ? 27.487 104.842 27.544 1.00 14.77 289 GLU B O 1
ATOM 3741 N N . SER B 1 195 ? 26.547 105.872 25.759 1.00 15.20 290 SER B N 1
ATOM 3742 C CA . SER B 1 195 ? 27.623 106.877 25.627 1.00 15.63 290 SER B CA 1
ATOM 3743 C C . SER B 1 195 ? 27.582 107.910 26.794 1.00 15.47 290 SER B C 1
ATOM 3744 O O . SER B 1 195 ? 28.606 108.243 27.403 1.00 15.96 290 SER B O 1
ATOM 3747 N N . ASP B 1 196 ? 26.390 108.374 27.125 1.00 15.45 291 ASP B N 1
ATOM 3748 C CA . ASP B 1 196 ? 26.193 109.318 28.225 1.00 15.75 291 ASP B CA 1
ATOM 3749 C C . ASP B 1 196 ? 26.596 108.706 29.573 1.00 14.91 291 ASP B C 1
ATOM 3750 O O . ASP B 1 196 ? 27.029 109.426 30.497 1.00 15.13 291 ASP B O 1
ATOM 3755 N N . THR B 1 197 ? 26.448 107.393 29.695 1.00 15.08 292 THR B N 1
ATOM 3756 C CA . THR B 1 197 ? 26.885 106.687 30.926 1.00 15.32 292 THR B CA 1
ATOM 3757 C C . THR B 1 197 ? 28.386 106.851 31.154 1.00 14.80 292 THR B C 1
ATOM 3758 O O . THR B 1 197 ? 28.828 107.066 32.281 1.00 15.18 292 THR B O 1
ATOM 3762 N N . ARG B 1 198 ? 29.160 106.764 30.090 1.00 13.39 293 ARG B N 1
ATOM 3763 C CA . ARG B 1 198 ? 30.600 107.023 30.177 1.00 14.79 293 ARG B CA 1
ATOM 3764 C C . ARG B 1 198 ? 30.913 108.476 30.541 1.00 14.55 293 ARG B C 1
ATOM 3765 O O . ARG B 1 198 ? 31.692 108.747 31.467 1.00 16.07 293 ARG B O 1
ATOM 3773 N N . VAL B 1 199 ? 30.312 109.420 29.820 1.00 16.15 294 VAL B N 1
ATOM 3774 C CA . VAL B 1 199 ? 30.615 110.868 30.060 1.00 15.21 294 VAL B CA 1
ATOM 3775 C C . VAL B 1 199 ? 30.199 111.270 31.475 1.00 16.26 294 VAL B C 1
ATOM 3776 O O . VAL B 1 199 ? 30.957 111.956 32.174 1.00 17.31 294 VAL B O 1
ATOM 3780 N N . LEU B 1 200 ? 29.026 110.810 31.897 1.00 15.30 295 LEU B N 1
ATOM 3781 C CA . LEU B 1 200 ? 28.535 111.043 33.261 1.00 16.10 295 LEU B CA 1
ATOM 3782 C C . LEU B 1 200 ? 29.437 110.380 34.299 1.00 16.29 295 LEU B C 1
ATOM 3783 O O . LEU B 1 200 ? 29.650 110.928 35.376 1.00 15.77 295 LEU B O 1
ATOM 3788 N N . ALA B 1 201 ? 29.971 109.198 33.969 1.00 15.64 296 ALA B N 1
ATOM 3789 C CA . ALA B 1 201 ? 30.867 108.512 34.899 1.00 16.91 296 ALA B CA 1
ATOM 3790 C C . ALA B 1 201 ? 32.083 109.385 35.190 1.00 17.26 296 ALA B C 1
ATOM 3791 O O . ALA B 1 201 ? 32.578 109.428 36.323 1.00 18.83 296 ALA B O 1
ATOM 3793 N N . TYR B 1 202 ? 32.571 110.047 34.162 1.00 19.13 297 TYR B N 1
ATOM 3794 C CA . TYR B 1 202 ? 33.693 110.976 34.293 1.00 20.11 297 TYR B CA 1
ATOM 3795 C C . TYR B 1 202 ? 33.346 112.159 35.212 1.00 20.93 297 TYR B C 1
ATOM 3796 O O . TYR B 1 202 ? 34.014 112.340 36.214 1.00 21.48 297 TYR B O 1
ATOM 3805 N N . HIS B 1 203 ? 32.312 112.934 34.880 1.00 20.86 298 HIS B N 1
ATOM 3806 C CA . HIS B 1 203 ? 31.883 114.074 35.708 1.00 21.17 298 HIS B CA 1
ATOM 3807 C C . HIS B 1 203 ? 31.485 113.688 37.147 1.00 20.61 298 HIS B C 1
ATOM 3808 O O . HIS B 1 203 ? 31.870 114.355 38.113 1.00 19.88 298 HIS B O 1
ATOM 3815 N N . LEU B 1 204 ? 30.690 112.633 37.298 1.00 19.52 299 LEU B N 1
ATOM 3816 C CA . LEU B 1 204 ? 30.199 112.267 38.625 1.00 19.95 299 LEU B CA 1
ATOM 3817 C C . LEU B 1 204 ? 31.311 111.632 39.476 1.00 20.07 299 LEU B C 1
ATOM 3818 O O . LEU B 1 204 ? 31.323 111.775 40.701 1.00 19.83 299 LEU B O 1
ATOM 3823 N N . GLY B 1 205 ? 32.208 110.902 38.819 1.00 19.56 300 GLY B N 1
ATOM 3824 C CA . GLY B 1 205 ? 33.297 110.245 39.521 1.00 21.04 300 GLY B CA 1
ATOM 3825 C C . GLY B 1 205 ? 34.260 111.308 40.035 1.00 21.75 300 GLY B C 1
ATOM 3826 O O . GLY B 1 205 ? 34.661 111.271 41.188 1.00 22.36 300 GLY B O 1
ATOM 3827 N N . ARG B 1 206 ? 34.630 112.239 39.174 1.00 22.58 301 ARG B N 1
ATOM 3828 C CA . ARG B 1 206 ? 35.610 113.267 39.535 1.00 24.41 301 ARG B CA 1
ATOM 3829 C C . ARG B 1 206 ? 35.044 114.312 40.504 1.00 24.92 301 ARG B C 1
ATOM 3830 O O . ARG B 1 206 ? 35.726 114.702 41.451 1.00 26.29 301 ARG B O 1
ATOM 3838 N N . ASN B 1 207 ? 33.805 114.749 40.298 1.00 25.61 302 ASN B N 1
ATOM 3839 C CA . ASN B 1 207 ? 33.248 115.831 41.118 1.00 26.28 302 ASN B CA 1
ATOM 3840 C C . ASN B 1 207 ? 32.574 115.364 42.409 1.00 27.19 302 ASN B C 1
ATOM 3841 O O . ASN B 1 207 ? 32.549 116.105 43.378 1.00 27.64 302 ASN B O 1
ATOM 3846 N N . TYR B 1 208 ? 31.979 114.178 42.405 1.00 26.31 303 TYR B N 1
ATOM 3847 C CA . TYR B 1 208 ? 31.219 113.741 43.572 1.00 26.04 303 TYR B CA 1
ATOM 3848 C C . TYR B 1 208 ? 31.590 112.359 44.089 1.00 25.33 303 TYR B C 1
ATOM 3849 O O . TYR B 1 208 ? 31.041 111.904 45.091 1.00 24.95 303 TYR B O 1
ATOM 3858 N N . ASN B 1 209 ? 32.509 111.683 43.409 1.00 25.43 304 ASN B N 1
ATOM 3859 C CA . ASN B 1 209 ? 32.856 110.322 43.811 1.00 24.99 304 ASN B CA 1
ATOM 3860 C C . ASN B 1 209 ? 31.595 109.408 43.750 1.00 23.82 304 ASN B C 1
ATOM 3861 O O . ASN B 1 209 ? 31.336 108.571 44.626 1.00 23.98 304 ASN B O 1
ATOM 3866 N N . ILE B 1 210 ? 30.799 109.615 42.708 1.00 21.29 305 ILE B N 1
ATOM 3867 C CA . ILE B 1 210 ? 29.620 108.816 42.480 1.00 20.03 305 ILE B CA 1
ATOM 3868 C C . ILE B 1 210 ? 29.811 107.974 41.216 1.00 18.93 305 ILE B C 1
ATOM 3869 O O . ILE B 1 210 ? 30.370 108.458 40.230 1.00 19.07 305 ILE B O 1
ATOM 3874 N N . ARG B 1 211 ? 29.321 106.730 41.240 1.00 19.01 306 ARG B N 1
ATOM 3875 C CA . ARG B 1 211 ? 29.499 105.822 40.103 1.00 19.28 306 ARG B CA 1
ATOM 3876 C C . ARG B 1 211 ? 28.208 105.678 39.301 1.00 18.71 306 ARG B C 1
ATOM 3877 O O . ARG B 1 211 ? 27.106 105.792 39.840 1.00 18.64 306 ARG B O 1
ATOM 3885 N N . ILE B 1 212 ? 28.347 105.435 38.002 1.00 17.44 307 ILE B N 1
ATOM 3886 C CA . ILE B 1 212 ? 27.163 105.178 37.184 1.00 15.99 307 ILE B CA 1
ATOM 3887 C C . ILE B 1 212 ? 27.500 104.103 36.148 1.00 15.53 307 ILE B C 1
ATOM 3888 O O . ILE B 1 212 ? 28.576 104.148 35.542 1.00 15.82 307 ILE B O 1
ATOM 3893 N N . ASN B 1 213 ? 26.586 103.144 35.972 1.00 13.83 308 ASN B N 1
ATOM 3894 C CA . ASN B 1 213 ? 26.766 102.096 34.994 1.00 15.26 308 ASN B CA 1
ATOM 3895 C C . ASN B 1 213 ? 25.419 101.809 34.348 1.00 16.05 308 ASN B C 1
ATOM 3896 O O . ASN B 1 213 ? 24.384 102.346 34.793 1.00 16.63 308 ASN B O 1
ATOM 3901 N N . THR B 1 214 ? 25.409 100.949 33.333 1.00 15.84 309 THR B N 1
ATOM 3902 C CA . THR B 1 214 ? 24.107 100.570 32.736 1.00 15.86 309 THR B CA 1
ATOM 3903 C C . THR B 1 214 ? 24.087 99.051 32.513 1.00 16.10 309 THR B C 1
ATOM 3904 O O . THR B 1 214 ? 25.126 98.452 32.228 1.00 15.89 309 THR B O 1
ATOM 3908 N N . ILE B 1 215 ? 22.916 98.437 32.702 1.00 15.73 310 ILE B N 1
ATOM 3909 C CA . ILE B 1 215 ? 22.755 97.014 32.461 1.00 16.11 310 ILE B CA 1
ATOM 3910 C C . ILE B 1 215 ? 22.066 96.814 31.123 1.00 15.81 310 ILE B C 1
ATOM 3911 O O . ILE B 1 215 ? 20.946 97.299 30.935 1.00 16.21 310 ILE B O 1
ATOM 3916 N N . SER B 1 216 ? 22.723 96.101 30.208 1.00 14.81 311 SER B N 1
ATOM 3917 C CA . SER B 1 216 ? 22.104 95.709 28.947 1.00 15.66 311 SER B CA 1
ATOM 3918 C C . SER B 1 216 ? 21.396 94.370 29.201 1.00 16.06 311 SER B C 1
ATOM 3919 O O . SER B 1 216 ? 22.023 93.306 29.255 1.00 16.35 311 SER B O 1
ATOM 3922 N N . ALA B 1 217 ? 20.083 94.444 29.382 1.00 16.70 312 ALA B N 1
ATOM 3923 C CA . ALA B 1 217 ? 19.303 93.270 29.747 1.00 16.74 312 ALA B CA 1
ATOM 3924 C C . ALA B 1 217 ? 18.840 92.482 28.517 1.00 17.41 312 ALA B C 1
ATOM 3925 O O . ALA B 1 217 ? 18.631 93.070 27.433 1.00 18.41 312 ALA B O 1
ATOM 3927 N N . GLY B 1 218 ? 18.642 91.168 28.692 1.00 17.93 313 GLY B N 1
ATOM 3928 C CA . GLY B 1 218 ? 18.023 90.331 27.643 1.00 17.37 313 GLY B CA 1
ATOM 3929 C C . GLY B 1 218 ? 16.509 90.559 27.682 1.00 17.70 313 GLY B C 1
ATOM 3930 O O . GLY B 1 218 ? 16.017 91.388 28.466 1.00 17.00 313 GLY B O 1
ATOM 3931 N N . PRO B 1 219 ? 15.751 89.810 26.847 1.00 19.13 314 PRO B N 1
ATOM 3932 C CA . PRO B 1 219 ? 14.306 90.057 26.745 1.00 18.18 314 PRO B CA 1
ATOM 3933 C C . PRO B 1 219 ? 13.463 89.574 27.937 1.00 19.02 314 PRO B C 1
ATOM 3934 O O . PRO B 1 219 ? 13.707 88.473 28.462 1.00 19.45 314 PRO B O 1
ATOM 3938 N N . LEU B 1 220 ? 12.480 90.394 28.322 1.00 18.79 315 LEU B N 1
ATOM 3939 C CA . LEU B 1 220 ? 11.519 90.099 29.390 1.00 19.97 315 LEU B CA 1
ATOM 3940 C C . LEU B 1 220 ? 10.134 90.562 28.941 1.00 20.66 315 LEU B C 1
ATOM 3941 O O . LEU B 1 220 ? 9.996 91.675 28.404 1.00 19.38 315 LEU B O 1
ATOM 3946 N N . LYS B 1 221 ? 9.121 89.716 29.153 1.00 22.21 316 LYS B N 1
ATOM 3947 C CA . LYS B 1 221 ? 7.767 90.055 28.708 1.00 24.43 316 LYS B CA 1
ATOM 3948 C C . LYS B 1 221 ? 7.096 91.046 29.677 1.00 24.44 316 LYS B C 1
ATOM 3949 O O . LYS B 1 221 ? 6.207 90.680 30.459 1.00 24.98 316 LYS B O 1
ATOM 3955 N N . SER B 1 222 ? 7.553 92.295 29.625 1.00 22.92 317 SER B N 1
ATOM 3956 C CA . SER B 1 222 ? 7.059 93.369 30.473 1.00 22.48 317 SER B CA 1
ATOM 3957 C C . SER B 1 222 ? 5.880 94.025 29.757 1.00 22.33 317 SER B C 1
ATOM 3958 O O . SER B 1 222 ? 5.626 93.684 28.604 1.00 21.90 317 SER B O 1
ATOM 3961 N N . ARG B 1 223 ? 5.174 94.960 30.405 1.00 22.46 318 ARG B N 1
ATOM 3962 C CA . ARG B 1 223 ? 4.092 95.680 29.701 1.00 24.64 318 ARG B CA 1
ATOM 3963 C C . ARG B 1 223 ? 4.594 96.478 28.514 1.00 25.22 318 ARG B C 1
ATOM 3964 O O . ARG B 1 223 ? 3.964 96.471 27.454 1.00 25.00 318 ARG B O 1
ATOM 3972 N N . ALA B 1 224 ? 5.730 97.161 28.684 1.00 25.67 319 ALA B N 1
ATOM 3973 C CA . ALA B 1 224 ? 6.298 97.958 27.586 1.00 26.03 319 ALA B CA 1
ATOM 3974 C C . ALA B 1 224 ? 6.727 97.091 26.396 1.00 26.20 319 ALA B C 1
ATOM 3975 O O . ALA B 1 224 ? 6.493 97.477 25.243 1.00 25.94 319 ALA B O 1
ATOM 3977 N N . ALA B 1 225 ? 7.332 95.932 26.674 1.00 26.90 320 ALA B N 1
ATOM 3978 C CA . ALA B 1 225 ? 7.766 95.010 25.635 1.00 28.73 320 ALA B CA 1
ATOM 3979 C C . ALA B 1 225 ? 6.598 94.529 24.736 1.00 30.72 320 ALA B C 1
ATOM 3980 O O . ALA B 1 225 ? 6.743 94.409 23.516 1.00 29.50 320 ALA B O 1
ATOM 3982 N N . THR B 1 226 ? 5.469 94.232 25.372 1.00 33.81 321 THR B N 1
ATOM 3983 C CA . THR B 1 226 ? 4.260 93.744 24.689 1.00 37.72 321 THR B CA 1
ATOM 3984 C C . THR B 1 226 ? 3.696 94.791 23.760 1.00 39.43 321 THR B C 1
ATOM 3985 O O . THR B 1 226 ? 3.146 94.469 22.705 1.00 40.66 321 THR B O 1
ATOM 3989 N N . ALA B 1 227 ? 3.868 96.046 24.144 1.00 41.82 322 ALA B N 1
ATOM 3990 C CA . ALA B 1 227 ? 3.359 97.178 23.397 1.00 43.83 322 ALA B CA 1
ATOM 3991 C C . ALA B 1 227 ? 4.156 97.492 22.125 1.00 45.76 322 ALA B C 1
ATOM 3992 O O . ALA B 1 227 ? 3.706 98.293 21.299 1.00 46.69 322 ALA B O 1
ATOM 3994 N N . ILE B 1 228 ? 5.339 96.892 21.973 1.00 46.98 323 ILE B N 1
ATOM 3995 C CA . ILE B 1 228 ? 6.143 97.010 20.747 1.00 48.20 323 ILE B CA 1
ATOM 3996 C C . ILE B 1 228 ? 5.485 96.227 19.602 1.00 49.53 323 ILE B C 1
ATOM 3997 O O . ILE B 1 228 ? 5.749 96.499 18.436 1.00 50.00 323 ILE B O 1
ATOM 4002 N N . ASN B 1 229 ? 4.659 95.241 19.957 1.00 50.58 324 ASN B N 1
ATOM 4003 C CA . ASN B 1 229 ? 3.791 94.490 19.035 0.50 51.65 324 ASN B CA 1
ATOM 4004 C C . ASN B 1 229 ? 3.754 93.006 19.346 0.50 51.74 324 ASN B C 1
ATOM 4005 O O . ASN B 1 229 ? 3.491 92.612 20.484 0.50 51.97 324 ASN B O 1
ATOM 4010 N N . THR B 1 272 ? 4.675 88.040 17.965 1.00 38.82 367 THR B N 1
ATOM 4011 C CA . THR B 1 272 ? 4.964 89.410 18.372 1.00 38.12 367 THR B CA 1
ATOM 4012 C C . THR B 1 272 ? 6.456 89.607 18.618 1.00 36.14 367 THR B C 1
ATOM 4013 O O . THR B 1 272 ? 7.184 88.652 18.884 1.00 35.63 367 THR B O 1
ATOM 4017 N N . PHE B 1 273 ? 6.905 90.855 18.526 1.00 34.18 368 PHE B N 1
ATOM 4018 C CA . PHE B 1 273 ? 8.314 91.183 18.740 1.00 32.49 368 PHE B CA 1
ATOM 4019 C C . PHE B 1 273 ? 8.923 90.482 19.980 1.00 30.70 368 PHE B C 1
ATOM 4020 O O . PHE B 1 273 ? 9.920 89.771 19.851 1.00 29.94 368 PHE B O 1
ATOM 4028 N N . ILE B 1 274 ? 8.326 90.667 21.155 1.00 29.20 369 ILE B N 1
ATOM 4029 C CA . ILE B 1 274 ? 8.942 90.146 22.412 1.00 29.18 369 ILE B CA 1
ATOM 4030 C C . ILE B 1 274 ? 8.900 88.630 22.471 1.00 29.18 369 ILE B C 1
ATOM 4031 O O . ILE B 1 274 ? 9.819 88.012 22.997 1.00 28.39 369 ILE B O 1
ATOM 4036 N N . ASP B 1 275 ? 7.838 88.018 21.922 1.00 29.63 370 ASP B N 1
ATOM 4037 C CA . ASP B 1 275 ? 7.761 86.551 21.934 1.00 30.46 370 ASP B CA 1
ATOM 4038 C C . ASP B 1 275 ? 8.889 85.961 21.096 1.00 29.48 370 ASP B C 1
ATOM 4039 O O . ASP B 1 275 ? 9.480 84.967 21.484 1.00 29.93 370 ASP B O 1
ATOM 4044 N N . TYR B 1 276 ? 9.185 86.581 19.956 1.00 28.77 371 TYR B N 1
ATOM 4045 C CA . TYR B 1 276 ? 10.270 86.127 19.089 1.00 28.87 371 TYR B CA 1
ATOM 4046 C C . TYR B 1 276 ? 11.618 86.278 19.823 1.00 27.76 371 TYR B C 1
ATOM 4047 O O . TYR B 1 276 ? 12.431 85.354 19.833 1.00 27.00 371 TYR B O 1
ATOM 4056 N N . ALA B 1 277 ? 11.826 87.451 20.419 1.00 25.75 372 ALA B N 1
ATOM 4057 C CA . ALA B 1 277 ? 13.082 87.745 21.132 1.00 25.17 372 ALA B CA 1
ATOM 4058 C C . ALA B 1 277 ? 13.332 86.694 22.212 1.00 24.17 372 ALA B C 1
ATOM 4059 O O . ALA B 1 277 ? 14.450 86.171 22.316 1.00 23.99 372 ALA B O 1
ATOM 4061 N N . ILE B 1 278 ? 12.282 86.370 22.980 1.00 23.77 373 ILE B N 1
ATOM 4062 C CA . ILE B 1 278 ? 12.416 85.454 24.110 1.00 23.35 373 ILE B CA 1
ATOM 4063 C C . ILE B 1 278 ? 12.696 84.049 23.609 1.00 23.58 373 ILE B C 1
ATOM 4064 O O . ILE B 1 278 ? 13.558 83.361 24.142 1.00 22.67 373 ILE B O 1
ATOM 4069 N N . GLU B 1 279 ? 11.976 83.635 22.563 1.00 24.26 374 GLU B N 1
ATOM 4070 C CA . GLU B 1 279 ? 12.136 82.310 22.014 1.00 24.51 374 GLU B CA 1
ATOM 4071 C C . GLU B 1 279 ? 13.535 82.173 21.446 1.00 24.00 374 GLU B C 1
ATOM 4072 O O . GLU B 1 279 ? 14.204 81.181 21.678 1.00 23.78 374 GLU B O 1
ATOM 4078 N N . TYR B 1 280 ? 13.969 83.176 20.698 1.00 24.09 375 TYR B N 1
ATOM 4079 C CA . TYR B 1 280 ? 15.299 83.169 20.122 1.00 24.17 375 TYR B CA 1
ATOM 4080 C C . TYR B 1 280 ? 16.385 83.058 21.198 1.00 23.17 375 TYR B C 1
ATOM 4081 O O . TYR B 1 280 ? 17.364 82.306 21.051 1.00 23.38 375 TYR B O 1
ATOM 4090 N N . SER B 1 281 ? 16.239 83.869 22.240 1.00 22.93 376 SER B N 1
ATOM 4091 C CA . SER B 1 281 ? 17.189 83.909 23.359 1.00 22.24 376 SER B CA 1
ATOM 4092 C C . SER B 1 281 ? 17.251 82.564 24.091 1.00 22.95 376 SER B C 1
ATOM 4093 O O . SER B 1 281 ? 18.340 82.051 24.370 1.00 22.62 376 SER B O 1
ATOM 4096 N N . GLU B 1 282 ? 16.086 81.984 24.396 1.00 22.52 377 GLU B N 1
ATOM 4097 C CA . GLU B 1 282 ? 16.065 80.676 25.070 1.00 23.39 377 GLU B CA 1
ATOM 4098 C C . GLU B 1 282 ? 16.592 79.566 24.196 1.00 22.70 377 GLU B C 1
ATOM 4099 O O . GLU B 1 282 ? 17.108 78.584 24.707 1.00 23.72 377 GLU B O 1
ATOM 4105 N N . LYS B 1 283 ? 16.493 79.713 22.886 1.00 24.10 378 LYS B N 1
ATOM 4106 C CA . LYS B 1 283 ? 17.076 78.701 21.995 1.00 24.84 378 LYS B CA 1
ATOM 4107 C C . LYS B 1 283 ? 18.593 78.821 21.743 1.00 25.08 378 LYS B C 1
ATOM 4108 O O . LYS B 1 283 ? 19.296 77.791 21.597 1.00 24.72 378 LYS B O 1
ATOM 4114 N N . TYR B 1 284 ? 19.097 80.049 21.640 1.00 23.32 379 TYR B N 1
ATOM 4115 C CA . TYR B 1 284 ? 20.458 80.244 21.132 1.00 23.45 379 TYR B CA 1
ATOM 4116 C C . TYR B 1 284 ? 21.471 80.806 22.101 1.00 22.34 379 TYR B C 1
ATOM 4117 O O . TYR B 1 284 ? 22.668 80.797 21.799 1.00 23.24 379 TYR B O 1
ATOM 4126 N N . ALA B 1 285 ? 21.020 81.292 23.258 1.00 21.22 380 ALA B N 1
ATOM 4127 C CA . ALA B 1 285 ? 21.957 81.861 24.244 1.00 20.61 380 ALA B CA 1
ATOM 4128 C C . ALA B 1 285 ? 22.858 80.753 24.794 1.00 20.98 380 ALA B C 1
ATOM 4129 O O . ALA B 1 285 ? 22.430 79.591 24.880 1.00 19.94 380 ALA B O 1
ATOM 4131 N N . PRO B 1 286 ? 24.110 81.092 25.181 1.00 21.14 381 PRO B N 1
ATOM 4132 C CA . PRO B 1 286 ? 24.960 80.078 25.854 1.00 22.05 381 PRO B CA 1
ATOM 4133 C C . PRO B 1 286 ? 24.230 79.389 27.021 1.00 22.51 381 PRO B C 1
ATOM 4134 O O . PRO B 1 286 ? 24.340 78.174 27.202 1.00 23.43 381 PRO B O 1
ATOM 4138 N N . LEU B 1 287 ? 23.489 80.165 27.794 1.00 23.30 382 LEU B N 1
ATOM 4139 C CA . LEU B 1 287 ? 22.687 79.660 28.895 1.00 23.62 382 LEU B CA 1
ATOM 4140 C C . LEU B 1 287 ? 21.206 79.592 28.493 1.00 26.20 382 LEU B C 1
ATOM 4141 O O . LEU B 1 287 ? 20.532 80.618 28.291 1.00 24.67 382 LEU B O 1
ATOM 4146 N N . ARG B 1 288 ? 20.713 78.370 28.348 1.00 28.85 383 ARG B N 1
ATOM 4147 C CA . ARG B 1 288 ? 19.345 78.170 27.870 1.00 31.80 383 ARG B CA 1
ATOM 4148 C C . ARG B 1 288 ? 18.481 77.935 29.090 1.00 33.07 383 ARG B C 1
ATOM 4149 O O . ARG B 1 288 ? 18.303 76.799 29.517 1.00 35.71 383 ARG B O 1
ATOM 4157 N N . GLN B 1 289 ? 18.028 79.029 29.681 1.00 33.22 384 GLN B N 1
ATOM 4158 C CA . GLN B 1 289 ? 17.258 79.082 30.924 1.00 33.28 384 GLN B CA 1
ATOM 4159 C C . GLN B 1 289 ? 16.417 80.355 30.806 1.00 31.81 384 GLN B C 1
ATOM 4160 O O . GLN B 1 289 ? 16.803 81.299 30.090 1.00 31.59 384 GLN B O 1
ATOM 4166 N N . LYS B 1 290 ? 15.260 80.375 31.458 1.00 30.02 385 LYS B N 1
ATOM 4167 C CA . LYS B 1 290 ? 14.360 81.521 31.366 1.00 28.00 385 LYS B CA 1
ATOM 4168 C C . LYS B 1 290 ? 14.936 82.734 32.083 1.00 25.80 385 LYS B C 1
ATOM 4169 O O . LYS B 1 290 ? 15.193 82.684 33.286 1.00 24.65 385 LYS B O 1
ATOM 4175 N N . LEU B 1 291 ? 15.140 83.824 31.348 1.00 23.54 386 LEU B N 1
ATOM 4176 C CA . LEU B 1 291 ? 15.703 85.051 31.969 1.00 21.69 386 LEU B CA 1
ATOM 4177 C C . LEU B 1 291 ? 14.668 85.717 32.861 1.00 20.23 386 LEU B C 1
ATOM 4178 O O . LEU B 1 291 ? 13.606 86.112 32.381 1.00 20.42 386 LEU B O 1
ATOM 4183 N N . LEU B 1 292 ? 14.979 85.868 34.152 1.00 20.22 387 LEU B N 1
ATOM 4184 C CA . LEU B 1 292 ? 14.048 86.456 35.132 1.00 20.71 387 LEU B CA 1
ATOM 4185 C C . LEU B 1 292 ? 14.335 87.915 35.442 1.00 20.80 387 LEU B C 1
ATOM 4186 O O . LEU B 1 292 ? 15.498 88.336 35.385 1.00 20.59 387 LEU B O 1
ATOM 4191 N N . SER B 1 293 ? 13.299 88.696 35.794 1.00 20.50 388 SER B N 1
ATOM 4192 C CA . SER B 1 293 ? 13.540 90.074 36.202 1.00 20.90 388 SER B CA 1
ATOM 4193 C C . SER B 1 293 ? 14.505 90.124 37.404 1.00 20.58 388 SER B C 1
ATOM 4194 O O . SER B 1 293 ? 15.302 91.028 37.505 1.00 20.81 388 SER B O 1
ATOM 4197 N N . THR B 1 294 ? 14.426 89.148 38.306 1.00 19.65 389 THR B N 1
ATOM 4198 C CA . THR B 1 294 ? 15.322 89.100 39.475 1.00 20.27 389 THR B CA 1
ATOM 4199 C C . THR B 1 294 ? 16.783 88.743 39.114 1.00 19.74 389 THR B C 1
ATOM 4200 O O . THR B 1 294 ? 17.691 88.986 39.910 1.00 19.98 389 THR B O 1
ATOM 4204 N N . ASP B 1 295 ? 17.001 88.163 37.932 1.00 19.59 390 ASP B N 1
ATOM 4205 C CA . ASP B 1 295 ? 18.359 87.952 37.411 1.00 19.63 390 ASP B CA 1
ATOM 4206 C C . ASP B 1 295 ? 19.020 89.312 37.168 1.00 19.48 390 ASP B C 1
ATOM 4207 O O . ASP B 1 295 ? 20.207 89.516 37.472 1.00 20.39 390 ASP B O 1
ATOM 4212 N N . ILE B 1 296 ? 18.236 90.252 36.659 1.00 18.85 391 ILE B N 1
ATOM 4213 C CA . ILE B 1 296 ? 18.711 91.600 36.452 1.00 17.94 391 ILE B CA 1
ATOM 4214 C C . ILE B 1 296 ? 18.812 92.284 37.789 1.00 18.22 391 ILE B C 1
ATOM 4215 O O . ILE B 1 296 ? 19.791 93.035 38.063 1.00 17.01 391 ILE B O 1
ATOM 4220 N N . GLY B 1 297 ? 17.803 92.035 38.622 1.00 17.43 392 GLY B N 1
ATOM 4221 C CA . GLY B 1 297 ? 17.780 92.602 39.948 1.00 17.49 392 GLY B CA 1
ATOM 4222 C C . GLY B 1 297 ? 18.995 92.311 40.799 1.00 17.96 392 GLY B C 1
ATOM 4223 O O . GLY B 1 297 ? 19.504 93.201 41.501 1.00 17.70 392 GLY B O 1
ATOM 4224 N N . SER B 1 298 ? 19.465 91.071 40.778 1.00 18.84 393 SER B N 1
ATOM 4225 C CA . SER B 1 298 ? 20.635 90.747 41.576 1.00 19.94 393 SER B CA 1
ATOM 4226 C C . SER B 1 298 ? 21.919 91.422 41.063 1.00 19.37 393 SER B C 1
ATOM 4227 O O . SER B 1 298 ? 22.780 91.780 41.851 1.00 18.23 393 SER B O 1
ATOM 4230 N N . VAL B 1 299 ? 22.038 91.604 39.744 1.00 18.59 394 VAL B N 1
ATOM 4231 C CA . VAL B 1 299 ? 23.180 92.341 39.189 1.00 17.08 394 VAL B CA 1
ATOM 4232 C C . VAL B 1 299 ? 23.095 93.826 39.584 1.00 17.71 394 VAL B C 1
ATOM 4233 O O . VAL B 1 299 ? 24.093 94.434 39.962 1.00 17.39 394 VAL B O 1
ATOM 4237 N N . ALA B 1 300 ? 21.894 94.392 39.480 1.00 17.92 395 ALA B N 1
ATOM 4238 C CA . ALA B 1 300 ? 21.624 95.785 39.836 1.00 18.41 395 ALA B CA 1
ATOM 4239 C C . ALA B 1 300 ? 22.017 96.038 41.297 1.00 18.53 395 ALA B C 1
ATOM 4240 O O . ALA B 1 300 ? 22.653 97.027 41.633 1.00 18.50 395 ALA B O 1
ATOM 4242 N N . SER B 1 301 ? 21.638 95.101 42.144 1.00 18.71 396 SER B N 1
ATOM 4243 C CA . SER B 1 301 ? 21.928 95.132 43.559 1.00 20.21 396 SER B CA 1
ATOM 4244 C C . SER B 1 301 ? 23.437 95.170 43.807 1.00 19.58 396 SER B C 1
ATOM 4245 O O . SER B 1 301 ? 23.938 95.966 44.605 1.00 18.83 396 SER B O 1
ATOM 4248 N N . PHE B 1 302 ? 24.173 94.324 43.090 1.00 18.91 397 PHE B N 1
ATOM 4249 C CA . PHE B 1 302 ? 25.644 94.327 43.186 1.00 18.91 397 PHE B CA 1
ATOM 4250 C C . PHE B 1 302 ? 26.237 95.685 42.753 1.00 18.41 397 PHE B C 1
ATOM 4251 O O . PHE B 1 302 ? 27.090 96.262 43.462 1.00 18.46 397 PHE B O 1
ATOM 4259 N N . LEU B 1 303 ? 25.775 96.198 41.606 1.00 18.16 398 LEU B N 1
ATOM 4260 C CA . LEU B 1 303 ? 26.324 97.443 41.048 1.00 18.37 398 LEU B CA 1
ATOM 4261 C C . LEU B 1 303 ? 26.032 98.672 41.909 1.00 19.06 398 LEU B C 1
ATOM 4262 O O . LEU B 1 303 ? 26.795 99.641 41.890 1.00 19.24 398 LEU B O 1
ATOM 4267 N N . LEU B 1 304 ? 24.915 98.622 42.629 1.00 19.03 399 LEU B N 1
ATOM 4268 C CA . LEU B 1 304 ? 24.510 99.689 43.534 1.00 19.96 399 LEU B CA 1
ATOM 4269 C C . LEU B 1 304 ? 25.205 99.587 44.889 1.00 21.10 399 LEU B C 1
ATOM 4270 O O . LEU B 1 304 ? 25.286 100.585 45.605 1.00 21.80 399 LEU B O 1
ATOM 4275 N N . SER B 1 305 ? 25.721 98.404 45.219 1.00 21.34 400 SER B N 1
ATOM 4276 C CA . SER B 1 305 ? 26.416 98.223 46.487 1.00 21.70 400 SER B CA 1
ATOM 4277 C C . SER B 1 305 ? 27.894 98.616 46.396 1.00 22.31 400 SER B C 1
ATOM 4278 O O . SER B 1 305 ? 28.460 98.796 45.319 1.00 21.90 400 SER B O 1
ATOM 4281 N N . ARG B 1 306 ? 28.531 98.714 47.559 1.00 22.94 401 ARG B N 1
ATOM 4282 C CA . ARG B 1 306 ? 29.947 99.051 47.650 1.00 24.38 401 ARG B CA 1
ATOM 4283 C C . ARG B 1 306 ? 30.840 97.956 47.121 1.00 24.34 401 ARG B C 1
ATOM 4284 O O . ARG B 1 306 ? 32.018 98.199 46.905 1.00 25.40 401 ARG B O 1
ATOM 4292 N N . GLU B 1 307 ? 30.291 96.762 46.895 1.00 24.26 402 GLU B N 1
ATOM 4293 C CA . GLU B 1 307 ? 31.071 95.650 46.320 1.00 24.78 402 GLU B CA 1
ATOM 4294 C C . GLU B 1 307 ? 31.633 95.969 44.916 1.00 23.60 402 GLU B C 1
ATOM 4295 O O . GLU B 1 307 ? 32.652 95.385 44.473 1.00 24.46 402 GLU B O 1
ATOM 4301 N N . SER B 1 308 ? 30.977 96.891 44.216 1.00 21.33 403 SER B N 1
ATOM 4302 C CA . SER B 1 308 ? 31.357 97.247 42.854 1.00 20.22 403 SER B CA 1
ATOM 4303 C C . SER B 1 308 ? 32.066 98.607 42.775 1.00 19.04 403 SER B C 1
ATOM 4304 O O . SER B 1 308 ? 32.103 99.258 41.726 1.00 18.20 403 SER B O 1
ATOM 4307 N N . ARG B 1 309 ? 32.635 98.997 43.914 1.00 18.83 404 ARG B N 1
ATOM 4308 C CA A ARG B 1 309 ? 33.270 100.310 44.058 0.50 18.70 404 ARG B CA 1
ATOM 4309 C CA B ARG B 1 309 ? 33.499 100.176 44.168 0.50 19.30 404 ARG B CA 1
ATOM 4310 C C . ARG B 1 309 ? 34.320 100.702 42.975 1.00 18.51 404 ARG B C 1
ATOM 4311 O O . ARG B 1 309 ? 34.482 101.926 42.719 1.00 18.46 404 ARG B O 1
ATOM 4326 N N . ALA B 1 310 ? 34.961 99.754 42.299 1.00 16.52 405 ALA B N 1
ATOM 4327 C CA . ALA B 1 310 ? 35.915 100.102 41.226 1.00 15.48 405 ALA B CA 1
ATOM 4328 C C . ALA B 1 310 ? 35.354 99.988 39.805 1.00 16.05 405 ALA B C 1
ATOM 4329 O O . ALA B 1 310 ? 36.132 100.094 38.829 1.00 17.32 405 ALA B O 1
ATOM 4331 N N . ILE B 1 311 ? 34.034 99.793 39.676 1.00 15.60 406 ILE B N 1
ATOM 4332 C CA . ILE B 1 311 ? 33.348 99.700 38.367 1.00 15.61 406 ILE B CA 1
ATOM 4333 C C . ILE B 1 311 ? 32.525 100.969 38.099 1.00 15.40 406 ILE B C 1
ATOM 4334 O O . ILE B 1 311 ? 31.583 101.288 38.848 1.00 15.38 406 ILE B O 1
ATOM 4339 N N . THR B 1 312 ? 32.825 101.655 37.002 1.00 15.76 407 THR B N 1
ATOM 4340 C CA . THR B 1 312 ? 32.002 102.807 36.605 1.00 14.52 407 THR B CA 1
ATOM 4341 C C . THR B 1 312 ? 32.098 103.053 35.111 1.00 15.45 407 THR B C 1
ATOM 4342 O O . THR B 1 312 ? 33.113 102.704 34.458 1.00 15.24 407 THR B O 1
ATOM 4346 N N . GLY B 1 313 ? 31.046 103.659 34.550 1.00 15.01 408 GLY B N 1
ATOM 4347 C CA . GLY B 1 313 ? 31.081 103.984 33.118 1.00 15.21 408 GLY B CA 1
ATOM 4348 C C . GLY B 1 313 ? 30.801 102.798 32.220 1.00 14.03 408 GLY B C 1
ATOM 4349 O O . GLY B 1 313 ? 30.897 102.926 31.016 1.00 14.03 408 GLY B O 1
ATOM 4350 N N . GLN B 1 314 ? 30.449 101.656 32.806 1.00 14.20 409 GLN B N 1
ATOM 4351 C CA . GLN B 1 314 ? 30.364 100.391 32.062 1.00 15.01 409 GLN B CA 1
ATOM 4352 C C . GLN B 1 314 ? 28.960 100.019 31.605 1.00 15.64 409 GLN B C 1
ATOM 4353 O O . GLN B 1 314 ? 27.965 100.368 32.265 1.00 15.42 409 GLN B O 1
ATOM 4359 N N . THR B 1 315 ? 28.890 99.301 30.479 1.00 15.31 410 THR B N 1
ATOM 4360 C CA . THR B 1 315 ? 27.669 98.609 30.055 1.00 15.22 410 THR B CA 1
ATOM 4361 C C . THR B 1 315 ? 27.872 97.138 30.396 1.00 15.89 410 THR B C 1
ATOM 4362 O O . THR B 1 315 ? 28.727 96.482 29.799 1.00 15.58 410 THR B O 1
ATOM 4366 N N . ILE B 1 316 ? 27.079 96.622 31.336 1.00 15.90 411 ILE B N 1
ATOM 4367 C CA . ILE B 1 316 ? 27.196 95.237 31.788 1.00 16.42 411 ILE B CA 1
ATOM 4368 C C . ILE B 1 316 ? 26.071 94.390 31.232 1.00 16.10 411 ILE B C 1
ATOM 4369 O O . ILE B 1 316 ? 24.880 94.672 31.488 1.00 15.97 411 ILE B O 1
ATOM 4374 N N . TYR B 1 317 ? 26.429 93.357 30.477 1.00 14.72 412 TYR B N 1
ATOM 4375 C CA . TYR B 1 317 ? 25.414 92.497 29.850 1.00 15.19 412 TYR B CA 1
ATOM 4376 C C . TYR B 1 317 ? 24.901 91.418 30.778 1.00 15.68 412 TYR B C 1
ATOM 4377 O O . TYR B 1 317 ? 25.687 90.641 31.340 1.00 15.96 412 TYR B O 1
ATOM 4386 N N . VAL B 1 318 ? 23.581 91.379 30.919 1.00 14.99 413 VAL B N 1
ATOM 4387 C CA . VAL B 1 318 ? 22.885 90.396 31.774 1.00 14.96 413 VAL B CA 1
ATOM 4388 C C . VAL B 1 318 ? 21.802 89.814 30.889 1.00 15.50 413 VAL B C 1
ATOM 4389 O O . VAL B 1 318 ? 20.656 90.283 30.868 1.00 16.10 413 VAL B O 1
ATOM 4393 N N . ASP B 1 319 ? 22.184 88.825 30.100 1.00 16.44 414 ASP B N 1
ATOM 4394 C CA . ASP B 1 319 ? 21.330 88.378 28.991 1.00 16.96 414 ASP B CA 1
ATOM 4395 C C . ASP B 1 319 ? 21.610 86.922 28.660 1.00 16.80 414 ASP B C 1
ATOM 4396 O O . ASP B 1 319 ? 21.422 86.510 27.508 1.00 15.72 414 ASP B O 1
ATOM 4401 N N . ASN B 1 320 ? 22.102 86.161 29.654 1.00 17.31 415 ASN B N 1
ATOM 4402 C CA . ASN B 1 320 ? 22.455 84.743 29.458 1.00 16.91 415 ASN B CA 1
ATOM 4403 C C . ASN B 1 320 ? 23.567 84.514 28.407 1.00 17.33 415 ASN B C 1
ATOM 4404 O O . ASN B 1 320 ? 23.736 83.405 27.879 1.00 16.74 415 ASN B O 1
ATOM 4409 N N . GLY B 1 321 ? 24.301 85.587 28.108 1.00 17.14 416 GLY B N 1
ATOM 4410 C CA . GLY B 1 321 ? 25.416 85.555 27.138 1.00 16.28 416 GLY B CA 1
ATOM 4411 C C . GLY B 1 321 ? 25.048 85.641 25.660 1.00 16.35 416 GLY B C 1
ATOM 4412 O O . GLY B 1 321 ? 25.902 85.450 24.793 1.00 15.70 416 GLY B O 1
ATOM 4413 N N . LEU B 1 322 ? 23.783 85.938 25.353 1.00 17.14 417 LEU B N 1
ATOM 4414 C CA . LEU B 1 322 ? 23.338 85.969 23.952 1.00 17.09 417 LEU B CA 1
ATOM 4415 C C . LEU B 1 322 ? 24.172 86.939 23.110 1.00 16.75 417 LEU B C 1
ATOM 4416 O O . LEU B 1 322 ? 24.462 86.673 21.941 1.00 15.03 417 LEU B O 1
ATOM 4421 N N . ASN B 1 323 ? 24.557 88.061 23.715 1.00 17.18 418 ASN B N 1
ATOM 4422 C CA . ASN B 1 323 ? 25.312 89.103 22.994 1.00 17.81 418 ASN B CA 1
ATOM 4423 C C . ASN B 1 323 ? 26.630 88.609 22.352 1.00 17.92 418 ASN B C 1
ATOM 4424 O O . ASN B 1 323 ? 27.137 89.222 21.398 1.00 18.92 418 ASN B O 1
ATOM 4429 N N . ILE B 1 324 ? 27.193 87.527 22.875 1.00 17.89 419 ILE B N 1
ATOM 4430 C CA . ILE B 1 324 ? 28.500 87.035 22.405 1.00 18.09 419 ILE B CA 1
ATOM 4431 C C . ILE B 1 324 ? 28.415 86.206 21.128 1.00 18.78 419 ILE B C 1
ATOM 4432 O O . ILE B 1 324 ? 29.436 85.930 20.504 1.00 18.33 419 ILE B O 1
ATOM 4437 N N . MET B 1 325 ? 27.201 85.790 20.755 1.00 19.13 420 MET B N 1
ATOM 4438 C CA . MET B 1 325 ? 26.997 84.908 19.594 1.00 19.82 420 MET B CA 1
ATOM 4439 C C . MET B 1 325 ? 26.977 85.696 18.266 1.00 21.27 420 MET B C 1
ATOM 4440 O O . MET B 1 325 ? 26.471 86.819 18.209 1.00 20.95 420 MET B O 1
ATOM 4445 N N . PHE B 1 326 ? 27.534 85.111 17.205 1.00 23.36 421 PHE B N 1
ATOM 4446 C CA . PHE B 1 326 ? 27.444 85.691 15.866 1.00 26.29 421 PHE B CA 1
ATOM 4447 C C . PHE B 1 326 ? 26.380 84.896 15.102 1.00 29.69 421 PHE B C 1
ATOM 4448 O O . PHE B 1 326 ? 25.294 85.400 14.853 1.00 29.94 421 PHE B O 1
ATOM 4456 N N . LEU B 1 327 ? 26.699 83.646 14.778 1.00 33.20 422 LEU B N 1
ATOM 4457 C CA . LEU B 1 327 ? 25.828 82.785 13.991 1.00 38.77 422 LEU B CA 1
ATOM 4458 C C . LEU B 1 327 ? 25.121 81.749 14.906 1.00 41.59 422 LEU B C 1
ATOM 4459 O O . LEU B 1 327 ? 25.785 81.098 15.736 1.00 42.36 422 LEU B O 1
ATOM 4464 N N . PRO B 1 328 ? 23.786 81.598 14.752 1.00 44.27 423 PRO B N 1
ATOM 4465 C CA . PRO B 1 328 ? 22.987 80.556 15.427 1.00 45.83 423 PRO B CA 1
ATOM 4466 C C . PRO B 1 328 ? 23.421 79.106 15.081 1.00 47.69 423 PRO B C 1
ATOM 4467 O O . PRO B 1 328 ? 24.241 78.904 14.184 1.00 48.17 423 PRO B O 1
ATOM 4471 N N . ASP B 1 329 ? 22.893 78.115 15.804 1.00 49.75 424 ASP B N 1
ATOM 4472 C CA . ASP B 1 329 ? 23.092 76.687 15.459 1.00 50.98 424 ASP B CA 1
ATOM 4473 C C . ASP B 1 329 ? 21.936 76.159 14.618 1.00 51.59 424 ASP B C 1
ATOM 4474 O O . ASP B 1 329 ? 21.840 76.413 13.414 1.00 52.95 424 ASP B O 1
#

B-factor: mean 29.16, std 12.61, range [11.95, 87.26]

Solvent-accessible surface area: 25086 Å² total; per-residue (Å²): 146,46,41,15,0,0,0,0,26,4,24,30,22,90,15,31,3,7,0,0,0,42,8,2,8,106,91,130,5,106,0,0,0,0,0,116,1,25,18,33,78,79,1,56,138,38,70,84,117,27,136,5,77,125,55,4,93,25,89,120,79,43,139,0,63,34,59,31,17,14,12,6,3,13,37,20,38,32,65,146,74,36,68,34,83,24,130,80,66,85,121,20,62,158,27,129,70,12,0,0,58,27,0,2,86,32,0,72,150,107,67,27,93,0,27,10,0,0,2,15,39,42,64,8,133,26,19,98,101,91,93,172,98,23,52,200,73,0,83,97,14,0,36,44,46,0,3,93,1,0,57,0,0,3,117,32,0,16,110,8,10,82,104,93,1,0,0,0,0,20,6,48,43,8,20,100,136,138,40,113,24,24,6,0,0,11,25,23,0,14,41,29,0,7,45,34,0,97,83,22,0,59,86,10,4,64,99,108,52,2,7,0,0,0,0,1,8,6,19,27,116,24,120,73,12,86,56,21,123,126,28,9,50,146,15,38,124,70,6,63,109,41,0,0,1,143,33,134,11,70,21,34,11,0,0,9,1,0,4,17,1,7,33,100,65,0,51,1,1,0,3,17,37,9,28,0,10,2,0,42,34,29,51,181,126,71,99,158,39,53,14,0,0,0,0,23,8,24,16,23,71,15,31,4,9,0,0,0,43,6,2,13,101,84,133,9,104,0,0,0,1,0,104,2,45,45,31,53,85,2,31,50,47,71,160,129,25,61,14,66,75,58,7,76,36,97,92,72,44,116,8,72,32,63,27,18,8,16,4,4,12,37,24,35,23,48,148,72,20,70,139,142,24,103,94,61,156,75,22,99,119,22,140,71,9,0,0,58,28,0,1,85,48,0,78,88,112,65,27,92,2,31,9,0,0,1,18,39,44,61,8,138,31,29,124,99,82,93,167,96,22,49,201,147,0,86,102,15,0,37,52,48,0,3,103,0,0,54,1,0,2,125,37,0,11,99,6,8,94,93,82,2,0,0,0,0,19,6,49,44,7,21,102,139,140,39,112,47,26,5,0,0,10,27,22,0,14,39,28,0,6,46,34,0,95,81,20,0,50,82,10,5,62,98,96,50,1,4,0,0,0,0,1,8,7,17,29,113,20,128,75,11,68,67,24,88,101,35,9,55,151,15,37,128,68,5,58,112,34,0,0,2,142,29,134,12,70,23,34,6,0,0,7,0,0,6,16,1,6,31,102,72,0,49,1,1,1,4,17,38,8,28,0,10,3,0,41,36,30,50,186,129,70,109

Foldseek 3Di:
DAAEEEAEDDQDCFALSNLLLLLLQVVVHEYEYAYAQVRQVVRVVCVVVCVCVVVQDNDPPDGRHHPYYAHAALLALDPVRDDPVQCPDPRNVPHDLHYLLSVLVVCCVVPFAHFEYEAEDFDFPPQQDAAVPADPVRQVNRLSRQAVSVVSNCVNRLVRYAFAGEYEYEAACCLPPPDPQRHSNSSVNRVNNLQVQQVVQVVCCVPRVYAYEYEHEFAGPGPVVVPTPVSSCVRQVCLCQAAPDNDHQGSNLVSNVSSCRRDCVPSVDHSYYHYRRSRNVVDDDGD/DAAEEEAEDDQDCFALSNLLQLLLQVVVYAYEYAYELVRQVVSVVCVVVCVCVVVQDNPVVDGGDHDYYAHAALLALDPVRDDPDQCCDPRNVVHDQHHLLSVLVVCCVVPFAHFEYEAEDFDFPPQLDAAVPADPVRQVRRLSRQAVSVVSNCVRRLVRHAALGEYEYEAACCLPPPDPLRHSNNSVNRVNNLQVQQVVQVVCCVPRVYAYEYEHEFAGPGPVCCVSPVSRVCSQVCLLQFAPDNDRQDSNLVSNVSSCRRDCVCSPDHSYYHYRRSRNVVDDDGD

Radius of gyration: 25.17 Å; Cα contacts (8 Å, |Δi|>4): 1234; chains: 2; bounding box: 73×63×56 Å

Sequence (574 aa):
NEDICFIAGIGDTNGYGWGIAKELSKRNVKIIFGIWPPVYNIFMKNYKNGKFDNDMIIDKDKKMMNILDMLPFDASFDTANDIDEETKNNKRYNMLQNYTIEDVANLIHQKYGKINMLVHSLANAKEVQKDDLLNTSRKGYLDALSKSSYSLISLCKYFVNIMKPQSSIISLTYHASQKVVPGYGGGMSSAKAALESDTRVLAYHLGRNYNIRINTISAGPLKSRAATAINTFIDYAIEYSEKYAPLRQKLLSTDIGSVASFLLSRESRAITGQTIYVDNGLNIMFLPDNEDICFIAGIGDTNGYGWGIAKELSKRNVKIIFGIWPPVYNIFMKNYKNGKFDNDMIIDKDKKMMNILDMLPFDASFDTANDIDEETKNNKRYNMLQNYTIEDVANLIHQKYGKINMLVHSLANAKEVQKDDLLNTSRKGYLDALSKSSYSLISLCKYFVNIMKPQSSIISLTYHASQKVVPGYGGGMSSAKAALESDTRVLAYHLGRNYNIRINTISAGPLKSRAATAINTFIDYAIEYSEKYAPLRQKLLSTDIGSVASFLLSRESRRAITGQTIYVDNGLNIMFLPD

InterPro domains:
  IPR002347 Short-chain dehydrogenase/reductase SDR [PF13561] (192-341)
  IPR002347 Short-chain dehydrogenase/reductase SDR [PF13561] (369-418)
  IPR014358 Enoyl-[acyl-carrier-protein] reductase (NADH) [PTHR43159] (8-431)
  IPR014358 Enoyl-[acyl-carrier-protein] reductase (NADH) [cd05372] (100-421)
  IPR036291 NAD(P)-binding domain superfamily [SSF51735] (99-421)